Protein AF-A0A379GID0-F1 (afdb_monomer_lite)

Foldseek 3Di:
DCVCCCVVPVDHVALVVVCVPVVDHSVVVVVVLCCPLVDPQAADEDDCQCLPALQSVLVQLVSLVSCVVSVNALDPPYYSGDDDFFPPADDQDADCPDDDPDFWDADPLCLLVLLVPQQPGAVVRPTTDDGTDPHRAQEEEAEQDQCLAQVHPDNPSSVVQLVPCVRHVAYEYEHCDCHPNVVSHPHYAHADDLLQAWDKDDDPRHFRKIFTRDNNDHDPDRHDHPLVVVLVVCVVVVNNCVSQVPDDRLRSVQVSLVVVCVVVVVPPVRDHPVVCVVVRMDGDPDDGDRHCNCCVVPLPVQFDPAPVSHPQQFAPVQVVVVDPSRHRHSDDDAGDVHCPHPCCVVVVDDDDDDDDPLADRCHNVPPVVSCVVPPDDDPPDDD

Organism: Proteus mirabilis (NCBI:txid584)

InterPro domains:
  IPR006655 Molybdopterin oxidoreductase, prokaryotic, conserved site [PS00490] (179-196)
  IPR006656 Molybdopterin oxidoreductase [PF00384] (34-236)
  IPR009010 Aspartate decarboxylase-like domain superfamily [SSF50692] (339-378)
  IPR050612 Prokaryotic Molybdopterin Oxidoreductases [PTHR43742] (4-378)

Secondary structure (DSSP, 8-state):
-TTTBTTTTS-B--HHHHHHHH---HHHHHHHHHHHHHSSS------SGGGSSTTHHHHHHHHHHHHHHTT-TT-TT---SSS---TT------------S---B--GGGHHHHHH-GGG--GGGT-BSSSS-SS---EEEEES--TTTTTSS-HHHHHHHHH-TTT-SEEEEEESS--TTGGG-SEEEEBPPTTSS-EEEEPSSS-SEEEEE---SPPPTT-B-HHHHHHHHHHHTT-HHHHHTT--HHHHHHHHHHHHHHHTTT-TTPPPHHHHHHH-EEE--PPPP-TTHHHHH-TTTS--SSTTSS--SS-HHHHHTT-SSS-SS----PPTTSTTSGGGGT-------PPPTT-BTTBTTT-HHHHHHS----TTS--

Radius of gyration: 25.5 Å; chains: 1; bounding box: 60×55×68 Å

pLDDT: mean 92.16, std 7.62, range [36.22, 98.69]

Sequence (383 aa):
MAYLLGKKDGIAKTPEWATKITRVPANTIRQLAREYAMTKPAALIQGWGPQRHICGERTARGSTLLAAITGNVGKKGAWAAGYGGIGNRQSIRGPNIGKNPVTAQISIMNWMQAVEDASKVTPEDGLIGVDKLDSNIKMIFSLAGNYLVNQNPDVNAAAKLLEDESKVEFIVVSDLYMSPSAKYADLVLPETSFLERWNIGNTWGTGNYFLLSEKVVEPAFERRSDYEWISDVAEKMGVKEAFTEGRTEKEWIAYLVNTNKERFKDRPDFPTFDELLKTRRYLFKDAPFVAFEENIRDPENHPFPTPSGKIEIFSKRLYDMNNVDIPALSHYVPAIEGPEDKLTEKYPLQMLTWKGKNRANSTQYANPWLQEVQRQRNVDKPY

Structure (mmCIF, N/CA/C/O backbone):
data_AF-A0A379GID0-F1
#
_entry.id   AF-A0A379GID0-F1
#
loop_
_atom_site.group_PDB
_atom_site.id
_atom_site.type_symbol
_atom_site.label_atom_id
_atom_site.label_alt_id
_atom_site.label_comp_id
_atom_site.label_asym_id
_atom_site.label_entity_id
_atom_site.label_seq_id
_atom_site.pdbx_PDB_ins_code
_atom_site.Cartn_x
_atom_site.Cartn_y
_atom_site.Cartn_z
_atom_site.occupancy
_atom_site.B_iso_or_equiv
_atom_site.auth_seq_id
_atom_site.auth_comp_id
_atom_site.auth_asym_id
_atom_site.auth_atom_id
_atom_site.pdbx_PDB_model_num
ATOM 1 N N . MET A 1 1 ? 18.116 -12.761 -24.852 1.00 71.12 1 MET A N 1
ATOM 2 C CA . MET A 1 1 ? 18.880 -12.242 -26.014 1.00 71.12 1 MET A CA 1
ATOM 3 C C . MET A 1 1 ? 18.114 -12.293 -27.336 1.00 71.12 1 MET A C 1
ATOM 5 O O . MET A 1 1 ? 18.105 -11.279 -28.017 1.00 71.12 1 MET A O 1
ATOM 9 N N . ALA A 1 2 ? 17.444 -13.395 -27.708 1.00 85.31 2 ALA A N 1
ATOM 10 C CA . ALA A 1 2 ? 16.756 -13.512 -29.009 1.00 85.31 2 ALA A CA 1
ATOM 11 C C . ALA A 1 2 ? 15.763 -12.369 -29.325 1.00 85.31 2 ALA A C 1
ATOM 13 O O . ALA A 1 2 ? 15.811 -11.821 -30.419 1.00 85.31 2 ALA A O 1
ATOM 14 N N . TYR A 1 3 ? 14.929 -11.960 -28.361 1.00 85.62 3 TYR A N 1
ATOM 15 C CA . TYR A 1 3 ? 14.008 -10.822 -28.513 1.00 85.62 3 TYR A CA 1
ATOM 16 C C . TYR A 1 3 ? 14.729 -9.482 -28.756 1.00 85.62 3 TYR A C 1
ATOM 18 O O . TYR A 1 3 ? 14.369 -8.739 -29.664 1.00 85.62 3 TYR A O 1
ATOM 26 N N . LEU A 1 4 ? 15.784 -9.191 -27.983 1.00 87.25 4 LEU A N 1
ATOM 27 C CA . LEU A 1 4 ? 16.556 -7.946 -28.111 1.00 87.25 4 LEU A CA 1
ATOM 28 C C . LEU A 1 4 ? 17.250 -7.834 -29.474 1.00 87.25 4 LEU A C 1
ATOM 30 O O . LEU A 1 4 ? 17.310 -6.754 -30.050 1.00 87.25 4 LEU A O 1
ATOM 34 N N . LEU A 1 5 ? 17.742 -8.958 -29.997 1.00 92.31 5 LEU A N 1
ATOM 35 C CA . LEU A 1 5 ? 18.431 -9.029 -31.287 1.00 92.31 5 LEU A CA 1
ATOM 36 C C . LEU A 1 5 ? 17.474 -9.192 -32.481 1.00 92.31 5 LEU A C 1
ATOM 38 O O . LEU A 1 5 ? 17.942 -9.401 -33.593 1.00 92.31 5 LEU A O 1
ATOM 42 N N . GLY A 1 6 ? 16.154 -9.160 -32.265 1.00 91.19 6 GLY A N 1
ATOM 43 C CA . GLY A 1 6 ? 15.159 -9.331 -33.329 1.00 91.19 6 GLY A CA 1
ATOM 44 C C . GLY A 1 6 ? 15.043 -10.750 -33.886 1.00 91.19 6 GLY A C 1
ATOM 45 O O . GLY A 1 6 ? 14.327 -10.971 -34.852 1.00 91.19 6 GLY A O 1
ATOM 46 N N . LYS A 1 7 ? 15.685 -11.752 -33.275 1.00 92.75 7 LYS A N 1
ATOM 47 C CA . LYS A 1 7 ? 15.588 -13.153 -33.726 1.00 92.75 7 LYS A CA 1
ATOM 48 C C . LYS A 1 7 ? 14.203 -13.769 -33.497 1.00 92.75 7 LYS A C 1
ATOM 50 O O . LYS A 1 7 ? 13.918 -14.816 -34.061 1.00 92.75 7 LYS A O 1
ATOM 55 N N . LYS A 1 8 ? 13.377 -13.166 -32.632 1.00 86.38 8 LYS A N 1
ATOM 56 C CA . LYS A 1 8 ? 12.026 -13.655 -32.305 1.00 86.38 8 LYS A CA 1
ATOM 57 C C . LYS A 1 8 ? 10.933 -13.010 -33.164 1.00 86.38 8 LYS A C 1
ATOM 59 O O . LYS A 1 8 ? 9.967 -13.678 -33.495 1.00 86.38 8 LYS A O 1
ATOM 64 N N . ASP A 1 9 ? 11.073 -11.727 -33.480 1.00 89.06 9 ASP A N 1
ATOM 65 C CA . ASP A 1 9 ? 10.020 -10.907 -34.096 1.00 89.06 9 ASP A CA 1
ATOM 66 C C . ASP A 1 9 ? 10.506 -10.092 -35.306 1.00 89.06 9 ASP A C 1
ATOM 68 O O . ASP A 1 9 ? 9.790 -9.230 -35.804 1.00 89.06 9 ASP A O 1
ATOM 72 N N . GLY A 1 10 ? 11.734 -10.334 -35.772 1.00 94.06 10 GLY A N 1
ATOM 73 C CA . GLY A 1 10 ? 12.343 -9.636 -36.905 1.00 94.06 10 GLY A CA 1
ATOM 74 C C . GLY A 1 10 ? 12.839 -8.220 -36.599 1.00 94.06 10 GLY A C 1
ATOM 75 O O . GLY A 1 10 ? 13.385 -7.574 -37.490 1.00 94.06 10 GLY A O 1
ATOM 76 N N . ILE A 1 11 ? 12.686 -7.716 -35.366 1.00 93.88 11 ILE A N 1
ATOM 77 C CA . ILE A 1 11 ? 12.961 -6.310 -35.036 1.00 93.88 11 ILE A CA 1
ATOM 78 C C . ILE A 1 11 ? 14.010 -6.217 -33.927 1.00 93.88 11 ILE A C 1
ATOM 80 O O . ILE A 1 11 ? 13.752 -6.547 -32.771 1.00 93.88 11 ILE A O 1
ATOM 84 N N . ALA A 1 12 ? 15.200 -5.707 -34.238 1.00 95.69 12 ALA A N 1
ATOM 85 C CA . ALA A 1 12 ? 16.204 -5.430 -33.214 1.00 95.69 12 ALA A CA 1
ATOM 86 C C . ALA A 1 12 ? 15.760 -4.270 -32.301 1.00 95.69 12 ALA A C 1
ATOM 88 O O . ALA A 1 12 ? 15.318 -3.221 -32.770 1.00 95.69 12 ALA A O 1
ATOM 89 N N . LYS A 1 13 ? 15.910 -4.438 -30.984 1.00 94.88 13 LYS A N 1
ATOM 90 C CA . LYS A 1 13 ? 15.506 -3.462 -29.957 1.00 94.88 13 LYS A CA 1
ATOM 91 C C . LYS A 1 13 ? 16.596 -2.417 -29.726 1.00 94.88 13 LYS A C 1
ATOM 93 O O . LYS A 1 13 ? 17.157 -2.302 -28.638 1.00 94.88 13 LYS A O 1
ATOM 98 N N . THR A 1 14 ? 16.943 -1.701 -30.791 1.00 96.94 14 THR A N 1
ATOM 99 C CA . THR A 1 14 ? 17.975 -0.657 -30.785 1.00 96.94 14 THR A CA 1
ATOM 100 C C . THR A 1 14 ? 17.471 0.641 -30.137 1.00 96.94 14 THR A C 1
ATOM 102 O O . THR A 1 14 ? 16.260 0.837 -29.999 1.00 96.94 14 THR A O 1
ATOM 105 N N . PRO A 1 15 ? 18.370 1.574 -29.773 1.00 97.81 15 PRO A N 1
ATOM 106 C CA . PRO A 1 15 ? 17.975 2.927 -29.385 1.00 97.81 15 PRO A CA 1
ATOM 107 C C . PRO A 1 15 ? 17.090 3.630 -30.428 1.00 97.81 15 PRO A C 1
ATOM 109 O O . PRO A 1 15 ? 16.132 4.293 -30.054 1.00 97.81 15 PRO A O 1
ATOM 112 N N . GLU A 1 16 ? 17.342 3.433 -31.726 1.00 97.94 16 GLU A N 1
ATOM 113 C CA . GLU A 1 16 ? 16.517 3.981 -32.815 1.00 97.94 16 GLU A CA 1
ATOM 114 C C . GLU A 1 16 ? 15.097 3.407 -32.819 1.00 97.94 16 GLU A C 1
ATOM 116 O O . GLU A 1 16 ? 14.134 4.135 -33.062 1.00 97.94 16 GLU A O 1
ATOM 121 N N . TRP A 1 17 ? 14.956 2.106 -32.546 1.00 96.44 17 TRP A N 1
ATOM 122 C CA . TRP A 1 17 ? 13.648 1.484 -32.358 1.00 96.44 17 TRP A CA 1
ATOM 123 C C . TRP A 1 17 ? 12.925 2.110 -31.159 1.00 96.44 17 TRP A C 1
ATOM 125 O O . TRP A 1 17 ? 11.780 2.540 -31.290 1.00 96.44 17 TRP A O 1
ATOM 135 N N . ALA A 1 18 ? 13.613 2.243 -30.021 1.00 95.88 18 ALA A N 1
ATOM 136 C CA . ALA A 1 18 ? 13.034 2.800 -28.803 1.00 95.88 18 ALA A CA 1
ATOM 137 C C . ALA A 1 18 ? 12.600 4.267 -28.972 1.00 95.88 18 ALA A C 1
ATOM 139 O O . ALA A 1 18 ? 11.551 4.639 -28.455 1.00 95.88 18 ALA A O 1
ATOM 140 N N . THR A 1 19 ? 13.333 5.083 -29.740 1.00 97.12 19 THR A N 1
ATOM 141 C CA . THR A 1 19 ? 12.970 6.485 -30.024 1.00 97.12 19 THR A CA 1
ATOM 142 C C . THR A 1 19 ? 11.586 6.628 -30.653 1.00 97.12 19 THR A C 1
ATOM 144 O O . THR A 1 19 ? 10.875 7.584 -30.347 1.00 97.12 19 THR A O 1
ATOM 147 N N . LYS A 1 20 ? 11.166 5.683 -31.502 1.00 94.44 20 LYS A N 1
ATOM 148 C CA . LYS A 1 20 ? 9.836 5.729 -32.133 1.00 94.44 20 LYS A CA 1
ATOM 149 C C . LYS A 1 20 ? 8.703 5.600 -31.110 1.00 94.44 20 LYS A C 1
ATOM 151 O O . LYS A 1 20 ? 7.651 6.198 -31.309 1.00 94.44 20 LYS A O 1
ATOM 156 N N . ILE A 1 21 ? 8.953 4.869 -30.025 1.00 93.00 21 ILE A N 1
ATOM 157 C CA . ILE A 1 21 ? 7.988 4.565 -28.963 1.00 93.00 21 ILE A CA 1
ATOM 158 C C . ILE A 1 21 ? 8.061 5.625 -27.862 1.00 93.00 21 ILE A C 1
ATOM 160 O O . ILE A 1 21 ? 7.094 6.321 -27.577 1.00 93.00 21 ILE A O 1
ATOM 164 N N . THR A 1 22 ? 9.238 5.783 -27.254 1.00 93.69 22 THR A N 1
ATOM 165 C CA . THR A 1 22 ? 9.430 6.618 -26.058 1.00 93.69 22 THR A CA 1
ATOM 166 C C . THR A 1 22 ? 9.517 8.103 -26.375 1.00 93.69 22 THR A C 1
ATOM 168 O O . THR A 1 22 ? 9.433 8.925 -25.466 1.00 93.69 22 THR A O 1
ATOM 171 N N . ARG A 1 23 ? 9.754 8.447 -27.650 1.00 95.06 23 ARG A N 1
ATOM 172 C CA . ARG A 1 23 ? 10.081 9.801 -28.125 1.00 95.06 23 ARG A CA 1
ATOM 173 C C . ARG A 1 23 ? 11.365 10.382 -27.517 1.00 95.06 23 ARG A C 1
ATOM 175 O O . ARG A 1 23 ? 11.666 11.553 -27.724 1.00 95.06 23 ARG A O 1
ATOM 182 N N . VAL A 1 24 ? 12.166 9.562 -26.831 1.00 97.88 24 VAL A N 1
ATOM 183 C CA . VAL A 1 24 ? 13.484 9.947 -26.312 1.00 97.88 24 VAL A CA 1
ATOM 184 C C . VAL A 1 24 ? 14.535 9.772 -27.417 1.00 97.88 24 VAL A C 1
ATOM 186 O O . VAL A 1 24 ? 14.588 8.700 -28.032 1.00 97.88 24 VAL A O 1
ATOM 189 N N . PRO A 1 25 ? 15.403 10.768 -27.678 1.00 98.50 25 PRO A N 1
ATOM 190 C CA . PRO A 1 25 ? 16.449 10.649 -28.690 1.00 98.50 25 PRO A CA 1
ATOM 191 C C . PRO A 1 25 ? 17.377 9.451 -28.449 1.00 98.50 25 PRO A C 1
ATOM 193 O O . PRO A 1 25 ? 17.829 9.208 -27.329 1.00 98.50 25 PRO A O 1
ATOM 196 N N . ALA A 1 26 ? 17.729 8.731 -29.517 1.00 98.62 26 ALA A N 1
ATOM 197 C CA . ALA A 1 26 ? 18.548 7.518 -29.449 1.00 98.62 26 ALA A CA 1
ATOM 198 C C . ALA A 1 26 ? 19.902 7.745 -28.747 1.00 98.62 26 ALA A C 1
ATOM 200 O O . ALA A 1 26 ? 20.373 6.894 -27.990 1.00 98.62 26 ALA A O 1
ATOM 201 N N . ASN A 1 27 ? 20.515 8.916 -28.948 1.00 98.56 27 ASN A N 1
ATOM 202 C CA . ASN A 1 27 ? 21.766 9.282 -28.280 1.00 98.56 27 ASN A CA 1
ATOM 203 C C . ASN A 1 27 ? 21.592 9.473 -26.769 1.00 98.56 27 ASN A C 1
ATOM 205 O O . ASN A 1 27 ? 22.434 8.992 -26.014 1.00 98.56 27 ASN A O 1
ATOM 209 N N . THR A 1 28 ? 20.483 10.068 -26.322 1.00 98.69 28 THR A N 1
ATOM 210 C CA . THR A 1 28 ? 20.146 10.180 -24.895 1.00 98.69 28 THR A CA 1
ATOM 211 C C . THR A 1 28 ? 19.967 8.799 -24.267 1.00 98.69 28 THR A C 1
ATOM 213 O O . THR A 1 28 ? 20.519 8.537 -23.204 1.00 98.69 28 THR A O 1
ATOM 216 N N . ILE A 1 29 ? 19.282 7.874 -24.951 1.00 98.38 29 ILE A N 1
ATOM 217 C CA . ILE A 1 29 ? 19.122 6.486 -24.480 1.00 98.38 29 ILE A CA 1
ATOM 218 C C . ILE A 1 29 ? 20.491 5.813 -24.294 1.00 98.38 29 ILE A C 1
ATOM 220 O O . ILE A 1 29 ? 20.753 5.215 -23.251 1.00 98.38 29 ILE A O 1
ATOM 224 N N . ARG A 1 30 ? 21.391 5.932 -25.282 1.00 98.44 30 ARG A N 1
ATOM 225 C CA . ARG A 1 30 ? 22.757 5.384 -25.195 1.00 98.44 30 ARG A CA 1
ATOM 226 C C . ARG A 1 30 ? 23.552 5.991 -24.047 1.00 98.44 30 ARG A C 1
ATOM 228 O O . ARG A 1 30 ? 24.254 5.261 -23.352 1.00 98.44 30 ARG A O 1
ATOM 235 N N . GLN A 1 31 ? 23.482 7.311 -23.897 1.00 98.44 31 GLN A N 1
ATOM 236 C CA . GLN A 1 31 ? 24.194 8.042 -22.858 1.00 98.44 31 GLN A CA 1
ATOM 237 C C . GLN A 1 31 ? 23.742 7.577 -21.472 1.00 98.44 31 GLN A C 1
ATOM 239 O O . GLN A 1 31 ? 24.572 7.082 -20.716 1.00 98.44 31 GLN A O 1
ATOM 244 N N . LEU A 1 32 ? 22.436 7.611 -21.193 1.00 97.56 32 LEU A N 1
ATOM 245 C CA . LEU A 1 32 ? 21.873 7.183 -19.908 1.00 97.56 32 LEU A CA 1
ATOM 246 C C . LEU A 1 32 ? 22.204 5.720 -19.587 1.00 97.56 32 LEU A C 1
ATOM 248 O O . LEU A 1 32 ? 22.546 5.395 -18.451 1.00 97.56 32 LEU A O 1
ATOM 252 N N . ALA A 1 33 ? 22.147 4.832 -20.587 1.00 96.62 33 ALA A N 1
ATOM 253 C CA . ALA A 1 33 ? 22.509 3.429 -20.404 1.00 96.62 33 ALA A CA 1
ATOM 254 C C . ALA A 1 33 ? 23.983 3.259 -19.999 1.00 96.62 33 ALA A C 1
ATOM 256 O O . ALA A 1 33 ? 24.283 2.474 -19.100 1.00 96.62 33 ALA A O 1
ATOM 257 N N . ARG A 1 34 ? 24.902 4.000 -20.634 1.00 97.56 34 ARG A N 1
ATOM 258 C CA . ARG A 1 34 ? 26.335 3.971 -20.302 1.00 97.56 34 ARG A CA 1
ATOM 259 C C . ARG A 1 34 ? 26.614 4.602 -18.945 1.00 97.56 34 ARG A C 1
ATOM 261 O O . ARG A 1 34 ? 27.344 4.005 -18.166 1.00 97.56 34 ARG A O 1
ATOM 268 N N . GLU A 1 35 ? 26.019 5.753 -18.647 1.00 97.12 35 GLU A N 1
ATOM 269 C CA . GLU A 1 35 ? 26.152 6.419 -17.347 1.00 97.12 35 GLU A CA 1
ATOM 270 C C . GLU A 1 35 ? 25.706 5.486 -16.218 1.00 97.12 35 GLU A C 1
ATOM 272 O O . GLU A 1 35 ? 26.496 5.173 -15.334 1.00 97.12 35 GLU A O 1
ATOM 277 N N . TYR A 1 36 ? 24.499 4.919 -16.297 1.00 96.38 36 TYR A N 1
ATOM 278 C CA . TYR A 1 36 ? 24.010 3.995 -15.270 1.00 96.38 36 TYR A CA 1
ATOM 279 C C . TYR A 1 36 ? 24.856 2.712 -15.156 1.00 96.38 36 TYR A C 1
ATOM 281 O O . TYR A 1 36 ? 25.093 2.198 -14.057 1.00 96.38 36 TYR A O 1
ATOM 289 N N . ALA A 1 37 ? 25.333 2.177 -16.284 1.00 96.25 37 ALA A N 1
ATOM 290 C CA . ALA A 1 37 ? 26.170 0.983 -16.287 1.00 96.25 37 ALA A CA 1
ATOM 291 C C . ALA A 1 37 ? 27.573 1.234 -15.715 1.00 96.25 37 ALA A C 1
ATOM 293 O O . ALA A 1 37 ? 28.106 0.331 -15.074 1.00 96.25 37 ALA A O 1
ATOM 294 N N . MET A 1 38 ? 28.151 2.423 -15.912 1.00 96.19 38 MET A N 1
ATOM 295 C CA . MET A 1 38 ? 29.529 2.744 -15.521 1.00 96.19 38 MET A CA 1
ATOM 296 C C . MET A 1 38 ? 29.639 3.450 -14.165 1.00 96.19 38 MET A C 1
ATOM 298 O O . MET A 1 38 ? 30.660 3.312 -13.496 1.00 96.19 38 MET A O 1
ATOM 302 N N . THR A 1 39 ? 28.604 4.160 -13.713 1.00 95.56 39 THR A N 1
ATOM 303 C CA . THR A 1 39 ? 28.544 4.696 -12.350 1.00 95.56 39 THR A CA 1
ATOM 304 C C . THR A 1 39 ? 28.360 3.542 -11.362 1.00 95.56 39 THR A C 1
ATOM 306 O O . THR A 1 39 ? 27.407 2.763 -11.459 1.00 95.56 39 THR A O 1
ATOM 309 N N . LYS A 1 40 ? 29.297 3.395 -10.416 1.00 93.25 40 LYS A N 1
ATOM 310 C CA . LYS A 1 40 ? 29.285 2.324 -9.411 1.00 93.25 40 LYS A CA 1
ATOM 311 C C . LYS A 1 40 ? 29.602 2.870 -8.014 1.00 93.25 40 LYS A C 1
ATOM 313 O O . LYS A 1 40 ? 30.676 3.443 -7.843 1.00 93.25 40 LYS A O 1
ATOM 318 N N . PRO A 1 41 ? 28.726 2.648 -7.016 1.00 94.00 41 PRO A N 1
ATOM 319 C CA . PRO A 1 41 ? 27.365 2.108 -7.139 1.00 94.00 41 PRO A CA 1
ATOM 320 C C . PRO A 1 41 ? 26.409 3.092 -7.843 1.00 94.00 41 PRO A C 1
ATOM 322 O O . PRO A 1 41 ? 26.599 4.302 -7.757 1.00 94.00 41 PRO A O 1
ATOM 325 N N . ALA A 1 42 ? 25.365 2.586 -8.507 1.00 95.12 42 ALA A N 1
ATOM 326 C CA . ALA A 1 42 ? 24.273 3.407 -9.038 1.00 95.12 42 ALA A CA 1
ATOM 327 C C . ALA A 1 42 ? 22.914 2.964 -8.479 1.00 95.12 42 ALA A C 1
ATOM 329 O O . ALA A 1 42 ? 22.605 1.772 -8.395 1.00 95.12 42 ALA A O 1
ATOM 330 N N . ALA A 1 43 ? 22.077 3.939 -8.125 1.00 92.62 43 ALA A N 1
ATOM 331 C CA . ALA A 1 43 ? 20.749 3.713 -7.567 1.00 92.62 43 ALA A CA 1
ATOM 332 C C . ALA A 1 43 ? 19.655 4.085 -8.582 1.00 92.62 43 ALA A C 1
ATOM 334 O O . ALA A 1 43 ? 19.549 5.235 -8.997 1.00 92.62 43 ALA A O 1
ATOM 335 N N . LEU A 1 44 ? 18.824 3.109 -8.962 1.00 90.69 44 LEU A N 1
ATOM 336 C CA . LEU A 1 44 ? 17.637 3.308 -9.802 1.00 90.69 44 LEU A CA 1
ATOM 337 C C . LEU A 1 44 ? 16.368 3.211 -8.947 1.00 90.69 44 LEU A C 1
ATOM 339 O O . LEU A 1 44 ? 15.762 2.147 -8.844 1.00 90.69 44 LEU A O 1
ATOM 343 N N . ILE A 1 45 ? 15.975 4.312 -8.310 1.00 88.94 45 ILE A N 1
ATOM 344 C CA . ILE A 1 45 ? 14.865 4.326 -7.347 1.00 88.94 45 ILE A CA 1
ATOM 345 C C . ILE A 1 45 ? 13.548 4.607 -8.080 1.00 88.94 45 ILE A C 1
ATOM 347 O O . ILE A 1 45 ? 13.228 5.750 -8.406 1.00 88.94 45 ILE A O 1
ATOM 351 N N . GLN A 1 46 ? 12.777 3.557 -8.357 1.00 85.56 46 GLN A N 1
ATOM 352 C CA . GLN A 1 46 ? 11.484 3.675 -9.030 1.00 85.56 46 GLN A CA 1
ATOM 353 C C . GLN A 1 46 ? 10.380 4.072 -8.036 1.00 85.56 46 GLN A C 1
ATOM 355 O O . GLN A 1 46 ? 10.217 3.450 -6.989 1.00 85.56 46 GLN A O 1
ATOM 360 N N . GLY A 1 47 ? 9.569 5.075 -8.384 1.00 85.56 47 GLY A N 1
ATOM 361 C CA . GLY A 1 47 ? 8.313 5.349 -7.678 1.00 85.56 47 GLY A CA 1
ATOM 362 C C . GLY A 1 47 ? 7.202 4.346 -8.031 1.00 85.56 47 GLY A C 1
ATOM 363 O O . GLY A 1 47 ? 7.373 3.450 -8.853 1.00 85.56 47 GLY A O 1
ATOM 364 N N . TRP A 1 48 ? 6.006 4.524 -7.469 1.00 86.88 48 TRP A N 1
ATOM 365 C CA . TRP A 1 48 ? 4.869 3.645 -7.786 1.00 86.88 48 TRP A CA 1
ATOM 366 C C . TRP A 1 48 ? 4.083 4.041 -9.033 1.00 86.88 48 TRP A C 1
ATOM 368 O O . TRP A 1 48 ? 3.324 3.226 -9.545 1.00 86.88 48 TRP A O 1
ATOM 378 N N . GLY A 1 49 ? 4.242 5.267 -9.535 1.00 88.19 49 GLY A N 1
ATOM 379 C CA . GLY A 1 49 ? 3.529 5.738 -10.730 1.00 88.19 49 GLY A CA 1
ATOM 380 C C . GLY A 1 49 ? 3.686 4.805 -11.938 1.00 88.19 49 GLY A C 1
ATOM 381 O O . GLY A 1 49 ? 2.673 4.343 -12.453 1.00 88.19 49 GLY A O 1
ATOM 382 N N . PRO A 1 50 ? 4.920 4.423 -12.326 1.00 87.38 50 PRO A N 1
ATOM 383 C CA . PRO A 1 50 ? 5.145 3.589 -13.506 1.00 87.38 50 PRO A CA 1
ATOM 384 C C . PRO A 1 50 ? 4.610 2.154 -13.418 1.00 87.38 50 PRO A C 1
ATOM 386 O O . PRO A 1 50 ? 4.732 1.425 -14.392 1.00 87.38 50 PRO A O 1
ATOM 389 N N . GLN A 1 51 ? 4.068 1.730 -12.268 1.00 88.75 51 GLN A N 1
ATOM 390 C CA . GLN A 1 51 ? 3.380 0.442 -12.136 1.00 88.75 51 GLN A CA 1
ATOM 391 C C . GLN A 1 51 ? 1.856 0.565 -11.958 1.00 88.75 51 GLN A C 1
ATOM 393 O O . GLN A 1 51 ? 1.183 -0.441 -11.795 1.00 88.75 51 GLN A O 1
ATOM 398 N N . ARG A 1 52 ? 1.291 1.782 -11.996 1.00 89.75 52 ARG A N 1
ATOM 399 C CA . ARG A 1 52 ? -0.166 2.022 -11.920 1.00 89.75 52 ARG A CA 1
ATOM 400 C C . ARG A 1 52 ? -0.781 2.179 -13.309 1.00 89.75 52 ARG A C 1
ATOM 402 O O . ARG A 1 52 ? -1.342 3.221 -13.624 1.00 89.75 52 ARG A O 1
ATOM 409 N N . HIS A 1 53 ? -0.620 1.160 -14.140 1.00 87.31 53 HIS A N 1
ATOM 410 C CA . HIS A 1 53 ? -1.291 1.026 -15.431 1.00 87.31 53 HIS A CA 1
ATOM 411 C C . HIS A 1 53 ? -1.308 -0.457 -15.826 1.00 87.31 53 HIS A C 1
ATOM 413 O O . HIS A 1 53 ? -0.642 -1.269 -15.184 1.00 87.31 53 HIS A O 1
ATOM 419 N N . ILE A 1 54 ? -2.019 -0.798 -16.900 1.00 85.44 54 ILE A N 1
ATOM 420 C CA . ILE A 1 54 ? -2.297 -2.183 -17.324 1.00 85.44 54 ILE A CA 1
ATOM 421 C C . ILE A 1 54 ? -1.060 -3.070 -17.584 1.00 85.44 54 ILE A C 1
ATOM 423 O O . ILE A 1 54 ? -1.163 -4.285 -17.531 1.00 85.44 54 ILE A O 1
ATOM 427 N N . CYS A 1 55 ? 0.116 -2.476 -17.814 1.00 85.12 55 CYS A N 1
ATOM 428 C CA . CYS A 1 55 ? 1.386 -3.186 -18.050 1.00 85.12 55 CYS A CA 1
ATOM 429 C C . CYS A 1 55 ? 2.441 -2.856 -16.972 1.00 85.12 55 CYS A C 1
ATOM 431 O O . CYS A 1 55 ? 3.651 -2.878 -17.232 1.00 85.12 55 CYS A O 1
ATOM 433 N N . GLY A 1 56 ? 1.996 -2.424 -15.791 1.00 88.38 56 GLY A N 1
ATOM 434 C CA . GLY A 1 56 ? 2.838 -1.809 -14.769 1.00 88.38 56 GLY A CA 1
ATOM 435 C C . GLY A 1 56 ? 3.914 -2.724 -14.175 1.00 88.38 56 GLY A C 1
ATOM 436 O O . GLY A 1 56 ? 5.014 -2.274 -13.831 1.00 88.38 56 GLY A O 1
ATOM 437 N N . GLU A 1 57 ? 3.644 -4.026 -14.111 1.00 88.44 57 GLU A N 1
ATOM 438 C CA . GLU A 1 57 ? 4.573 -5.058 -13.655 1.00 88.44 57 GLU A CA 1
ATOM 439 C C . GLU A 1 57 ? 5.839 -5.115 -14.517 1.00 88.44 57 GLU A C 1
ATOM 441 O O . GLU A 1 57 ? 6.919 -5.468 -14.041 1.00 88.44 57 GLU A O 1
ATOM 446 N N . ARG A 1 58 ? 5.746 -4.713 -15.786 1.00 87.50 58 ARG A N 1
ATOM 447 C CA . ARG A 1 58 ? 6.862 -4.772 -16.739 1.00 87.50 58 ARG A CA 1
ATOM 448 C C . ARG A 1 58 ? 7.873 -3.684 -16.481 1.00 87.50 58 ARG A C 1
ATOM 450 O O . ARG A 1 58 ? 9.072 -3.958 -16.537 1.00 87.50 58 ARG A O 1
ATOM 457 N N . THR A 1 59 ? 7.404 -2.489 -16.132 1.00 87.12 59 THR A N 1
ATOM 458 C CA . THR A 1 59 ? 8.278 -1.394 -15.717 1.00 87.12 59 THR A CA 1
ATOM 459 C C . THR A 1 59 ? 9.023 -1.764 -14.438 1.00 87.12 59 THR A C 1
ATOM 461 O O . THR A 1 59 ? 10.242 -1.608 -14.375 1.00 87.12 59 THR A O 1
ATOM 464 N N . ALA A 1 60 ? 8.316 -2.344 -13.459 1.00 88.88 60 ALA A N 1
ATOM 465 C CA . ALA A 1 60 ? 8.921 -2.835 -12.220 1.00 88.88 60 ALA A CA 1
ATOM 466 C C . ALA A 1 60 ? 9.966 -3.937 -12.477 1.00 88.88 60 ALA A C 1
ATOM 468 O O . ALA A 1 60 ? 11.094 -3.855 -12.001 1.00 88.88 60 ALA A O 1
ATOM 469 N N . ARG A 1 61 ? 9.643 -4.940 -13.301 1.00 89.75 61 ARG A N 1
ATOM 470 C CA . ARG A 1 61 ? 10.599 -5.998 -13.671 1.00 89.75 61 ARG A CA 1
ATOM 471 C C . ARG A 1 61 ? 11.773 -5.467 -14.492 1.00 89.75 61 ARG A C 1
ATOM 473 O O . ARG A 1 61 ? 12.891 -5.952 -14.341 1.00 89.75 61 ARG A O 1
ATOM 480 N N . GLY A 1 62 ? 11.531 -4.493 -15.367 1.00 89.94 62 GLY A N 1
ATOM 481 C CA . GLY A 1 62 ? 12.546 -3.877 -16.219 1.00 89.94 62 GLY A CA 1
ATOM 482 C C . GLY A 1 62 ? 13.592 -3.107 -15.415 1.00 89.94 62 GLY A C 1
ATOM 483 O O . GLY A 1 62 ? 14.784 -3.237 -15.690 1.00 89.94 62 GLY A O 1
ATOM 484 N N . SER A 1 63 ? 13.171 -2.369 -14.384 1.00 90.44 63 SER A N 1
ATOM 485 C CA . SER A 1 63 ? 14.096 -1.661 -13.494 1.00 90.44 63 SER A CA 1
ATOM 486 C C . SER A 1 63 ? 14.943 -2.633 -12.663 1.00 90.44 63 SER A C 1
ATOM 488 O O . SER A 1 63 ? 16.163 -2.469 -12.603 1.00 90.44 63 SER A O 1
ATOM 490 N N . THR A 1 64 ? 14.346 -3.700 -12.112 1.00 91.12 64 THR A N 1
ATOM 491 C CA . THR A 1 64 ? 15.086 -4.762 -11.396 1.00 91.12 64 THR A CA 1
ATOM 492 C C . THR A 1 64 ? 16.071 -5.480 -12.308 1.00 91.12 64 THR A C 1
ATOM 494 O O . THR A 1 64 ? 17.218 -5.705 -11.923 1.00 91.12 64 THR A O 1
ATOM 497 N N . LEU A 1 65 ? 15.666 -5.787 -13.543 1.00 92.06 65 LEU A N 1
ATOM 498 C CA . LEU A 1 65 ? 16.550 -6.385 -14.537 1.00 92.06 65 LEU A CA 1
ATOM 499 C C . LEU A 1 65 ? 17.754 -5.485 -14.824 1.00 92.06 65 LEU A C 1
ATOM 501 O O . LEU A 1 65 ? 18.885 -5.968 -14.841 1.00 92.06 65 LEU A O 1
ATOM 505 N N . LEU A 1 66 ? 17.524 -4.185 -15.020 1.00 92.44 66 LEU A N 1
ATOM 506 C CA . LEU A 1 66 ? 18.589 -3.229 -15.304 1.00 92.44 66 LEU A CA 1
ATOM 507 C C . LEU A 1 66 ? 19.579 -3.125 -14.132 1.00 92.44 66 LEU A C 1
ATOM 509 O O . LEU A 1 66 ? 20.789 -3.132 -14.360 1.00 92.44 66 LEU A O 1
ATOM 513 N N . ALA A 1 67 ? 19.095 -3.107 -12.887 1.00 94.06 67 ALA A N 1
ATOM 514 C CA . ALA A 1 67 ? 19.944 -3.138 -11.694 1.00 94.06 67 ALA A CA 1
ATOM 515 C C . ALA A 1 67 ? 20.761 -4.441 -11.583 1.00 94.06 67 ALA A C 1
ATOM 517 O O . ALA A 1 67 ? 21.945 -4.402 -11.240 1.00 94.06 67 ALA A O 1
ATOM 518 N N . ALA A 1 68 ? 20.156 -5.587 -11.913 1.00 93.88 68 ALA A N 1
ATOM 519 C CA . ALA A 1 68 ? 20.812 -6.892 -11.865 1.00 93.88 68 ALA A CA 1
ATOM 520 C C . ALA A 1 68 ? 21.944 -7.014 -12.898 1.00 93.88 68 ALA A C 1
ATOM 522 O O . ALA A 1 68 ? 23.077 -7.318 -12.531 1.00 93.88 68 ALA A O 1
ATOM 523 N N . ILE A 1 69 ? 21.679 -6.716 -14.177 1.00 93.38 69 ILE A N 1
ATOM 524 C CA . ILE A 1 69 ? 22.684 -6.872 -15.249 1.00 93.38 69 ILE A CA 1
ATOM 525 C C . ILE A 1 69 ? 23.832 -5.863 -15.151 1.00 93.38 69 ILE A C 1
ATOM 527 O O . ILE A 1 69 ? 24.887 -6.072 -15.740 1.00 93.38 69 ILE A O 1
ATOM 531 N N . THR A 1 70 ? 23.634 -4.767 -14.416 1.00 95.31 70 THR A N 1
ATOM 532 C CA . THR A 1 70 ? 24.667 -3.755 -14.163 1.00 95.31 70 THR A CA 1
ATOM 533 C C . THR A 1 70 ? 25.394 -3.964 -12.831 1.00 95.31 70 THR A C 1
ATOM 535 O O . THR A 1 70 ? 26.221 -3.133 -12.465 1.00 95.31 70 THR A O 1
ATOM 538 N N . GLY A 1 71 ? 25.121 -5.051 -12.098 1.00 94.62 71 GLY A N 1
ATOM 539 C CA . GLY A 1 71 ? 25.847 -5.404 -10.872 1.00 94.62 71 GLY A CA 1
ATOM 540 C C . GLY A 1 71 ? 25.575 -4.485 -9.676 1.00 94.62 71 GLY A C 1
ATOM 541 O O . GLY A 1 71 ? 26.435 -4.343 -8.809 1.00 94.62 71 GLY A O 1
ATOM 542 N N . ASN A 1 72 ? 24.406 -3.839 -9.634 1.00 95.50 72 ASN A N 1
ATOM 543 C CA . ASN A 1 72 ? 24.019 -2.928 -8.551 1.00 95.50 72 ASN A CA 1
ATOM 544 C C . ASN A 1 72 ? 23.293 -3.639 -7.387 1.00 95.50 72 ASN A C 1
ATOM 546 O O . ASN A 1 72 ? 23.197 -3.088 -6.294 1.00 95.50 72 ASN A O 1
ATOM 550 N N . VAL A 1 73 ? 22.793 -4.862 -7.581 1.00 94.94 73 VAL A N 1
ATOM 551 C CA . VAL A 1 73 ? 22.142 -5.648 -6.514 1.00 94.94 73 VAL A CA 1
ATOM 552 C C . VAL A 1 73 ? 23.166 -6.043 -5.440 1.00 94.94 73 VAL A C 1
ATOM 554 O O . VAL A 1 73 ? 24.295 -6.407 -5.768 1.00 94.94 73 VAL A O 1
ATOM 557 N N . GLY A 1 74 ? 22.787 -5.964 -4.159 1.00 93.94 74 GLY A N 1
ATOM 558 C CA . GLY A 1 74 ? 23.651 -6.360 -3.039 1.00 93.94 74 GLY A CA 1
ATOM 559 C C . GLY A 1 74 ? 24.822 -5.415 -2.753 1.00 93.94 74 GLY A C 1
ATOM 560 O O . GLY A 1 74 ? 25.762 -5.809 -2.070 1.00 93.94 74 GLY A O 1
ATOM 561 N N . LYS A 1 75 ? 24.817 -4.183 -3.286 1.00 94.69 75 LYS A N 1
ATOM 562 C CA . LYS A 1 75 ? 25.894 -3.199 -3.080 1.00 94.69 75 LYS A CA 1
ATOM 563 C C . LYS A 1 75 ? 25.427 -2.017 -2.232 1.00 94.69 75 LYS A C 1
ATOM 565 O O . LYS A 1 75 ? 24.402 -1.396 -2.512 1.00 94.69 75 LYS A O 1
ATOM 570 N N . LYS A 1 76 ? 26.213 -1.655 -1.213 1.00 93.31 76 LYS A N 1
ATOM 571 C CA . LYS A 1 76 ? 25.965 -0.470 -0.377 1.00 93.31 76 LYS A CA 1
ATOM 572 C C . LYS A 1 76 ? 25.970 0.804 -1.232 1.00 93.31 76 LYS A C 1
ATOM 574 O O . LYS A 1 76 ? 26.905 1.030 -1.992 1.00 93.31 76 LYS A O 1
ATOM 579 N N . GLY A 1 77 ? 24.932 1.631 -1.098 1.00 91.19 77 GLY A N 1
ATOM 580 C CA . GLY A 1 77 ? 24.753 2.856 -1.894 1.00 91.19 77 GLY A CA 1
ATOM 581 C C . GLY A 1 77 ? 24.168 2.632 -3.295 1.00 91.19 77 GLY A C 1
ATOM 582 O O . GLY A 1 77 ? 23.904 3.603 -3.998 1.00 91.19 77 GLY A O 1
ATOM 583 N N . ALA A 1 78 ? 23.943 1.378 -3.697 1.00 93.06 78 ALA A N 1
ATOM 584 C CA . ALA A 1 78 ? 23.209 1.034 -4.908 1.00 93.06 78 ALA A CA 1
ATOM 585 C C . ALA A 1 78 ? 21.723 0.785 -4.598 1.00 93.06 78 ALA A C 1
ATOM 587 O O . ALA A 1 78 ? 21.230 1.085 -3.508 1.00 93.06 78 ALA A O 1
ATOM 588 N N . TRP A 1 79 ? 20.997 0.232 -5.569 1.00 89.31 79 TRP A N 1
ATOM 589 C CA . TR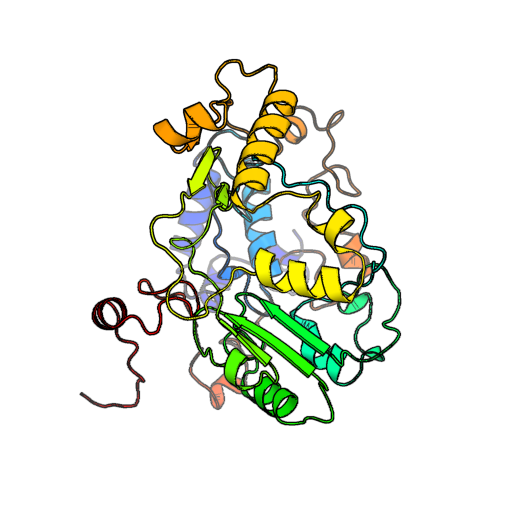P A 1 79 ? 19.588 -0.105 -5.419 1.00 89.31 79 TRP A CA 1
ATOM 590 C C . TRP A 1 79 ? 19.220 -1.328 -6.264 1.00 89.31 79 TRP A C 1
ATOM 592 O O . TRP A 1 79 ? 19.568 -1.382 -7.442 1.00 89.31 79 TRP A O 1
ATOM 602 N N . ALA A 1 80 ? 18.472 -2.279 -5.696 1.00 87.62 80 ALA A N 1
ATOM 603 C CA . ALA A 1 80 ? 18.004 -3.484 -6.399 1.00 87.62 80 ALA A CA 1
ATOM 604 C C . ALA A 1 80 ? 16.733 -3.254 -7.258 1.00 87.62 80 ALA A C 1
ATOM 606 O O . ALA A 1 80 ? 16.130 -4.207 -7.752 1.00 87.62 80 ALA A O 1
ATOM 607 N N . ALA A 1 81 ? 16.352 -1.987 -7.454 1.00 81.62 81 ALA A N 1
ATOM 608 C CA . ALA A 1 81 ? 15.075 -1.529 -8.019 1.00 81.62 81 ALA A CA 1
ATOM 609 C C . ALA A 1 81 ? 13.844 -1.881 -7.165 1.00 81.62 81 ALA A C 1
ATOM 611 O O . ALA A 1 81 ? 13.961 -2.446 -6.082 1.00 81.62 81 ALA A O 1
ATOM 612 N N . GLY A 1 82 ? 12.659 -1.462 -7.619 1.00 78.69 82 GLY A N 1
ATOM 613 C CA . GLY A 1 82 ? 11.392 -1.697 -6.919 1.00 78.69 82 GLY A CA 1
ATOM 614 C C . GLY A 1 82 ? 11.094 -0.733 -5.762 1.00 78.69 82 GLY A C 1
ATOM 615 O O . GLY A 1 82 ? 11.617 0.383 -5.712 1.00 78.69 82 GLY A O 1
ATOM 616 N N . TYR A 1 83 ? 10.194 -1.166 -4.866 1.00 73.12 83 TYR A N 1
ATOM 617 C CA . TYR A 1 83 ? 9.729 -0.392 -3.709 1.00 73.12 83 TYR A CA 1
ATOM 618 C C . TYR A 1 83 ? 10.864 -0.091 -2.732 1.00 73.12 83 TYR A C 1
ATOM 620 O O . TYR A 1 83 ? 11.633 -0.975 -2.362 1.00 73.12 83 TYR A O 1
ATOM 628 N N . GLY A 1 84 ? 10.924 1.164 -2.283 1.00 74.00 84 GLY A N 1
ATOM 629 C CA . GLY A 1 84 ? 11.889 1.594 -1.290 1.00 74.00 84 GLY A CA 1
ATOM 630 C C . GLY A 1 84 ? 11.394 1.500 0.138 1.00 74.00 84 GLY A C 1
ATOM 631 O O . GLY A 1 84 ? 10.427 2.155 0.517 1.00 74.00 84 GLY A O 1
ATOM 632 N N . GLY A 1 85 ? 12.128 0.735 0.937 1.00 78.81 85 GLY A N 1
ATOM 633 C CA . GLY A 1 85 ? 11.957 0.629 2.376 1.00 78.81 85 GLY A CA 1
ATOM 634 C C . GLY A 1 85 ? 13.234 0.122 3.037 1.00 78.81 85 GLY A C 1
ATOM 635 O O . GLY A 1 85 ? 14.200 -0.246 2.368 1.00 78.81 85 GLY A O 1
ATOM 636 N N . ILE A 1 86 ? 13.242 0.114 4.364 1.00 80.38 86 ILE A N 1
ATOM 637 C CA . ILE A 1 86 ? 14.349 -0.425 5.155 1.00 80.38 86 ILE A CA 1
ATOM 638 C C . ILE A 1 86 ? 14.006 -1.884 5.499 1.00 80.38 86 ILE A C 1
ATOM 640 O O . ILE A 1 86 ? 13.067 -2.138 6.247 1.00 80.38 86 ILE A O 1
ATOM 644 N N . GLY A 1 87 ? 14.734 -2.853 4.935 1.00 81.38 87 GLY A N 1
ATOM 645 C CA . GLY A 1 87 ? 14.407 -4.281 5.091 1.00 81.38 87 GLY A CA 1
ATOM 646 C C . GLY A 1 87 ? 14.545 -4.813 6.524 1.00 81.38 87 GLY A C 1
ATOM 647 O O . GLY A 1 87 ? 13.740 -5.631 6.951 1.00 81.38 87 GLY A O 1
ATOM 648 N N . ASN A 1 88 ? 15.509 -4.303 7.295 1.00 85.19 88 ASN A N 1
ATOM 649 C CA . ASN A 1 88 ? 15.720 -4.646 8.709 1.00 85.19 88 ASN A CA 1
ATOM 650 C C . ASN A 1 88 ? 15.055 -3.655 9.678 1.00 85.19 88 ASN A C 1
ATOM 652 O O . ASN A 1 88 ? 15.477 -3.524 10.830 1.00 85.19 88 ASN A O 1
ATOM 656 N N . ARG A 1 89 ? 14.069 -2.898 9.195 1.00 86.75 89 ARG A N 1
ATOM 657 C CA . ARG A 1 89 ? 13.406 -1.863 9.974 1.00 86.75 89 ARG A CA 1
ATOM 658 C C . ARG A 1 89 ? 12.846 -2.439 11.271 1.00 86.75 89 ARG A C 1
ATOM 660 O O . ARG A 1 89 ? 12.085 -3.403 11.263 1.00 86.75 89 ARG A O 1
ATOM 667 N N . GLN A 1 90 ? 13.141 -1.755 12.364 1.00 88.88 90 GLN A N 1
ATOM 668 C CA . GLN A 1 90 ? 12.529 -2.003 13.654 1.00 88.88 90 GLN A CA 1
ATOM 669 C C . GLN A 1 90 ? 11.303 -1.107 13.850 1.00 88.88 90 GLN A C 1
ATOM 671 O O . GLN A 1 90 ? 11.213 0.023 13.361 1.00 88.88 90 GLN A O 1
ATOM 676 N N . SER A 1 91 ? 10.313 -1.641 14.551 1.00 88.38 91 SER A N 1
ATOM 677 C CA . SER A 1 91 ? 9.046 -0.968 14.810 1.00 88.38 91 SER A CA 1
ATOM 678 C C . SER A 1 91 ? 8.423 -1.486 16.096 1.00 88.38 91 SER A C 1
ATOM 680 O O . SER A 1 91 ? 8.649 -2.640 16.482 1.00 88.38 91 SER A O 1
ATOM 682 N N . ILE A 1 92 ? 7.581 -0.654 16.712 1.00 91.31 92 ILE A N 1
ATOM 683 C CA . ILE A 1 92 ? 6.657 -1.111 17.754 1.00 91.31 92 ILE A CA 1
ATOM 684 C C . ILE A 1 92 ? 5.746 -2.173 17.136 1.00 91.31 92 ILE A C 1
ATOM 686 O O . ILE A 1 92 ? 5.132 -1.932 16.092 1.00 91.31 92 ILE A O 1
ATOM 690 N N . ARG A 1 93 ? 5.697 -3.355 17.752 1.00 90.19 93 ARG A N 1
ATOM 691 C CA . ARG A 1 93 ? 4.723 -4.402 17.437 1.00 90.19 93 ARG A CA 1
ATOM 692 C C . ARG A 1 93 ? 3.424 -4.089 18.175 1.00 90.19 93 ARG A C 1
ATOM 694 O O . ARG A 1 93 ? 3.479 -3.753 19.356 1.00 90.19 93 ARG A O 1
ATOM 701 N N . GLY A 1 94 ? 2.300 -4.195 17.469 1.00 91.19 94 GLY A N 1
ATOM 702 C CA . GLY A 1 94 ? 0.964 -4.077 18.055 1.00 91.19 94 GLY A CA 1
ATOM 703 C C . GLY A 1 94 ? 0.625 -5.236 19.003 1.00 91.19 94 GLY A C 1
ATOM 704 O O . GLY A 1 94 ? 1.447 -6.143 19.181 1.00 91.19 94 GLY A O 1
ATOM 705 N N . PRO A 1 95 ? -0.576 -5.215 19.602 1.00 89.50 95 PRO A N 1
ATOM 706 C CA . PRO A 1 95 ? -1.010 -6.263 20.516 1.00 89.50 95 PRO A CA 1
ATOM 707 C C . PRO A 1 95 ? -1.181 -7.595 19.775 1.00 89.50 95 PRO A C 1
ATOM 709 O O . PRO A 1 95 ? -1.227 -7.650 18.541 1.00 89.50 95 PRO A O 1
ATOM 712 N N . ASN A 1 96 ? -1.259 -8.692 20.526 1.00 87.50 96 ASN A N 1
ATOM 713 C CA . ASN A 1 96 ? -1.599 -9.984 19.946 1.00 87.50 96 ASN A CA 1
ATOM 714 C C . ASN A 1 96 ? -3.100 -10.022 19.632 1.00 87.50 96 ASN A C 1
ATOM 716 O O . ASN A 1 96 ? -3.911 -10.187 20.530 1.00 87.50 96 ASN A O 1
ATOM 720 N N . ILE A 1 97 ? -3.457 -9.899 18.356 1.00 87.25 97 ILE A N 1
ATOM 721 C CA . ILE A 1 97 ? -4.855 -9.915 17.892 1.00 87.25 97 ILE A CA 1
ATOM 722 C C . ILE A 1 97 ? -5.398 -1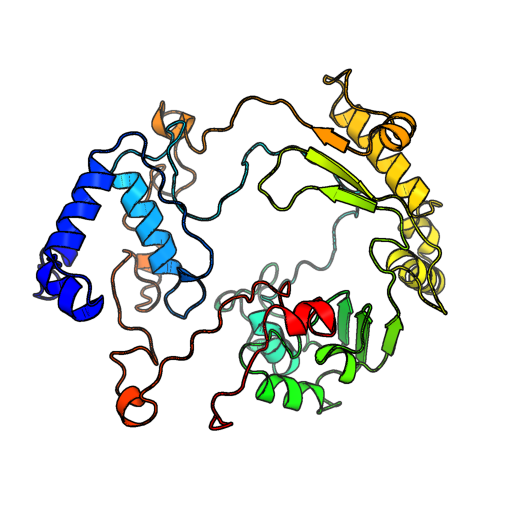1.332 17.623 1.00 87.25 97 ILE A C 1
ATOM 724 O O . ILE A 1 97 ? -6.463 -11.491 17.032 1.00 87.25 97 ILE A O 1
ATOM 728 N N . GLY A 1 98 ? -4.656 -12.375 18.013 1.00 87.56 98 GLY A N 1
ATOM 729 C CA . GLY A 1 98 ? -5.020 -13.764 17.744 1.00 87.56 98 GLY A CA 1
ATOM 730 C C . GLY A 1 98 ? -4.928 -14.142 16.260 1.00 87.56 98 GLY A C 1
ATOM 731 O O . GLY A 1 98 ? -4.257 -13.486 15.460 1.00 87.56 98 GLY A O 1
ATOM 732 N N . LYS A 1 99 ? -5.580 -15.250 15.892 1.00 90.75 99 LYS A N 1
ATOM 733 C CA . LYS A 1 99 ? -5.696 -15.718 14.505 1.00 90.75 99 LYS A CA 1
ATOM 734 C C . LYS A 1 99 ? -7.115 -15.445 14.017 1.00 90.75 99 LYS A C 1
ATOM 736 O O . LYS A 1 99 ? -8.058 -15.969 14.599 1.00 90.75 99 LYS A O 1
ATOM 741 N N . ASN A 1 100 ? -7.256 -14.675 12.938 1.00 91.44 100 ASN A N 1
ATOM 742 C CA . ASN A 1 100 ? -8.550 -14.505 12.281 1.00 91.44 100 ASN A CA 1
ATOM 743 C C . ASN A 1 100 ? -9.002 -15.863 11.701 1.00 91.44 100 ASN A C 1
ATOM 745 O O . ASN A 1 100 ? -8.262 -16.431 10.889 1.00 91.44 100 ASN A O 1
ATOM 749 N N . PRO A 1 101 ? -10.159 -16.413 12.116 1.00 92.25 101 PRO A N 1
ATOM 750 C CA . PRO A 1 101 ? -10.667 -17.665 11.561 1.00 92.25 101 PRO A CA 1
ATOM 751 C C . PRO A 1 101 ? -11.105 -17.523 10.097 1.00 92.25 101 PRO A C 1
ATOM 753 O O . PRO A 1 101 ? -11.105 -18.514 9.373 1.00 92.25 101 PRO A O 1
ATOM 756 N N . VAL A 1 102 ? -11.433 -16.308 9.642 1.00 93.19 102 VAL A N 1
ATOM 757 C CA . VAL A 1 102 ? -11.745 -16.024 8.239 1.00 93.19 102 VAL A CA 1
ATOM 758 C C . VAL A 1 102 ? -10.439 -15.877 7.464 1.00 93.19 102 VAL A C 1
ATOM 760 O O . VAL A 1 102 ? -9.708 -14.896 7.615 1.00 93.19 102 VAL A O 1
ATOM 763 N N . THR A 1 103 ? -10.135 -16.877 6.639 1.00 95.25 103 THR A N 1
ATOM 764 C CA . THR A 1 103 ? -8.923 -16.910 5.807 1.00 95.25 103 THR A CA 1
ATOM 765 C C . THR A 1 103 ? -9.144 -16.370 4.401 1.00 95.25 103 THR A C 1
ATOM 767 O O . THR A 1 103 ? -8.163 -16.033 3.742 1.00 95.25 103 THR A O 1
ATOM 770 N N . ALA A 1 104 ? -10.401 -16.282 3.955 1.00 96.19 104 ALA A N 1
ATOM 771 C CA . ALA A 1 104 ? -10.763 -15.746 2.652 1.00 96.19 104 ALA A CA 1
ATOM 772 C C . ALA A 1 104 ? -10.366 -14.267 2.544 1.00 96.19 104 ALA A C 1
ATOM 774 O O . ALA A 1 104 ? -10.738 -13.445 3.383 1.00 96.19 104 ALA A O 1
ATOM 775 N N . GLN A 1 105 ? -9.608 -13.930 1.504 1.00 96.19 105 GLN A N 1
ATOM 776 C CA . GLN A 1 105 ? -9.174 -12.568 1.211 1.00 96.19 105 GLN A CA 1
ATOM 777 C C . GLN A 1 105 ? -9.349 -12.285 -0.273 1.00 96.19 105 GLN A C 1
ATOM 779 O O . GLN A 1 105 ? -8.916 -13.074 -1.108 1.00 96.19 105 GLN A O 1
ATOM 784 N N . ILE A 1 106 ? -9.940 -11.138 -0.592 1.00 96.31 106 ILE A N 1
ATOM 785 C CA . ILE A 1 106 ? -10.064 -10.656 -1.967 1.00 96.31 106 ILE A CA 1
ATOM 786 C C . ILE A 1 106 ? -9.124 -9.477 -2.200 1.00 96.31 106 ILE A C 1
ATOM 788 O O . ILE A 1 106 ? -8.852 -8.687 -1.291 1.00 96.31 106 ILE A O 1
ATOM 792 N N . SER A 1 107 ? -8.675 -9.307 -3.442 1.00 94.00 107 SER A N 1
ATOM 793 C CA . SER A 1 107 ? -8.137 -8.022 -3.881 1.00 94.00 107 SER A CA 1
ATOM 794 C C . SER A 1 107 ? -9.200 -6.940 -3.702 1.00 94.00 107 SER A C 1
ATOM 796 O O . SER A 1 107 ? -10.356 -7.136 -4.079 1.00 94.00 107 SER A O 1
ATOM 798 N N . ILE A 1 108 ? -8.806 -5.765 -3.201 1.00 92.62 108 ILE A N 1
ATOM 799 C CA . ILE A 1 108 ? -9.713 -4.613 -3.120 1.00 92.62 108 ILE A CA 1
ATOM 800 C C . ILE A 1 108 ? -10.296 -4.259 -4.493 1.00 92.62 108 ILE A C 1
ATOM 802 O O . ILE A 1 108 ? -11.403 -3.757 -4.557 1.00 92.62 108 ILE A O 1
ATOM 806 N N . MET A 1 109 ? -9.608 -4.579 -5.592 1.00 92.25 109 MET A N 1
ATOM 807 C CA . MET A 1 109 ? -10.103 -4.351 -6.955 1.00 92.25 109 MET A CA 1
ATOM 808 C C . MET A 1 109 ? -11.323 -5.217 -7.310 1.00 92.25 109 MET A C 1
ATOM 810 O O . MET A 1 109 ? -12.067 -4.864 -8.217 1.00 92.25 109 MET A O 1
ATOM 814 N N . ASN A 1 110 ? -11.555 -6.312 -6.581 1.00 95.44 110 ASN A N 1
ATOM 815 C CA . ASN A 1 110 ? -12.635 -7.262 -6.845 1.00 95.44 110 ASN A CA 1
ATOM 816 C C . ASN A 1 110 ? -13.869 -7.006 -5.973 1.00 95.44 110 ASN A C 1
ATOM 818 O O . ASN A 1 110 ? -14.807 -7.794 -6.025 1.00 95.44 110 ASN A O 1
ATOM 822 N N . TRP A 1 111 ? -13.893 -5.948 -5.152 1.00 96.00 111 TRP A N 1
ATOM 823 C CA . TRP A 1 111 ? -14.980 -5.738 -4.189 1.00 96.00 111 TRP A CA 1
ATOM 824 C C . TRP A 1 111 ? -16.354 -5.635 -4.866 1.00 96.00 111 TRP A C 1
ATOM 826 O O . TRP A 1 111 ? -17.299 -6.267 -4.409 1.00 96.00 111 TRP A O 1
ATOM 836 N N . MET A 1 112 ? -16.451 -4.917 -5.993 1.00 97.06 112 MET A N 1
ATOM 837 C CA . MET A 1 112 ? -17.694 -4.810 -6.767 1.00 97.06 112 MET A CA 1
ATOM 838 C C . MET A 1 112 ? -18.113 -6.168 -7.327 1.00 97.06 112 MET A C 1
ATOM 840 O O . MET A 1 112 ? -19.263 -6.571 -7.180 1.00 97.06 112 MET A O 1
ATOM 844 N N . GLN A 1 113 ? -17.157 -6.913 -7.890 1.00 96.62 113 GLN A N 1
ATOM 845 C CA . GLN A 1 113 ? -17.407 -8.251 -8.417 1.00 96.62 113 GLN A CA 1
ATOM 846 C C . GLN A 1 113 ? -17.882 -9.202 -7.312 1.00 96.62 113 GLN A C 1
ATOM 848 O O . GLN A 1 113 ? -18.818 -9.958 -7.533 1.00 96.62 113 GLN A O 1
ATOM 853 N N . ALA A 1 114 ? -17.296 -9.118 -6.115 1.00 97.44 114 ALA A N 1
ATOM 854 C CA . ALA A 1 114 ? -17.689 -9.901 -4.947 1.00 97.44 114 ALA A CA 1
ATOM 855 C C . ALA A 1 114 ? -19.080 -9.526 -4.403 1.00 97.44 114 ALA A C 1
ATOM 857 O O . ALA A 1 114 ? -19.739 -10.360 -3.787 1.00 97.44 114 ALA A O 1
ATOM 858 N N . VAL A 1 115 ? -19.539 -8.289 -4.610 1.00 97.94 115 VAL A N 1
ATOM 859 C CA . VAL A 1 115 ? -20.911 -7.863 -4.282 1.00 97.94 115 VAL A CA 1
ATOM 860 C C . VAL A 1 115 ? -21.911 -8.390 -5.317 1.00 97.94 115 VAL A C 1
ATOM 862 O O . VAL A 1 115 ? -22.987 -8.873 -4.958 1.00 97.94 115 VAL A O 1
ATOM 865 N N . GLU A 1 116 ? -21.580 -8.304 -6.606 1.00 97.00 116 GLU A N 1
ATOM 866 C CA . GLU A 1 116 ? -22.491 -8.686 -7.690 1.00 97.00 116 GLU A CA 1
ATOM 867 C C . GLU A 1 116 ? -22.588 -10.200 -7.885 1.00 97.00 116 GLU A C 1
ATOM 869 O O . GLU A 1 116 ? -23.689 -10.741 -7.987 1.00 97.00 116 GLU A O 1
ATOM 874 N N . ASP A 1 117 ? -21.442 -10.873 -7.947 1.00 96.69 117 ASP A N 1
ATOM 875 C CA . ASP A 1 117 ? -21.312 -12.305 -8.197 1.00 96.69 117 ASP A CA 1
ATOM 876 C C . ASP A 1 117 ? -19.969 -12.816 -7.660 1.00 96.69 117 ASP A C 1
ATOM 878 O O . ASP A 1 117 ? -18.936 -12.799 -8.339 1.00 96.69 117 ASP A O 1
ATOM 882 N N . ALA A 1 118 ? -20.004 -13.294 -6.421 1.00 96.81 118 ALA A N 1
ATOM 883 C CA . ALA A 1 118 ? -18.854 -13.836 -5.719 1.00 96.81 118 ALA A CA 1
ATOM 884 C C . ALA A 1 118 ? -18.230 -15.066 -6.398 1.00 96.81 118 ALA A C 1
ATOM 886 O O . ALA A 1 118 ? -17.053 -15.343 -6.170 1.00 96.81 118 ALA A O 1
ATOM 887 N N . SER A 1 119 ? -18.966 -15.774 -7.267 1.00 96.31 119 SER A N 1
ATOM 888 C CA . SER A 1 119 ? -18.429 -16.928 -8.000 1.00 96.31 119 SER A CA 1
ATOM 889 C C . SER A 1 119 ? -17.384 -16.540 -9.051 1.00 96.31 119 SER A C 1
ATOM 891 O O . SER A 1 119 ? -16.577 -17.378 -9.447 1.00 96.31 119 SER A O 1
ATOM 893 N N . LYS A 1 120 ? -17.359 -15.265 -9.464 1.00 96.25 120 LYS A N 1
ATOM 894 C CA . LYS A 1 120 ? -16.359 -14.713 -10.390 1.00 96.25 120 LYS A CA 1
ATOM 895 C C . LYS A 1 120 ? -15.095 -14.210 -9.702 1.00 96.25 120 LYS A C 1
ATOM 897 O O . LYS A 1 120 ? -14.219 -13.688 -10.376 1.00 96.25 120 LYS A O 1
ATOM 902 N N . VAL A 1 121 ? -15.007 -14.299 -8.377 1.00 96.94 121 VAL A N 1
ATOM 903 C CA . VAL A 1 121 ? -13.782 -13.965 -7.649 1.00 96.94 121 VAL A CA 1
ATOM 904 C C . VAL A 1 121 ? -13.063 -15.270 -7.353 1.00 96.94 121 VAL A C 1
ATOM 906 O O . VAL A 1 121 ? -13.364 -15.936 -6.368 1.00 96.94 121 VAL A O 1
ATOM 909 N N . THR A 1 122 ? -12.150 -15.652 -8.240 1.00 96.06 122 THR A N 1
ATOM 910 C CA . THR A 1 122 ? -11.434 -16.936 -8.189 1.00 96.06 122 THR A CA 1
ATOM 911 C C . THR A 1 122 ? -9.985 -16.761 -7.712 1.00 96.06 122 THR A C 1
ATOM 913 O O . THR A 1 122 ? -9.505 -15.623 -7.606 1.00 96.06 122 THR A O 1
ATOM 916 N N . PRO A 1 123 ? -9.247 -17.847 -7.403 1.00 95.12 123 PRO A N 1
ATOM 917 C CA . PRO A 1 123 ? -7.813 -17.764 -7.125 1.00 95.12 123 PRO A CA 1
ATOM 918 C C . PRO A 1 123 ? -7.016 -17.096 -8.252 1.00 95.12 123 PRO A C 1
ATOM 920 O O . PRO A 1 123 ? -6.080 -16.341 -7.980 1.00 95.12 123 PRO A O 1
ATOM 923 N N . GLU A 1 124 ? -7.419 -17.299 -9.508 1.00 89.81 124 GLU A N 1
ATOM 924 C CA . GLU A 1 124 ? -6.847 -16.632 -10.679 1.00 89.81 124 GLU A CA 1
ATOM 925 C C . GLU A 1 124 ? -7.058 -15.107 -10.650 1.00 89.81 124 GLU A C 1
ATOM 927 O O . GLU A 1 124 ? -6.184 -14.361 -11.096 1.00 89.81 124 GLU A O 1
ATOM 932 N N . ASP A 1 125 ? -8.157 -14.639 -10.052 1.00 88.62 125 ASP A N 1
ATOM 933 C CA . ASP A 1 125 ? -8.484 -13.216 -9.879 1.00 88.62 125 ASP A CA 1
ATOM 934 C C . ASP A 1 125 ? -7.903 -12.614 -8.586 1.00 88.62 125 ASP A C 1
ATOM 936 O O . ASP A 1 125 ? -8.105 -11.433 -8.288 1.00 88.62 125 ASP A O 1
ATOM 940 N N . GLY A 1 126 ? -7.165 -13.398 -7.795 1.00 91.44 126 GLY A N 1
ATOM 941 C CA . GLY A 1 126 ? -6.538 -12.949 -6.551 1.00 91.44 126 GLY A CA 1
ATOM 942 C C . GLY A 1 126 ? -7.342 -13.235 -5.282 1.00 91.44 126 GLY A C 1
ATOM 943 O O . GLY A 1 126 ? -7.123 -12.560 -4.273 1.00 91.44 126 GLY A O 1
ATOM 944 N N . LEU A 1 127 ? -8.254 -14.213 -5.309 1.00 96.75 127 LEU A N 1
ATOM 945 C CA . LEU A 1 127 ? -8.793 -14.825 -4.092 1.00 96.75 127 LEU A CA 1
ATOM 946 C C . LEU A 1 127 ? -7.694 -15.632 -3.387 1.00 96.75 127 LEU A C 1
ATOM 948 O O . LEU A 1 127 ? -7.002 -16.444 -3.997 1.00 96.75 127 LEU A O 1
ATOM 952 N N . ILE A 1 128 ? -7.525 -15.410 -2.087 1.00 96.88 128 ILE A N 1
ATOM 953 C CA . ILE A 1 128 ? -6.524 -16.098 -1.267 1.00 96.88 128 ILE A CA 1
ATOM 954 C C . ILE A 1 128 ? -7.217 -16.779 -0.088 1.00 96.88 128 ILE A C 1
ATOM 956 O O . ILE A 1 128 ? -8.155 -16.241 0.497 1.00 96.88 128 ILE A O 1
ATOM 960 N N . GLY A 1 129 ? -6.719 -17.961 0.282 1.00 96.25 129 GLY A N 1
ATOM 961 C CA . GLY A 1 129 ? -7.105 -18.679 1.499 1.00 96.25 129 GLY A CA 1
ATOM 962 C C . GLY A 1 129 ? -8.298 -19.625 1.355 1.00 96.25 129 GLY A C 1
ATOM 963 O O . GLY A 1 129 ? -8.513 -20.415 2.273 1.00 96.25 129 GLY A O 1
ATOM 964 N N . VAL A 1 130 ? -9.025 -19.566 0.235 1.00 96.44 130 VAL A N 1
ATOM 965 C CA . VAL A 1 130 ? -10.137 -20.453 -0.158 1.00 96.44 130 VAL A CA 1
ATOM 966 C C . VAL A 1 130 ? -10.229 -20.526 -1.693 1.00 96.44 130 VAL A C 1
ATOM 968 O O . VAL A 1 130 ? -9.713 -19.640 -2.371 1.00 96.44 130 VAL A O 1
ATOM 971 N N . ASP A 1 131 ? -10.904 -21.545 -2.236 1.00 96.19 131 ASP A N 1
ATOM 972 C CA . ASP A 1 131 ? -11.074 -21.723 -3.694 1.00 96.19 131 ASP A CA 1
ATOM 973 C C . ASP A 1 131 ? -12.271 -20.949 -4.271 1.00 96.19 131 ASP A C 1
ATOM 975 O O . ASP A 1 131 ? -12.344 -20.698 -5.471 1.00 96.19 131 ASP A O 1
ATOM 979 N N . LYS A 1 132 ? -13.231 -20.585 -3.418 1.00 96.81 132 LYS A N 1
ATOM 980 C CA . LYS A 1 132 ? -14.405 -19.782 -3.766 1.00 96.81 132 LYS A CA 1
ATOM 981 C C . LYS A 1 132 ? -14.909 -19.029 -2.542 1.00 96.81 132 LYS A C 1
ATOM 983 O O . LYS A 1 132 ? -14.646 -19.429 -1.408 1.00 96.81 132 LYS A O 1
ATOM 988 N N . LEU A 1 133 ? -15.668 -17.971 -2.781 1.00 96.62 133 LEU A N 1
ATOM 989 C CA . LEU A 1 133 ? -16.466 -17.312 -1.755 1.00 96.62 133 LEU A CA 1
ATOM 990 C C . LEU A 1 133 ? -17.814 -18.029 -1.600 1.00 96.62 133 LEU A C 1
ATOM 992 O O . LEU A 1 133 ? -18.418 -18.449 -2.588 1.00 96.62 133 LEU A O 1
ATOM 996 N N . ASP A 1 134 ? -18.295 -18.149 -0.364 1.00 94.81 134 ASP A N 1
ATOM 997 C CA . ASP A 1 134 ? -19.562 -18.835 -0.070 1.00 94.81 134 ASP A CA 1
ATOM 998 C C . ASP A 1 134 ? -20.796 -17.949 -0.292 1.00 94.81 134 ASP A C 1
ATOM 1000 O O . ASP A 1 134 ? -21.910 -18.453 -0.440 1.00 94.81 134 ASP A O 1
ATOM 1004 N N . SER A 1 135 ? -20.612 -16.629 -0.331 1.00 95.75 135 SER A N 1
ATOM 1005 C CA . SER A 1 135 ? -21.683 -15.663 -0.555 1.00 95.75 135 SER A CA 1
ATOM 1006 C C . SER A 1 135 ? -21.161 -14.373 -1.176 1.00 95.75 135 SER A C 1
ATOM 1008 O O . SER A 1 135 ? -19.986 -14.024 -1.034 1.00 95.75 135 SER A O 1
ATOM 1010 N N . ASN A 1 136 ? -22.070 -13.621 -1.796 1.00 97.44 136 ASN A N 1
ATOM 1011 C CA . ASN A 1 136 ? -21.815 -12.228 -2.145 1.00 97.44 136 ASN A CA 1
ATOM 1012 C C . ASN A 1 136 ? -21.544 -11.389 -0.888 1.00 97.44 136 ASN A C 1
ATOM 1014 O O . ASN A 1 136 ? -22.041 -11.695 0.200 1.00 97.44 136 ASN A O 1
ATOM 1018 N N . ILE A 1 137 ? -20.781 -10.308 -1.046 1.00 96.56 137 ILE A N 1
ATOM 1019 C CA . ILE A 1 137 ? -20.605 -9.308 0.011 1.00 96.56 137 ILE A CA 1
ATOM 1020 C C . ILE A 1 137 ? -21.911 -8.533 0.172 1.00 96.56 137 ILE A C 1
ATOM 1022 O O . ILE A 1 137 ? -22.370 -7.886 -0.766 1.00 96.56 137 ILE A O 1
ATOM 1026 N N . LYS A 1 138 ? -22.478 -8.587 1.380 1.00 97.12 138 LYS A N 1
ATOM 1027 C CA . LYS A 1 138 ? -23.716 -7.885 1.753 1.00 97.12 138 LYS A CA 1
ATOM 1028 C C . LYS A 1 138 ? -23.526 -6.781 2.782 1.00 97.12 138 LYS A C 1
ATOM 1030 O O . LYS A 1 138 ? -24.398 -5.937 2.919 1.00 97.12 138 LYS A O 1
ATOM 1035 N N . MET A 1 139 ? -22.384 -6.744 3.461 1.00 97.19 139 MET A N 1
ATOM 1036 C CA . MET A 1 139 ? -22.083 -5.727 4.463 1.00 97.19 139 MET A CA 1
ATOM 1037 C C . MET A 1 139 ? -20.665 -5.203 4.272 1.00 97.19 139 MET A C 1
ATOM 1039 O O . MET A 1 139 ? -19.742 -5.984 4.029 1.00 97.19 139 MET A O 1
ATOM 1043 N N . ILE A 1 140 ? -20.487 -3.888 4.390 1.00 97.25 140 ILE A N 1
ATOM 1044 C CA . ILE A 1 140 ? -19.189 -3.230 4.227 1.00 97.25 140 ILE A CA 1
ATOM 1045 C C . ILE A 1 140 ? -18.888 -2.364 5.449 1.00 97.25 140 ILE A C 1
ATOM 1047 O O . ILE A 1 140 ? -19.680 -1.511 5.834 1.00 97.25 140 ILE A O 1
ATOM 1051 N N . PHE A 1 141 ? -17.691 -2.540 6.010 1.00 96.88 141 PHE A N 1
ATOM 1052 C CA . PHE A 1 141 ? -17.096 -1.609 6.966 1.00 96.88 141 PHE A CA 1
ATOM 1053 C C . PHE A 1 141 ? -15.986 -0.820 6.269 1.00 96.88 141 PHE A C 1
ATOM 1055 O O . PHE A 1 141 ? -14.984 -1.394 5.842 1.00 96.88 141 PHE A O 1
ATOM 1062 N N . SER A 1 142 ? -16.146 0.498 6.160 1.00 96.38 142 SER A N 1
ATOM 1063 C CA . SER A 1 142 ? -15.153 1.403 5.578 1.00 96.38 142 SER A CA 1
ATOM 1064 C C . SER A 1 142 ? -14.682 2.408 6.627 1.00 96.38 142 SER A C 1
ATOM 1066 O O . SER A 1 142 ? -15.304 3.446 6.847 1.00 96.38 142 SER A O 1
ATOM 1068 N N . LEU A 1 143 ? -13.560 2.094 7.275 1.00 96.31 143 LEU A N 1
ATOM 1069 C CA . LEU A 1 143 ? -12.957 2.915 8.329 1.00 96.31 143 LEU A CA 1
ATOM 1070 C C . LEU A 1 143 ? -11.807 3.752 7.754 1.00 96.31 143 LEU A C 1
ATOM 1072 O O . LEU A 1 143 ? -10.899 3.206 7.122 1.00 96.31 143 LEU A O 1
ATOM 1076 N N . ALA A 1 144 ? -11.855 5.074 7.940 1.00 93.69 144 ALA A N 1
ATOM 1077 C CA . ALA A 1 144 ? -10.911 6.051 7.382 1.00 93.69 144 ALA A CA 1
ATOM 1078 C C . ALA A 1 144 ? -10.668 5.878 5.863 1.00 93.69 144 ALA A C 1
ATOM 1080 O O . ALA A 1 144 ? -9.565 6.102 5.348 1.00 93.69 144 ALA A O 1
ATOM 1081 N N . GLY A 1 145 ? -11.706 5.443 5.143 1.00 92.38 145 GLY A N 1
ATOM 1082 C CA . GLY A 1 145 ? -11.635 4.986 3.762 1.00 92.38 145 GLY A CA 1
ATOM 1083 C C . GLY A 1 145 ? -12.534 5.792 2.832 1.00 92.38 145 GLY A C 1
ATOM 1084 O O . GLY A 1 145 ? -13.712 5.994 3.094 1.00 92.38 145 GLY A O 1
ATOM 1085 N N . ASN A 1 146 ? -11.983 6.195 1.687 1.00 95.12 146 ASN A N 1
ATOM 1086 C CA . ASN A 1 146 ? -12.744 6.815 0.599 1.00 95.12 146 ASN A CA 1
ATOM 1087 C C . ASN A 1 146 ? -12.567 6.034 -0.715 1.00 95.12 146 ASN A C 1
ATOM 1089 O O . ASN A 1 146 ? -12.532 6.617 -1.801 1.00 95.12 146 ASN A O 1
ATOM 1093 N N . TYR A 1 147 ? -12.339 4.721 -0.601 1.00 95.12 147 TYR A N 1
ATOM 1094 C CA . TYR A 1 147 ? -12.052 3.867 -1.749 1.00 95.12 147 TYR A CA 1
ATOM 1095 C C . TYR A 1 147 ? -13.304 3.516 -2.543 1.00 95.12 147 TYR A C 1
ATOM 1097 O O . TYR A 1 147 ? -13.232 3.562 -3.765 1.00 95.12 147 TYR A O 1
ATOM 1105 N N . LEU A 1 148 ? -14.427 3.236 -1.864 1.00 95.75 148 LEU A N 1
ATOM 1106 C CA . LEU A 1 148 ? -15.668 2.771 -2.495 1.00 95.75 148 LEU A CA 1
ATOM 1107 C C . LEU A 1 148 ? -16.053 3.633 -3.699 1.00 95.75 148 LEU A C 1
ATOM 1109 O O . LEU A 1 148 ? -16.387 3.091 -4.746 1.00 95.75 148 LEU A O 1
ATOM 1113 N N . VAL A 1 149 ? -15.897 4.956 -3.576 1.00 95.31 149 VAL A N 1
ATOM 1114 C CA . VAL A 1 149 ? -16.198 5.904 -4.654 1.00 95.31 149 VAL A CA 1
ATOM 1115 C C . VAL A 1 149 ? -14.946 6.623 -5.156 1.00 95.31 149 VAL A C 1
ATOM 1117 O O . VAL A 1 149 ? -14.548 6.443 -6.296 1.00 95.31 149 VAL A O 1
ATOM 1120 N N . ASN A 1 150 ? -14.291 7.460 -4.343 1.00 93.00 150 ASN A N 1
ATOM 1121 C CA . ASN A 1 150 ? -13.311 8.427 -4.864 1.00 93.00 150 ASN A CA 1
ATOM 1122 C C . ASN A 1 150 ? -12.023 7.805 -5.427 1.00 93.00 150 ASN A C 1
ATOM 1124 O O . ASN A 1 150 ? -11.386 8.414 -6.285 1.00 93.00 150 ASN A O 1
ATOM 1128 N N . GLN A 1 151 ? -11.604 6.651 -4.905 1.00 92.56 151 GLN A N 1
ATOM 1129 C CA . GLN A 1 151 ? -10.375 5.971 -5.337 1.00 92.56 151 GLN A CA 1
ATOM 1130 C C . GLN A 1 151 ? -10.663 4.720 -6.177 1.00 92.56 151 GLN A C 1
ATOM 1132 O O . GLN A 1 151 ? -9.720 4.019 -6.548 1.00 92.56 151 GLN A O 1
ATOM 1137 N N . ASN A 1 152 ? -11.937 4.462 -6.484 1.00 94.56 152 ASN A N 1
ATOM 1138 C CA . ASN A 1 152 ? -12.352 3.390 -7.370 1.00 94.56 152 ASN A CA 1
ATOM 1139 C C . ASN A 1 152 ? -11.993 3.752 -8.826 1.00 94.56 152 ASN A C 1
ATOM 1141 O O . ASN A 1 152 ? -12.223 4.897 -9.227 1.00 94.56 152 ASN A O 1
ATOM 1145 N N . PRO A 1 153 ? -11.421 2.828 -9.621 1.00 91.69 153 PRO A N 1
ATOM 1146 C CA . PRO A 1 153 ? -11.139 3.077 -11.035 1.00 91.69 153 PRO A CA 1
ATOM 1147 C C . PRO A 1 153 ? -12.366 3.498 -11.853 1.00 91.69 153 PRO A C 1
ATOM 1149 O O . PRO A 1 153 ? -12.247 4.402 -12.677 1.00 91.69 153 PRO A O 1
ATOM 1152 N N . ASP A 1 154 ? -13.529 2.885 -11.604 1.00 94.50 154 ASP A N 1
ATOM 1153 C CA . ASP A 1 154 ? -14.795 3.257 -12.240 1.00 94.50 154 ASP A CA 1
ATOM 1154 C C . ASP A 1 154 ? -15.773 3.792 -11.191 1.00 94.50 154 ASP A C 1
ATOM 1156 O O . ASP A 1 154 ? -16.596 3.080 -10.611 1.00 94.50 154 ASP A O 1
ATOM 1160 N N . VAL A 1 155 ? -15.669 5.098 -10.951 1.00 95.44 155 VAL A N 1
ATOM 1161 C CA . VAL A 1 155 ? -16.483 5.803 -9.955 1.00 95.44 155 VAL A CA 1
ATOM 1162 C C . VAL A 1 155 ? -17.980 5.766 -10.274 1.00 95.44 155 VAL A C 1
ATOM 1164 O O . VAL A 1 155 ? -18.791 5.810 -9.353 1.00 95.44 155 VAL A O 1
ATOM 1167 N N . ASN A 1 156 ? -18.358 5.681 -11.555 1.00 96.38 156 ASN A N 1
ATOM 1168 C CA . ASN A 1 156 ? -19.760 5.684 -11.969 1.00 96.38 156 ASN A CA 1
ATOM 1169 C C . ASN A 1 156 ? -20.385 4.303 -11.777 1.00 96.38 156 ASN A C 1
ATOM 1171 O O . ASN A 1 156 ? -21.521 4.209 -11.318 1.00 96.38 156 ASN A O 1
ATOM 1175 N N . ALA A 1 157 ? -19.660 3.238 -12.124 1.00 96.88 157 ALA A N 1
ATOM 1176 C CA . ALA A 1 157 ? -20.111 1.877 -11.865 1.00 96.88 157 ALA A CA 1
ATOM 1177 C C . ALA A 1 157 ? -20.199 1.606 -10.356 1.00 96.88 157 ALA A C 1
ATOM 1179 O O . ALA A 1 157 ? -21.189 1.047 -9.890 1.00 96.88 157 ALA A O 1
ATOM 1180 N N . ALA A 1 158 ? -19.217 2.080 -9.586 1.00 97.31 158 ALA A N 1
ATOM 1181 C CA . ALA A 1 158 ? -19.237 1.979 -8.133 1.00 97.31 158 ALA A CA 1
ATOM 1182 C C . ALA A 1 158 ? -20.427 2.717 -7.505 1.00 97.31 158 ALA A C 1
ATOM 1184 O O . ALA A 1 158 ? -21.117 2.143 -6.671 1.00 97.31 158 ALA A O 1
ATOM 1185 N N . ALA A 1 159 ? -20.694 3.959 -7.928 1.00 96.94 159 ALA A N 1
ATOM 1186 C CA . ALA A 1 159 ? -21.851 4.722 -7.461 1.00 96.94 159 ALA A CA 1
ATOM 1187 C C . ALA A 1 159 ? -23.163 3.975 -7.740 1.00 96.94 159 ALA A C 1
ATOM 1189 O O . ALA A 1 159 ? -23.920 3.730 -6.812 1.00 96.94 159 ALA A O 1
ATOM 1190 N N . LYS A 1 160 ? -23.381 3.514 -8.979 1.00 97.06 160 LYS A N 1
ATOM 1191 C CA . LYS A 1 160 ? -24.588 2.752 -9.349 1.00 97.06 160 LYS A CA 1
ATOM 1192 C C . LYS A 1 160 ? -24.779 1.486 -8.516 1.00 97.06 160 LYS A C 1
ATOM 1194 O O . LYS A 1 160 ? -25.903 1.160 -8.163 1.00 97.06 160 LYS A O 1
ATOM 1199 N N . LEU A 1 161 ? -23.694 0.766 -8.230 1.00 97.75 161 LEU A N 1
ATOM 1200 C CA . LEU A 1 161 ? -23.744 -0.438 -7.402 1.00 97.75 161 LEU A CA 1
ATOM 1201 C C . LEU A 1 161 ? -24.122 -0.110 -5.953 1.00 97.75 161 LEU A C 1
ATOM 1203 O O . LEU A 1 161 ? -24.873 -0.865 -5.349 1.00 97.75 161 LEU A O 1
ATOM 1207 N N . LEU A 1 162 ? -23.609 0.996 -5.409 1.00 97.19 162 LEU A N 1
ATOM 1208 C CA . LEU A 1 162 ? -23.902 1.442 -4.044 1.00 97.19 162 LEU A CA 1
ATOM 1209 C C . LEU A 1 162 ? -25.297 2.074 -3.902 1.00 97.19 162 LEU A C 1
ATOM 1211 O O . LEU A 1 162 ? -25.836 2.071 -2.805 1.00 97.19 162 LEU A O 1
ATOM 1215 N N . GLU A 1 163 ? -25.878 2.615 -4.979 1.00 95.81 163 GLU A N 1
ATOM 1216 C CA . GLU A 1 163 ? -27.268 3.110 -5.008 1.00 95.81 163 GLU A CA 1
ATOM 1217 C C . GLU A 1 163 ? -28.305 1.974 -5.038 1.00 95.81 163 GLU A C 1
ATOM 1219 O O . GLU A 1 163 ? -29.470 2.192 -4.710 1.00 95.81 163 GLU A O 1
ATOM 1224 N N . ASP A 1 164 ? -27.907 0.767 -5.446 1.00 96.25 164 ASP A N 1
ATOM 1225 C CA . ASP A 1 164 ? -28.773 -0.410 -5.461 1.00 96.25 164 ASP A CA 1
ATOM 1226 C C . ASP A 1 164 ? -28.723 -1.125 -4.100 1.00 96.25 164 ASP A C 1
ATOM 1228 O O . ASP A 1 164 ? -27.893 -2.005 -3.864 1.00 96.25 164 ASP A O 1
ATOM 1232 N N . GLU A 1 165 ? -29.655 -0.773 -3.210 1.00 92.31 165 GLU A N 1
ATOM 1233 C CA . GLU A 1 165 ? -29.793 -1.348 -1.858 1.00 92.31 165 GLU A CA 1
ATOM 1234 C C . GLU A 1 165 ? -29.996 -2.881 -1.854 1.00 92.31 165 GLU A C 1
ATOM 1236 O O . GLU A 1 165 ? -29.803 -3.537 -0.832 1.00 92.31 165 GLU A O 1
ATOM 1241 N N . SER A 1 166 ? -30.336 -3.505 -2.994 1.00 94.69 166 SER A N 1
ATOM 1242 C CA . SER A 1 166 ? -30.397 -4.973 -3.094 1.00 94.69 166 SER A CA 1
ATOM 1243 C C . SER A 1 166 ? -29.010 -5.636 -3.172 1.00 94.69 166 SER A C 1
ATOM 1245 O O . SER A 1 166 ? -28.867 -6.854 -2.982 1.00 94.69 166 SER A O 1
ATOM 1247 N N . LYS A 1 167 ? -27.966 -4.852 -3.470 1.00 96.50 167 LYS A N 1
ATOM 1248 C CA . LYS A 1 167 ? -26.588 -5.324 -3.648 1.00 96.50 167 LYS A CA 1
ATOM 1249 C C . LYS A 1 167 ? -25.861 -5.413 -2.321 1.00 96.50 167 LYS A C 1
ATOM 1251 O O . LYS A 1 167 ? -25.491 -6.526 -1.937 1.00 96.50 167 LYS A O 1
ATOM 1256 N N . VAL A 1 168 ? -25.691 -4.279 -1.645 1.00 97.12 168 VAL A N 1
ATOM 1257 C CA . VAL A 1 168 ? -25.080 -4.170 -0.317 1.00 97.12 168 VAL A CA 1
ATOM 1258 C C . VAL A 1 168 ? -26.169 -3.746 0.658 1.00 97.12 168 VAL A C 1
ATOM 1260 O O . VAL A 1 168 ? -26.740 -2.677 0.513 1.00 97.12 168 VAL A O 1
ATOM 1263 N N . GLU A 1 169 ? -26.455 -4.602 1.630 1.00 96.94 169 GLU A N 1
ATOM 1264 C CA . GLU A 1 169 ? -27.576 -4.451 2.561 1.00 96.94 169 GLU A CA 1
ATOM 1265 C C . GLU A 1 169 ? -27.251 -3.517 3.730 1.00 96.94 169 GLU A C 1
ATOM 1267 O O . GLU A 1 169 ? -28.166 -3.001 4.368 1.00 96.94 169 GLU A O 1
ATOM 1272 N N . PHE A 1 170 ? -25.964 -3.344 4.062 1.00 98.12 170 PHE A N 1
ATOM 1273 C CA . PHE A 1 170 ? -25.564 -2.428 5.127 1.00 98.12 170 PHE A CA 1
ATOM 1274 C C . PHE A 1 170 ? -24.117 -1.935 5.010 1.00 98.12 170 PHE A C 1
ATOM 1276 O O . PHE A 1 170 ? -23.166 -2.719 4.908 1.00 98.12 170 PHE A O 1
ATOM 1283 N N . ILE A 1 171 ? -23.927 -0.623 5.093 1.00 98.19 171 ILE A N 1
ATOM 1284 C CA . ILE A 1 171 ? -22.639 0.052 4.971 1.00 98.19 171 ILE A CA 1
ATOM 1285 C C . ILE A 1 171 ? -22.386 0.903 6.217 1.00 98.19 171 ILE A C 1
ATOM 1287 O O . ILE A 1 171 ? -23.092 1.870 6.503 1.00 98.19 171 ILE A O 1
ATOM 1291 N N . VAL A 1 172 ? -21.307 0.574 6.929 1.00 98.12 172 VAL A N 1
ATOM 1292 C CA . VAL A 1 172 ? -20.793 1.355 8.059 1.00 98.12 172 VAL A CA 1
ATOM 1293 C C . VAL A 1 172 ? -19.572 2.140 7.608 1.00 98.12 172 VAL A C 1
ATOM 1295 O O . VAL A 1 172 ? -18.588 1.560 7.140 1.00 98.12 172 VAL A O 1
ATOM 1298 N N . VAL A 1 173 ? -19.601 3.457 7.795 1.00 98.25 173 VAL A N 1
ATOM 1299 C CA . VAL A 1 173 ? -18.457 4.336 7.543 1.00 98.25 173 VAL A CA 1
ATOM 1300 C C . VAL A 1 173 ? -18.046 5.047 8.824 1.00 98.25 173 VAL A C 1
ATOM 1302 O O . VAL A 1 173 ? -18.848 5.758 9.417 1.00 98.25 173 VAL A O 1
ATOM 1305 N N . SER A 1 174 ? -16.779 4.893 9.212 1.00 97.69 174 SER A N 1
ATOM 1306 C CA . SER A 1 174 ? -16.136 5.697 10.262 1.00 97.69 174 SER A CA 1
ATOM 1307 C C . SER A 1 174 ? -15.156 6.659 9.596 1.00 97.69 174 SER A C 1
ATOM 1309 O O . SER A 1 174 ? -14.195 6.221 8.956 1.00 97.69 174 SER A O 1
ATOM 1311 N N . ASP A 1 175 ? -15.424 7.964 9.645 1.00 95.69 175 ASP A N 1
ATOM 1312 C CA . ASP A 1 175 ? -14.626 8.978 8.941 1.00 95.69 175 ASP A CA 1
ATOM 1313 C C . ASP A 1 175 ? -14.700 10.334 9.667 1.00 95.69 175 ASP A C 1
ATOM 1315 O O . ASP A 1 175 ? -15.634 10.620 10.418 1.00 95.69 175 ASP A O 1
ATOM 1319 N N . LEU A 1 176 ? -13.711 11.198 9.430 1.00 93.62 176 LEU A N 1
ATOM 1320 C CA . LEU A 1 176 ? -13.689 12.568 9.959 1.00 93.62 176 LEU A CA 1
ATOM 1321 C C . LEU A 1 176 ? -14.633 13.496 9.182 1.00 93.62 176 LEU A C 1
ATOM 1323 O O . LEU A 1 176 ? -15.001 14.569 9.664 1.00 93.62 176 LEU A O 1
ATOM 1327 N N . TYR A 1 177 ? -14.957 13.128 7.941 1.00 91.69 177 TYR A N 1
ATOM 1328 C CA . TYR A 1 177 ? -15.707 13.958 7.009 1.00 91.69 177 TYR A CA 1
ATOM 1329 C C . TYR A 1 177 ? -16.770 13.136 6.286 1.00 91.69 177 TYR A C 1
ATOM 1331 O O . TYR A 1 177 ? -16.586 11.950 6.031 1.00 91.69 177 TYR A O 1
ATOM 1339 N N . MET A 1 178 ? -17.833 13.809 5.838 1.00 94.38 178 MET A N 1
ATOM 1340 C CA . MET A 1 178 ? -18.791 13.252 4.880 1.00 94.38 178 MET A CA 1
ATOM 1341 C C . MET A 1 178 ? -18.138 13.120 3.490 1.00 94.38 178 MET A C 1
ATOM 1343 O O . MET A 1 178 ? -18.348 13.937 2.587 1.00 94.38 178 MET A O 1
ATOM 1347 N N . SER A 1 179 ? -17.260 12.129 3.344 1.00 94.94 179 SER A N 1
ATOM 1348 C CA . SER A 1 179 ? -16.552 11.822 2.105 1.00 94.94 179 SER A CA 1
ATOM 1349 C C . SER A 1 179 ? -17.518 11.310 1.022 1.00 94.94 179 SER A C 1
ATOM 1351 O O . SER A 1 179 ? -18.631 10.890 1.334 1.00 94.94 179 SER A O 1
ATOM 1353 N N . PRO A 1 180 ? -17.140 11.323 -0.273 1.00 95.62 180 PRO A N 1
ATOM 1354 C CA . PRO A 1 180 ? -17.950 10.712 -1.327 1.00 95.62 180 PRO A CA 1
ATOM 1355 C C . PRO A 1 180 ? -18.383 9.273 -1.030 1.00 95.62 180 PRO A C 1
ATOM 1357 O O . PRO A 1 180 ? -19.496 8.917 -1.384 1.00 95.62 180 PRO A O 1
ATOM 1360 N N . SER A 1 181 ? -17.539 8.477 -0.365 1.00 96.25 181 SER A N 1
ATOM 1361 C CA . SER A 1 181 ? -17.906 7.118 0.057 1.00 96.25 181 SER A CA 1
ATOM 1362 C C . SER A 1 181 ? -18.887 7.128 1.238 1.00 96.25 181 SER A C 1
ATOM 1364 O O . SER A 1 181 ? -19.841 6.361 1.228 1.00 96.25 181 SER A O 1
ATOM 1366 N N . ALA A 1 182 ? -18.717 8.038 2.206 1.00 96.81 182 ALA A N 1
ATOM 1367 C CA . ALA A 1 182 ? -19.615 8.176 3.360 1.00 96.81 182 ALA A CA 1
ATOM 1368 C C . ALA A 1 182 ? -21.065 8.528 2.984 1.00 96.81 182 ALA A C 1
ATOM 1370 O O . ALA A 1 182 ? -21.981 8.210 3.730 1.00 96.81 182 ALA A O 1
ATOM 1371 N N . LYS A 1 183 ? -21.287 9.154 1.821 1.00 96.19 183 LYS A N 1
ATOM 1372 C CA . LYS A 1 183 ? -22.635 9.506 1.338 1.00 96.19 183 LYS A CA 1
ATOM 1373 C C . LYS A 1 183 ? -23.526 8.303 1.020 1.00 96.19 183 LYS A C 1
ATOM 1375 O O . LYS A 1 183 ? -24.730 8.493 0.916 1.00 96.19 183 LYS A O 1
ATOM 1380 N N . TYR A 1 184 ? -22.937 7.122 0.846 1.00 97.00 184 TYR A N 1
ATOM 1381 C CA . TYR A 1 184 ? -23.650 5.869 0.591 1.00 97.00 184 TYR A CA 1
ATOM 1382 C C . TYR A 1 184 ? -23.768 5.000 1.849 1.00 97.00 184 TYR A C 1
ATOM 1384 O O . TYR A 1 184 ? -24.166 3.849 1.755 1.00 97.00 184 TYR A O 1
ATOM 1392 N N . ALA A 1 185 ? -23.347 5.498 3.014 1.00 97.69 185 ALA A N 1
ATOM 1393 C CA . ALA A 1 185 ? -23.398 4.724 4.245 1.00 97.69 185 ALA A CA 1
ATOM 1394 C C . ALA A 1 185 ? -24.794 4.760 4.874 1.00 97.69 185 ALA A C 1
ATOM 1396 O O . ALA A 1 185 ? -25.388 5.831 4.992 1.00 97.69 185 ALA A O 1
ATOM 1397 N N . ASP A 1 186 ? -25.245 3.617 5.382 1.00 98.06 186 ASP A N 1
ATOM 1398 C CA . ASP A 1 186 ? -26.427 3.520 6.245 1.00 98.06 186 ASP A CA 1
ATOM 1399 C C . ASP A 1 186 ? -26.131 4.041 7.654 1.00 98.06 186 ASP A C 1
ATOM 1401 O O . ASP A 1 186 ? -26.991 4.607 8.330 1.00 98.06 186 ASP A O 1
ATOM 1405 N N . LEU A 1 187 ? -24.882 3.868 8.101 1.00 97.88 187 LEU A N 1
ATOM 1406 C CA . LEU A 1 187 ? -24.393 4.352 9.384 1.00 97.88 187 LEU A CA 1
ATOM 1407 C C . LEU A 1 187 ? -23.078 5.110 9.208 1.00 97.88 187 LEU A C 1
ATOM 1409 O O . LEU A 1 187 ? -22.053 4.532 8.842 1.00 97.88 187 LEU A O 1
ATOM 1413 N N . VAL A 1 188 ? -23.100 6.401 9.541 1.00 97.81 188 VAL A N 1
ATOM 1414 C CA . VAL A 1 188 ? -21.904 7.248 9.608 1.00 97.81 188 VAL A CA 1
ATOM 1415 C C . VAL A 1 188 ? -21.521 7.468 11.067 1.00 97.81 188 VAL A C 1
ATOM 1417 O O . VAL A 1 188 ? -22.293 8.032 11.840 1.00 97.81 188 VAL A O 1
ATOM 1420 N N . LEU A 1 189 ? -20.315 7.040 11.430 1.00 97.75 189 LEU A N 1
ATOM 1421 C CA . LEU A 1 189 ? -19.726 7.211 12.752 1.00 97.75 189 LEU A CA 1
ATOM 1422 C C . LEU A 1 189 ? -18.662 8.324 12.696 1.00 97.75 189 LEU A C 1
ATOM 1424 O O . LEU A 1 189 ? -17.714 8.222 11.912 1.00 97.75 189 LEU A O 1
ATOM 1428 N N . PRO A 1 190 ? -18.813 9.412 13.475 1.00 96.69 190 PRO A N 1
ATOM 1429 C CA . PRO A 1 190 ? -17.856 10.511 13.473 1.00 96.69 190 PRO A CA 1
ATOM 1430 C C . PRO A 1 190 ? -16.573 10.113 14.216 1.00 96.69 190 PRO A C 1
ATOM 1432 O O . PRO A 1 190 ? -16.544 10.047 15.445 1.00 96.69 190 PRO A O 1
ATOM 1435 N N . GLU A 1 191 ? -15.503 9.889 13.456 1.00 96.50 191 GLU A N 1
ATOM 1436 C CA . GLU A 1 191 ? -14.206 9.453 13.981 1.00 96.50 191 GLU A CA 1
ATOM 1437 C C . GLU A 1 191 ? -13.389 10.617 14.569 1.00 96.50 191 GLU A C 1
ATOM 1439 O O . GLU A 1 191 ? -13.540 11.789 14.199 1.00 96.50 191 GLU A O 1
ATOM 1444 N N . THR A 1 192 ? -12.459 10.285 15.463 1.00 96.31 192 THR A N 1
ATOM 1445 C CA . THR A 1 192 ? -11.455 11.212 15.993 1.00 96.31 192 THR A CA 1
ATOM 1446 C C . THR A 1 192 ? -10.304 11.469 15.016 1.00 96.31 192 THR A C 1
ATOM 1448 O O . THR A 1 192 ? -9.783 10.585 14.333 1.00 96.31 192 THR A O 1
ATOM 1451 N N . SER A 1 193 ? -9.820 12.707 14.978 1.00 94.44 193 SER A N 1
ATOM 1452 C CA . SER A 1 193 ? -8.544 13.033 14.349 1.00 94.44 193 SER A CA 1
ATOM 1453 C C . SER A 1 193 ? -7.363 12.517 15.172 1.00 94.44 193 SER A C 1
ATOM 1455 O O . SER A 1 193 ? -7.458 12.266 16.371 1.00 94.44 193 SER A O 1
ATOM 1457 N N . PHE A 1 194 ? -6.186 12.427 14.548 1.00 92.56 194 PHE A N 1
ATOM 1458 C CA . PHE A 1 194 ? -4.967 11.994 15.241 1.00 92.56 194 PHE A CA 1
ATOM 1459 C C . PHE A 1 194 ? -4.530 12.926 16.392 1.00 92.56 194 PHE A C 1
ATOM 1461 O O . PHE A 1 194 ? -3.659 12.540 17.165 1.00 92.56 194 PHE A O 1
ATOM 1468 N N . LEU A 1 195 ? -5.105 14.132 16.499 1.00 95.25 195 LEU A N 1
ATOM 1469 C CA . LEU A 1 195 ? -4.873 15.078 17.598 1.00 95.25 195 LEU A CA 1
ATOM 1470 C C . LEU A 1 195 ? -5.808 14.843 18.795 1.00 95.25 195 LEU A C 1
ATOM 1472 O O . LEU A 1 195 ? -5.534 15.342 19.883 1.00 95.25 195 LEU A O 1
ATOM 1476 N N . GLU A 1 196 ? -6.900 14.105 18.595 1.00 96.88 196 GLU A N 1
ATOM 1477 C CA . GLU A 1 196 ? -7.960 13.867 19.584 1.00 96.88 196 GLU A CA 1
ATOM 1478 C C . GLU A 1 196 ? -7.798 12.519 20.317 1.00 96.88 196 GLU A C 1
ATOM 1480 O O . GLU A 1 196 ? -8.563 12.225 21.234 1.00 96.88 196 GLU A O 1
ATOM 1485 N N . ARG A 1 197 ? -6.782 11.713 19.966 1.00 95.56 197 ARG A N 1
ATOM 1486 C CA . ARG A 1 197 ? -6.553 10.368 20.527 1.00 95.56 197 ARG A CA 1
ATOM 1487 C C . ARG A 1 197 ? -5.085 10.058 20.817 1.00 95.56 197 ARG A C 1
ATOM 1489 O O . ARG A 1 197 ? -4.179 10.699 20.288 1.00 95.56 197 ARG A O 1
ATOM 1496 N N . TRP A 1 198 ? -4.860 9.034 21.639 1.00 96.06 198 TRP A N 1
ATOM 1497 C CA . TRP A 1 198 ? -3.530 8.483 21.909 1.00 96.06 198 TRP A CA 1
ATOM 1498 C C . TRP A 1 198 ? -3.124 7.502 20.813 1.00 96.06 198 TRP A C 1
ATOM 1500 O O . TRP A 1 198 ? -3.900 6.631 20.438 1.00 96.06 198 TRP A O 1
ATOM 1510 N N . ASN A 1 199 ? -1.896 7.604 20.307 1.00 94.88 199 ASN A N 1
ATOM 1511 C CA . ASN A 1 199 ? -1.377 6.636 19.344 1.00 94.88 199 ASN A CA 1
ATOM 1512 C C . ASN A 1 199 ? 0.150 6.509 19.436 1.00 94.88 199 ASN A C 1
ATOM 1514 O O . ASN A 1 199 ? 0.837 7.406 19.920 1.00 94.88 199 ASN A O 1
ATOM 1518 N N . ILE A 1 200 ? 0.703 5.415 18.920 1.00 94.69 200 ILE A N 1
ATOM 1519 C CA . ILE A 1 200 ? 2.141 5.248 18.711 1.00 94.69 200 ILE A CA 1
ATOM 1520 C C . ILE A 1 200 ? 2.399 4.842 17.262 1.00 94.69 200 ILE A C 1
ATOM 1522 O O . ILE A 1 200 ? 2.013 3.775 16.789 1.00 94.69 200 ILE A O 1
ATOM 1526 N N . GLY A 1 201 ? 3.022 5.756 16.525 1.00 90.56 201 GLY A N 1
ATOM 1527 C CA . GLY A 1 201 ? 3.164 5.681 15.081 1.00 90.56 201 GLY A CA 1
ATOM 1528 C C . GLY A 1 201 ? 4.553 5.235 14.655 1.00 90.56 201 GLY A C 1
ATOM 1529 O O . GLY A 1 201 ? 5.571 5.766 15.092 1.00 90.56 201 GLY A O 1
ATOM 1530 N N . ASN A 1 202 ? 4.591 4.298 13.719 1.00 89.56 202 ASN A N 1
ATOM 1531 C CA . ASN A 1 202 ? 5.782 3.930 12.969 1.00 89.56 202 ASN A CA 1
ATOM 1532 C C . ASN A 1 202 ? 5.839 4.766 11.671 1.00 89.56 202 ASN A C 1
ATOM 1534 O O . ASN A 1 202 ? 4.805 5.098 11.100 1.00 89.56 202 ASN A O 1
ATOM 1538 N N . THR A 1 203 ? 7.028 5.087 11.149 1.00 86.25 203 THR A N 1
ATOM 1539 C CA . THR A 1 203 ? 7.144 5.697 9.800 1.00 86.25 203 THR A CA 1
ATOM 1540 C C . THR A 1 203 ? 6.609 4.790 8.678 1.00 86.25 203 THR A C 1
ATOM 1542 O O . THR A 1 203 ? 6.515 3.577 8.849 1.00 86.25 203 THR A O 1
ATOM 1545 N N . TRP A 1 204 ? 6.344 5.334 7.491 1.00 79.50 204 TRP A N 1
ATOM 1546 C CA . TRP A 1 204 ? 5.826 4.572 6.347 1.00 79.50 204 TRP A CA 1
ATOM 1547 C C . TRP A 1 204 ? 6.945 3.918 5.508 1.00 79.50 204 TRP A C 1
ATOM 1549 O O . TRP A 1 204 ? 7.237 4.316 4.385 1.00 79.50 204 TRP A O 1
ATOM 1559 N N . GLY A 1 205 ? 7.640 2.943 6.096 1.00 77.50 205 GLY A N 1
ATOM 1560 C CA . GLY A 1 205 ? 8.674 2.127 5.434 1.00 77.50 205 GLY A CA 1
ATOM 1561 C C . GLY A 1 205 ? 10.085 2.734 5.344 1.00 77.50 205 GLY A C 1
ATOM 1562 O O . GLY A 1 205 ? 11.052 1.982 5.257 1.00 77.50 205 GLY A O 1
ATOM 1563 N N . THR A 1 206 ? 10.233 4.058 5.439 1.00 79.31 206 THR A N 1
ATOM 1564 C CA . THR A 1 206 ? 11.483 4.774 5.094 1.00 79.31 206 THR A CA 1
ATOM 1565 C C . THR A 1 206 ? 12.285 5.331 6.272 1.00 79.31 206 THR A C 1
ATOM 1567 O O . THR A 1 206 ? 13.320 5.959 6.067 1.00 79.31 206 THR A O 1
ATOM 1570 N N . GLY A 1 207 ? 11.846 5.104 7.509 1.00 84.62 207 GLY A N 1
ATOM 1571 C CA . GLY A 1 207 ? 12.563 5.538 8.707 1.00 84.62 207 GLY A CA 1
ATOM 1572 C C . GLY A 1 207 ? 12.600 4.457 9.777 1.00 84.62 207 GLY A C 1
ATOM 1573 O O . GLY A 1 207 ? 11.622 3.737 9.982 1.00 84.62 207 GLY A O 1
ATOM 1574 N N . ASN A 1 208 ? 13.722 4.370 10.482 1.00 88.56 208 ASN A N 1
ATOM 1575 C CA . ASN A 1 208 ? 13.931 3.413 11.563 1.00 88.56 208 ASN A CA 1
ATOM 1576 C C . ASN A 1 208 ? 13.654 4.078 12.923 1.00 88.56 208 ASN A C 1
ATOM 1578 O O . ASN A 1 208 ? 14.541 4.214 13.756 1.00 88.56 208 ASN A O 1
ATOM 1582 N N . TYR A 1 209 ? 12.438 4.591 13.118 1.00 91.88 209 TYR A N 1
ATOM 1583 C CA . TYR A 1 209 ? 12.005 5.229 14.365 1.00 91.88 209 TYR A CA 1
ATOM 1584 C C . TYR A 1 209 ? 10.491 5.114 14.553 1.00 91.88 209 TYR A C 1
ATOM 1586 O O . TYR A 1 209 ? 9.748 4.866 13.594 1.00 91.88 209 TYR A O 1
ATOM 1594 N N . PHE A 1 210 ? 10.041 5.340 15.784 1.00 94.75 210 PHE A N 1
ATOM 1595 C CA . PHE A 1 210 ? 8.630 5.524 16.112 1.00 94.75 210 PHE A CA 1
ATOM 1596 C C . PHE A 1 210 ? 8.409 6.837 16.872 1.00 94.75 210 PHE A C 1
ATOM 1598 O O . PHE A 1 210 ? 9.346 7.418 17.428 1.00 94.75 210 PHE A O 1
ATOM 1605 N N . LEU A 1 211 ? 7.164 7.308 16.857 1.00 95.12 211 LEU A N 1
ATOM 1606 C CA . LEU A 1 211 ? 6.702 8.549 17.470 1.00 95.12 211 LEU A CA 1
ATOM 1607 C C . LEU A 1 211 ? 5.531 8.253 18.409 1.00 95.12 211 LEU A C 1
ATOM 1609 O O . LEU A 1 211 ? 4.617 7.521 18.032 1.00 95.12 211 LEU A O 1
ATOM 1613 N N . LEU A 1 212 ? 5.532 8.857 19.593 1.00 96.19 212 LEU A N 1
ATOM 1614 C CA . LEU A 1 212 ? 4.344 8.944 20.435 1.00 96.19 212 LEU A CA 1
ATOM 1615 C C . LEU A 1 212 ? 3.479 10.107 19.931 1.00 96.19 212 LEU A C 1
ATOM 1617 O O . LEU A 1 212 ? 3.948 11.241 19.853 1.00 96.19 212 LEU A O 1
ATOM 1621 N N . SER A 1 213 ? 2.228 9.815 19.585 1.00 95.19 213 SER A N 1
ATOM 1622 C CA . SER A 1 213 ? 1.199 10.806 19.274 1.00 95.19 213 SER A CA 1
ATOM 1623 C C . SER A 1 213 ? 0.335 10.981 20.516 1.00 95.19 213 SER A C 1
ATOM 1625 O O . SER A 1 213 ? -0.512 10.140 20.821 1.00 95.19 213 SER A O 1
ATOM 1627 N N . GLU A 1 214 ? 0.608 12.039 21.270 1.00 95.25 214 GLU A N 1
ATOM 1628 C CA . GLU A 1 214 ? -0.172 12.388 22.455 1.00 95.25 214 GLU A CA 1
ATOM 1629 C C . GLU A 1 214 ? -1.526 12.977 22.040 1.00 95.25 214 GLU A C 1
ATOM 1631 O O . GLU A 1 214 ? -1.633 13.646 21.009 1.00 95.25 214 GLU A O 1
ATOM 1636 N N . LYS A 1 215 ? -2.549 12.762 22.871 1.00 95.69 215 LYS A N 1
ATOM 1637 C CA . LYS A 1 215 ? -3.822 13.470 22.743 1.00 95.69 215 LYS A CA 1
ATOM 1638 C C . LYS A 1 215 ? -3.589 14.949 23.058 1.00 95.69 215 LYS A C 1
ATOM 1640 O O . LYS A 1 215 ? -3.186 15.283 24.170 1.00 95.69 215 LYS A O 1
ATOM 1645 N N . VAL A 1 216 ? -3.813 15.817 22.077 1.00 96.25 216 VAL A N 1
ATOM 1646 C CA . VAL A 1 216 ? -3.544 17.263 22.171 1.00 96.25 216 VAL A CA 1
ATOM 1647 C C . VAL A 1 216 ? -4.803 18.039 22.542 1.00 96.25 216 VAL A C 1
ATOM 1649 O O . VAL A 1 216 ? -4.725 19.038 23.253 1.00 96.25 216 VAL A O 1
ATOM 1652 N N . VAL A 1 217 ? -5.959 17.587 22.060 1.00 97.12 217 VAL A N 1
ATOM 1653 C CA . VAL A 1 217 ? -7.262 18.203 22.318 1.00 97.12 217 VAL A CA 1
ATOM 1654 C C . VAL A 1 217 ? -8.297 17.132 22.649 1.00 97.12 217 VAL A C 1
ATOM 1656 O O . VAL A 1 217 ? -8.134 15.963 22.300 1.00 97.12 217 VAL A O 1
ATOM 1659 N N . GLU A 1 218 ? -9.361 17.523 23.342 1.00 96.38 218 GLU A N 1
ATOM 1660 C CA . GLU A 1 218 ? -10.519 16.653 23.546 1.00 96.38 218 GLU A CA 1
ATOM 1661 C C . GLU A 1 218 ? -11.302 16.478 22.231 1.00 96.38 218 GLU A C 1
ATOM 1663 O O . GLU A 1 218 ? -11.368 17.438 21.454 1.00 96.38 218 GLU A O 1
ATOM 1668 N N . PRO A 1 219 ? -11.887 15.290 21.963 1.00 96.31 219 PRO A N 1
ATOM 1669 C CA . PRO A 1 219 ? -12.766 15.089 20.819 1.00 96.31 219 PRO A CA 1
ATOM 1670 C C . PRO A 1 219 ? -13.877 16.136 20.794 1.00 96.31 219 PRO A C 1
ATOM 1672 O O . PRO A 1 219 ? -14.581 16.341 21.783 1.00 96.31 219 PRO A O 1
ATOM 1675 N N . ALA A 1 220 ? -14.028 16.822 19.665 1.00 93.12 220 ALA A N 1
ATOM 1676 C CA . ALA A 1 220 ? -15.129 17.761 19.497 1.00 93.12 220 ALA A CA 1
ATOM 1677 C C . ALA A 1 220 ? -16.454 17.023 19.233 1.00 93.12 220 ALA A C 1
ATOM 1679 O O . ALA A 1 220 ? -16.473 15.989 18.565 1.00 93.12 220 ALA A O 1
ATOM 1680 N N . PHE A 1 221 ? -17.574 17.623 19.646 1.00 95.06 221 PHE A N 1
ATOM 1681 C CA . PHE A 1 221 ? -18.927 17.089 19.423 1.00 95.06 221 PHE A CA 1
ATOM 1682 C C . PHE A 1 221 ? -19.097 15.675 20.012 1.00 95.06 221 PHE A C 1
ATOM 1684 O O . PHE A 1 221 ? -18.645 15.415 21.120 1.00 95.06 221 PHE A O 1
ATOM 1691 N N . GLU A 1 222 ? -19.757 14.774 19.283 1.00 95.62 222 GLU A N 1
ATOM 1692 C CA . GLU A 1 222 ? -19.973 13.370 19.659 1.00 95.62 222 GLU A CA 1
ATOM 1693 C C . GLU A 1 222 ? -18.943 12.431 19.006 1.00 95.62 222 GLU A C 1
ATOM 1695 O O . GLU A 1 222 ? -19.220 11.253 18.783 1.00 95.62 222 GLU A O 1
ATOM 1700 N N . ARG A 1 223 ? -17.762 12.953 18.640 1.00 96.25 223 ARG A N 1
ATOM 1701 C CA . ARG A 1 223 ? -16.701 12.139 18.034 1.00 96.25 223 ARG A CA 1
ATOM 1702 C C . ARG A 1 223 ? -16.208 11.090 19.013 1.00 96.25 223 ARG A C 1
ATOM 1704 O O . ARG A 1 223 ? -15.939 11.396 20.173 1.00 96.25 223 ARG A O 1
ATOM 1711 N N . ARG A 1 224 ? -16.028 9.879 18.502 1.00 95.44 224 ARG A N 1
ATOM 1712 C CA . ARG A 1 224 ? -15.497 8.739 19.249 1.00 95.44 224 ARG A CA 1
ATOM 1713 C C . ARG A 1 224 ? -14.460 8.029 18.407 1.00 95.44 224 ARG A C 1
ATOM 1715 O O . ARG A 1 224 ? -14.566 8.037 17.183 1.00 95.44 224 ARG A O 1
ATOM 1722 N N . SER A 1 225 ? -13.443 7.469 19.048 1.00 96.12 225 SER A N 1
ATOM 1723 C CA . SER A 1 225 ? -12.428 6.717 18.323 1.00 96.12 225 SER A CA 1
ATOM 1724 C C . SER A 1 225 ? -12.955 5.355 17.879 1.00 96.12 225 SER A C 1
ATOM 1726 O O . SER A 1 225 ? -13.867 4.795 18.498 1.00 96.12 225 SER A O 1
ATOM 1728 N N . ASP A 1 226 ? -12.339 4.788 16.840 1.00 96.06 226 ASP A N 1
ATOM 1729 C CA . ASP A 1 226 ? -12.673 3.443 16.369 1.00 96.06 226 ASP A CA 1
ATOM 1730 C C . ASP A 1 226 ? -12.610 2.417 17.507 1.00 96.06 226 ASP A C 1
ATOM 1732 O O . ASP A 1 226 ? -13.462 1.539 17.619 1.00 96.06 226 ASP A O 1
ATOM 1736 N N . TYR A 1 227 ? -11.645 2.571 18.416 1.00 95.94 227 TYR A N 1
ATOM 1737 C CA . TYR A 1 227 ? -11.527 1.724 19.596 1.00 95.94 227 TYR A CA 1
ATOM 1738 C C . TYR A 1 227 ? -12.751 1.815 20.519 1.00 95.94 227 TYR A C 1
ATOM 1740 O O . TYR A 1 227 ? -13.227 0.791 21.013 1.00 95.94 227 TYR A O 1
ATOM 1748 N N . GLU A 1 228 ? -13.273 3.017 20.758 1.00 96.19 228 GLU A N 1
ATOM 1749 C CA . GLU A 1 228 ? -14.387 3.241 21.680 1.00 96.19 228 GLU A CA 1
ATOM 1750 C C . GLU A 1 228 ? -15.690 2.629 21.169 1.00 96.19 228 GLU A C 1
ATOM 1752 O O . GLU A 1 228 ? -16.338 1.879 21.899 1.00 96.19 228 GLU A O 1
ATOM 1757 N N . TRP A 1 229 ? -16.087 2.910 19.925 1.00 96.31 229 TRP A N 1
ATOM 1758 C CA . TRP A 1 229 ? -17.354 2.376 19.421 1.00 96.31 229 TRP A CA 1
ATOM 1759 C C . TRP A 1 229 ? -17.263 0.870 19.137 1.00 96.31 229 TRP A C 1
ATOM 1761 O O . TRP A 1 229 ? -18.238 0.155 19.374 1.00 96.31 229 TRP A O 1
ATOM 1771 N N . ILE A 1 230 ? -16.098 0.349 18.722 1.00 97.00 230 ILE A N 1
ATOM 1772 C CA . ILE A 1 230 ? -15.899 -1.104 18.594 1.00 97.00 230 ILE A CA 1
ATOM 1773 C C . ILE A 1 230 ? -15.956 -1.776 19.974 1.00 97.00 230 ILE A C 1
ATOM 1775 O O . ILE A 1 230 ? -16.497 -2.875 20.082 1.00 97.00 230 ILE A O 1
ATOM 1779 N N . SER A 1 231 ? -15.493 -1.117 21.043 1.00 97.62 231 SER A N 1
ATOM 1780 C CA . SER A 1 231 ? -15.639 -1.631 22.416 1.00 97.62 231 SER A CA 1
ATOM 1781 C C . SER A 1 231 ? -17.107 -1.763 22.840 1.00 97.62 231 SER A C 1
ATOM 1783 O O . SER A 1 231 ? -17.465 -2.747 23.489 1.00 97.62 231 SER A O 1
ATOM 1785 N N . ASP A 1 232 ? -17.972 -0.825 22.447 1.00 97.19 232 ASP A N 1
ATOM 1786 C CA . ASP A 1 232 ? -19.417 -0.910 22.710 1.00 97.19 232 ASP A CA 1
ATOM 1787 C C . ASP A 1 232 ? -20.083 -2.026 21.894 1.00 97.19 232 ASP A C 1
ATOM 1789 O O . ASP A 1 232 ? -20.981 -2.719 22.377 1.00 97.19 232 ASP A O 1
ATOM 1793 N N . VAL A 1 233 ? -19.648 -2.229 20.647 1.00 97.44 233 VAL A N 1
ATOM 1794 C CA . VAL A 1 233 ? -20.111 -3.363 19.835 1.00 97.44 233 VAL A CA 1
ATOM 1795 C C . VAL A 1 233 ? -19.668 -4.679 20.475 1.00 97.44 233 VAL A C 1
ATOM 1797 O O . VAL A 1 233 ? -20.485 -5.583 20.643 1.00 97.44 233 VAL A O 1
ATOM 1800 N N . ALA A 1 234 ? -18.411 -4.770 20.915 1.00 97.94 234 ALA A N 1
ATOM 1801 C CA . ALA A 1 234 ? -17.882 -5.925 21.628 1.00 97.94 234 ALA A CA 1
ATOM 1802 C C . ALA A 1 234 ? -18.661 -6.209 22.924 1.00 97.94 234 ALA A C 1
ATOM 1804 O O . ALA A 1 234 ? -18.879 -7.370 23.262 1.00 97.94 234 ALA A O 1
ATOM 1805 N N . GLU A 1 235 ? -19.134 -5.178 23.627 1.00 98.31 235 GLU A N 1
ATOM 1806 C CA . GLU A 1 235 ? -20.025 -5.319 24.786 1.00 98.31 235 GLU A CA 1
ATOM 1807 C C . GLU A 1 235 ? -21.356 -5.960 24.420 1.00 98.31 235 GLU A C 1
ATOM 1809 O O . GLU A 1 235 ? -21.746 -6.952 25.034 1.00 98.31 235 GLU A O 1
ATOM 1814 N N . LYS A 1 236 ? -22.015 -5.459 23.371 1.00 98.25 236 LYS A N 1
ATOM 1815 C CA . LYS A 1 236 ? -23.274 -6.032 22.871 1.00 98.25 236 LYS A CA 1
ATOM 1816 C C . LYS A 1 236 ? -23.109 -7.471 22.379 1.00 98.25 236 LYS A C 1
ATOM 1818 O O . LYS A 1 236 ? -24.059 -8.244 22.432 1.00 98.25 236 LYS A O 1
ATOM 1823 N N . MET A 1 237 ? -21.911 -7.830 21.925 1.00 98.06 237 MET A N 1
ATOM 1824 C CA . MET A 1 237 ? -21.550 -9.187 21.511 1.00 98.06 237 MET A CA 1
ATOM 1825 C C . MET A 1 237 ? -21.055 -10.077 22.665 1.00 98.06 237 MET A C 1
ATOM 1827 O O . MET A 1 237 ? -20.776 -11.251 22.437 1.00 98.06 237 MET A O 1
ATOM 1831 N N . GLY A 1 238 ? -20.922 -9.553 23.890 1.00 98.12 238 GLY A N 1
ATOM 1832 C CA . GLY A 1 238 ? -20.443 -10.310 25.052 1.00 98.12 238 GLY A CA 1
ATOM 1833 C C . GLY A 1 238 ? -18.937 -10.613 25.054 1.00 98.12 238 GLY A C 1
ATOM 1834 O O . GLY A 1 238 ? -18.500 -11.510 25.767 1.00 98.12 238 GLY A O 1
ATOM 1835 N N . VAL A 1 239 ? -18.133 -9.883 24.272 1.00 97.00 239 VAL A N 1
ATOM 1836 C CA . VAL A 1 239 ? -16.678 -10.096 24.106 1.00 97.00 239 VAL A CA 1
ATOM 1837 C C . VAL A 1 239 ? -15.821 -8.881 24.497 1.00 97.00 239 VAL A C 1
ATOM 1839 O O . VAL A 1 239 ? -14.625 -8.855 24.214 1.00 97.00 239 VAL A O 1
ATOM 1842 N N . LYS A 1 240 ? -16.395 -7.872 25.173 1.00 97.44 240 LYS A N 1
ATOM 1843 C CA . LYS A 1 240 ? -15.694 -6.634 25.588 1.00 97.44 240 LYS A CA 1
ATOM 1844 C C . LYS A 1 240 ? -14.433 -6.892 26.405 1.00 97.44 240 LYS A C 1
ATOM 1846 O O . LYS A 1 240 ? -13.416 -6.250 26.163 1.00 97.44 240 LYS A O 1
ATOM 1851 N N . GLU A 1 241 ? -14.486 -7.808 27.368 1.00 96.50 241 GLU A N 1
ATOM 1852 C CA . GLU A 1 241 ? -13.331 -8.116 28.218 1.00 96.50 241 GLU A CA 1
ATOM 1853 C C . GLU A 1 241 ? -12.165 -8.663 27.386 1.00 96.50 241 GLU A C 1
ATOM 1855 O O . GLU A 1 241 ? -11.045 -8.180 27.511 1.00 96.50 241 GLU A O 1
ATOM 1860 N N . ALA A 1 242 ? -12.444 -9.584 26.459 1.00 94.25 242 ALA A N 1
ATOM 1861 C CA . ALA A 1 242 ? -11.436 -10.127 25.551 1.00 94.25 242 ALA A CA 1
ATOM 1862 C C . ALA A 1 242 ? -10.924 -9.088 24.539 1.00 94.25 242 ALA A C 1
ATOM 1864 O O . ALA A 1 242 ? -9.748 -9.106 24.193 1.00 94.25 242 ALA A O 1
ATOM 1865 N N . PHE A 1 243 ? -11.788 -8.186 24.062 1.00 95.12 243 PHE A N 1
ATOM 1866 C CA . PHE A 1 243 ? -11.409 -7.135 23.113 1.00 95.12 243 PHE A CA 1
ATOM 1867 C C . PHE A 1 243 ? -10.550 -6.036 23.755 1.00 95.12 243 PHE A C 1
ATOM 1869 O O . PHE A 1 243 ? -9.531 -5.631 23.200 1.00 95.12 243 PHE A O 1
ATOM 1876 N N . THR A 1 244 ? -10.971 -5.537 24.918 1.00 96.25 244 THR A N 1
ATOM 1877 C CA . THR A 1 244 ? -10.330 -4.393 25.580 1.00 96.25 244 THR A CA 1
ATOM 1878 C C . THR A 1 244 ? -9.182 -4.807 26.489 1.00 96.25 244 THR A C 1
ATOM 1880 O O . THR A 1 244 ? -8.319 -3.984 26.791 1.00 96.25 244 THR A O 1
ATOM 1883 N N . GLU A 1 245 ? -9.198 -6.050 26.984 1.00 96.50 245 GLU A N 1
ATOM 1884 C CA . GLU A 1 245 ? -8.361 -6.525 28.091 1.00 96.50 245 GLU A CA 1
ATOM 1885 C C . GLU A 1 245 ? -8.369 -5.560 29.296 1.00 96.50 245 GLU A C 1
ATOM 1887 O O . GLU A 1 245 ? -7.373 -5.409 30.006 1.00 96.50 245 GLU A O 1
ATOM 1892 N N . GLY A 1 246 ? -9.487 -4.850 29.492 1.00 96.44 246 GLY A N 1
ATOM 1893 C CA . GLY A 1 246 ? -9.644 -3.845 30.540 1.00 96.44 246 GLY A CA 1
ATOM 1894 C C . GLY A 1 246 ? -8.808 -2.573 30.352 1.00 96.44 246 GLY A C 1
ATOM 1895 O O . GLY A 1 246 ? -8.655 -1.824 31.311 1.00 96.44 246 GLY A O 1
ATOM 1896 N N . ARG A 1 247 ? -8.253 -2.317 29.157 1.00 97.31 247 ARG A N 1
ATOM 1897 C CA . ARG A 1 247 ? -7.404 -1.147 28.878 1.00 97.31 247 ARG A CA 1
ATOM 1898 C C . ARG A 1 247 ? -8.154 -0.050 28.131 1.00 97.31 247 ARG A C 1
ATOM 1900 O O . ARG A 1 247 ? -8.953 -0.298 27.234 1.00 97.31 247 ARG A O 1
ATOM 1907 N N . THR A 1 248 ? -7.836 1.193 28.448 1.00 96.06 248 THR A N 1
ATOM 1908 C CA . THR A 1 248 ? -8.125 2.373 27.622 1.00 96.06 248 THR A CA 1
ATOM 1909 C C . THR A 1 248 ? -7.115 2.498 26.474 1.00 96.06 248 THR A C 1
ATOM 1911 O O . THR A 1 248 ? -6.065 1.853 26.489 1.00 96.06 248 THR A O 1
ATOM 1914 N N . GLU A 1 249 ? -7.362 3.372 25.488 1.00 94.69 249 GLU A N 1
ATOM 1915 C CA . GLU A 1 249 ? -6.396 3.624 24.400 1.00 94.69 249 GLU A CA 1
ATOM 1916 C C . GLU A 1 249 ? -5.010 4.024 24.930 1.00 94.69 249 GLU A C 1
ATOM 1918 O O . GLU A 1 249 ? -3.990 3.510 24.474 1.00 94.69 249 GLU A O 1
ATOM 1923 N N . LYS A 1 250 ? -4.947 4.901 25.941 1.00 96.25 250 LYS A N 1
ATOM 1924 C CA . LYS A 1 250 ? -3.674 5.324 26.545 1.00 96.25 250 LYS A CA 1
ATOM 1925 C C . LYS A 1 250 ? -2.950 4.159 27.221 1.00 96.25 250 LYS A C 1
ATOM 1927 O O . LYS A 1 250 ? -1.734 4.028 27.085 1.00 96.25 250 LYS A O 1
ATOM 1932 N N . GLU A 1 251 ? -3.686 3.317 27.941 1.00 97.31 251 GLU A N 1
ATOM 1933 C CA . GLU A 1 251 ? -3.127 2.136 28.604 1.00 97.31 251 GLU A CA 1
ATOM 1934 C C . GLU A 1 251 ? -2.658 1.092 27.594 1.00 97.31 251 GLU A C 1
ATOM 1936 O O . GLU A 1 251 ? -1.624 0.466 27.820 1.00 97.31 251 GLU A O 1
ATOM 1941 N N . TRP A 1 252 ? -3.334 0.961 26.448 1.00 96.88 252 TRP A N 1
ATOM 1942 C CA . TRP A 1 252 ? -2.823 0.183 25.324 1.00 96.88 252 TRP A CA 1
ATOM 1943 C C . TRP A 1 252 ? -1.479 0.719 24.840 1.00 96.88 252 TRP A C 1
ATOM 1945 O O . TRP A 1 252 ? -0.538 -0.060 24.706 1.00 96.88 252 TRP A O 1
ATOM 1955 N N . ILE A 1 253 ? -1.326 2.032 24.643 1.00 96.75 253 ILE A N 1
ATOM 1956 C CA . ILE A 1 253 ? -0.032 2.596 24.228 1.00 96.75 253 ILE A CA 1
ATOM 1957 C C . ILE A 1 253 ? 1.064 2.316 25.265 1.00 96.75 253 ILE A C 1
ATOM 1959 O O . ILE A 1 253 ? 2.152 1.868 24.894 1.00 96.75 253 ILE A O 1
ATOM 1963 N N . ALA A 1 254 ? 0.784 2.514 26.555 1.00 97.12 254 ALA A N 1
ATOM 1964 C CA . ALA A 1 254 ? 1.738 2.220 27.624 1.00 97.12 254 ALA A CA 1
ATOM 1965 C C . ALA A 1 254 ? 2.119 0.728 27.665 1.00 97.12 254 ALA A C 1
ATOM 1967 O O . ALA A 1 254 ? 3.302 0.384 27.740 1.00 97.12 254 ALA A O 1
ATOM 1968 N N . TYR A 1 255 ? 1.130 -0.161 27.546 1.00 96.44 255 TYR A N 1
ATOM 1969 C CA . TYR A 1 255 ? 1.330 -1.605 27.467 1.00 96.44 255 TYR A CA 1
ATOM 1970 C C . TYR A 1 255 ? 2.225 -1.988 26.282 1.00 96.44 255 TYR A C 1
ATOM 1972 O O . TYR A 1 255 ? 3.207 -2.711 26.461 1.00 96.44 255 TYR A O 1
ATOM 1980 N N . LEU A 1 256 ? 1.951 -1.450 25.089 1.00 96.25 256 LEU A N 1
ATOM 1981 C CA . LEU A 1 256 ? 2.735 -1.732 23.885 1.00 96.25 256 LEU A CA 1
ATOM 1982 C C . LEU A 1 256 ? 4.184 -1.265 24.015 1.00 96.25 256 LEU A C 1
ATOM 1984 O O . LEU A 1 256 ? 5.087 -1.985 23.585 1.00 96.25 256 LEU A O 1
ATOM 1988 N N . VAL A 1 257 ? 4.430 -0.103 24.624 1.00 96.56 257 VAL A N 1
ATOM 1989 C CA . VAL A 1 257 ? 5.797 0.361 24.903 1.00 96.56 257 VAL A CA 1
ATOM 1990 C C . VAL A 1 257 ? 6.516 -0.621 25.826 1.00 96.56 257 VAL A C 1
ATOM 1992 O O . VAL A 1 257 ? 7.621 -1.051 25.501 1.00 96.56 257 VAL A O 1
ATOM 1995 N N . ASN A 1 258 ? 5.876 -1.049 26.915 1.00 94.94 258 ASN A N 1
ATOM 1996 C CA . ASN A 1 258 ? 6.474 -1.980 27.874 1.00 94.94 258 ASN A CA 1
ATOM 1997 C C . ASN A 1 258 ? 6.745 -3.361 27.257 1.00 94.94 258 ASN A C 1
ATOM 1999 O O . ASN A 1 258 ? 7.852 -3.880 27.370 1.00 94.94 258 ASN A O 1
ATOM 2003 N N . THR A 1 259 ? 5.789 -3.939 26.525 1.00 94.62 259 THR A N 1
ATOM 2004 C CA . THR A 1 259 ? 5.997 -5.230 25.842 1.00 94.62 259 THR A CA 1
ATOM 2005 C C . THR A 1 259 ? 7.103 -5.147 24.787 1.00 94.62 259 THR A C 1
ATOM 2007 O O . THR A 1 259 ? 7.887 -6.082 24.620 1.00 94.62 259 THR A O 1
ATOM 2010 N N . ASN A 1 260 ? 7.213 -4.023 24.070 1.00 95.38 260 ASN A N 1
ATOM 2011 C CA . ASN A 1 260 ? 8.303 -3.843 23.115 1.00 95.38 260 ASN A CA 1
ATOM 2012 C C . ASN A 1 260 ? 9.649 -3.570 23.804 1.00 95.38 260 ASN A C 1
ATOM 2014 O O . ASN A 1 260 ? 10.669 -3.967 23.248 1.00 95.38 260 ASN A O 1
ATOM 2018 N N . LYS A 1 261 ? 9.678 -2.989 25.009 1.00 94.56 261 LYS A N 1
ATOM 2019 C CA . LYS A 1 261 ? 10.908 -2.874 25.807 1.00 94.56 261 LYS A CA 1
ATOM 2020 C C . LYS A 1 261 ? 11.487 -4.248 26.140 1.00 94.56 261 LYS A C 1
ATOM 2022 O O . LYS A 1 261 ? 12.672 -4.464 25.917 1.00 94.56 261 LYS A O 1
ATOM 2027 N N . GLU A 1 262 ? 10.646 -5.204 26.530 1.00 93.50 262 GLU A N 1
ATOM 2028 C CA . GLU A 1 262 ? 11.072 -6.596 26.747 1.00 93.50 262 GLU A CA 1
ATOM 2029 C C . GLU A 1 262 ? 11.583 -7.258 25.459 1.00 93.50 262 GLU A C 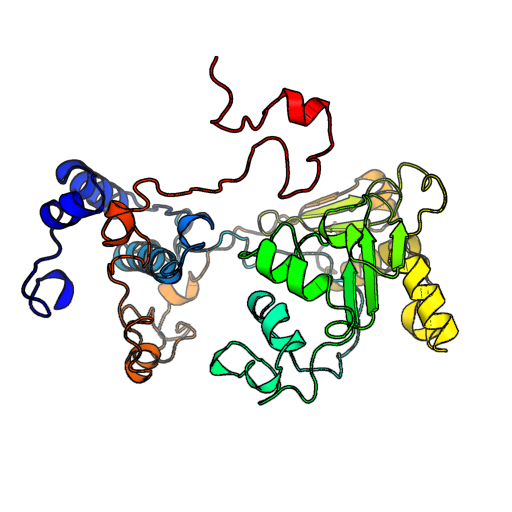1
ATOM 2031 O O . GLU A 1 262 ? 12.605 -7.948 25.451 1.00 93.50 262 GLU A O 1
ATOM 2036 N N . ARG A 1 263 ? 10.918 -7.000 24.325 1.00 94.00 263 ARG A N 1
ATOM 2037 C CA . ARG A 1 263 ? 11.376 -7.462 23.003 1.00 94.00 263 ARG A CA 1
ATOM 2038 C C . ARG A 1 263 ? 12.746 -6.885 22.627 1.00 94.00 263 ARG A C 1
ATOM 2040 O O . ARG A 1 263 ? 13.521 -7.560 21.955 1.00 94.00 263 ARG A O 1
ATOM 2047 N N . PHE A 1 264 ? 13.030 -5.652 23.031 1.00 94.62 264 PHE A N 1
ATOM 2048 C CA . PHE A 1 264 ? 14.280 -4.946 22.765 1.00 94.62 264 PHE A CA 1
ATOM 2049 C C . PHE A 1 264 ? 15.173 -4.855 24.013 1.00 94.62 264 PHE A C 1
ATOM 2051 O O . PHE A 1 264 ? 15.883 -3.869 24.178 1.00 94.62 264 PHE A O 1
ATOM 2058 N N . LYS A 1 265 ? 15.186 -5.887 24.870 1.00 93.94 265 LYS A N 1
ATOM 2059 C CA . LYS A 1 265 ? 15.964 -5.916 26.126 1.00 93.94 265 LYS A CA 1
ATOM 2060 C C . LYS A 1 265 ? 17.466 -5.640 25.970 1.00 93.94 265 LYS A C 1
ATOM 2062 O O . LYS A 1 265 ? 18.085 -5.103 26.881 1.00 93.94 265 LYS A O 1
ATOM 2067 N N . ASP A 1 266 ? 18.039 -5.954 24.807 1.00 94.25 266 ASP A N 1
ATOM 2068 C CA . ASP A 1 266 ? 19.454 -5.698 24.495 1.00 94.25 266 ASP A CA 1
ATOM 2069 C C . ASP A 1 266 ? 19.725 -4.220 24.134 1.00 94.25 266 ASP A C 1
ATOM 2071 O O . ASP A 1 266 ? 20.858 -3.834 23.847 1.00 94.25 266 ASP A O 1
ATOM 2075 N N . ARG A 1 267 ? 18.684 -3.377 24.140 1.00 94.25 267 ARG A N 1
ATOM 2076 C CA . ARG A 1 267 ? 18.744 -1.928 23.935 1.00 94.25 267 ARG A CA 1
ATOM 2077 C C . ARG A 1 267 ? 18.416 -1.222 25.254 1.00 94.25 267 ARG A C 1
ATOM 2079 O O . ARG A 1 267 ? 17.255 -0.888 25.495 1.00 94.25 267 ARG A O 1
ATOM 2086 N N . PRO A 1 268 ? 19.411 -0.969 26.123 1.00 92.19 268 PRO A N 1
ATOM 2087 C CA . PRO A 1 268 ? 19.170 -0.317 27.412 1.00 92.19 268 PRO A CA 1
ATOM 2088 C C . PRO A 1 268 ? 18.637 1.117 27.267 1.00 92.19 268 PRO A C 1
ATOM 2090 O O . PRO A 1 268 ? 18.052 1.650 28.204 1.00 92.19 268 PRO A O 1
ATOM 2093 N N . ASP A 1 269 ? 18.816 1.735 26.095 1.00 94.31 269 ASP A N 1
ATOM 2094 C CA . ASP A 1 269 ? 18.281 3.049 25.744 1.00 94.31 269 ASP A CA 1
ATOM 2095 C C . ASP A 1 269 ? 16.820 3.014 25.260 1.00 94.31 269 ASP A C 1
ATOM 2097 O O . ASP A 1 269 ? 16.257 4.071 24.965 1.00 94.31 269 ASP A O 1
ATOM 2101 N N . PHE A 1 270 ? 16.194 1.833 25.154 1.00 96.69 270 PHE A N 1
ATOM 2102 C CA . PHE A 1 270 ? 14.789 1.729 24.773 1.00 96.69 270 PHE A CA 1
ATOM 2103 C C . PHE A 1 270 ? 13.894 2.341 25.867 1.00 96.69 270 PHE A C 1
ATOM 2105 O O . PHE A 1 270 ? 13.945 1.916 27.032 1.00 96.69 270 PHE A O 1
ATOM 2112 N N . PRO A 1 271 ? 13.055 3.330 25.519 1.00 96.56 271 PRO A N 1
ATOM 2113 C CA . PRO A 1 271 ? 12.389 4.143 26.517 1.00 96.56 271 PRO A CA 1
ATOM 2114 C C . PRO A 1 271 ? 11.203 3.406 27.142 1.00 96.56 271 PRO A C 1
ATOM 2116 O O . PRO A 1 271 ? 10.512 2.609 26.510 1.00 96.56 271 PRO A O 1
ATOM 2119 N N . THR A 1 272 ? 10.944 3.719 28.402 1.00 96.50 272 THR A N 1
ATOM 2120 C CA . THR A 1 272 ? 9.654 3.501 29.063 1.00 96.50 272 THR A CA 1
ATOM 2121 C C . THR A 1 272 ? 8.595 4.461 28.509 1.00 96.50 272 THR A C 1
ATOM 2123 O O . THR A 1 272 ? 8.910 5.444 27.828 1.00 96.50 272 THR A O 1
ATOM 2126 N N . PHE A 1 273 ? 7.321 4.217 28.827 1.00 96.81 273 PHE A N 1
ATOM 2127 C CA . PHE A 1 273 ? 6.247 5.134 28.437 1.00 96.81 273 PHE A CA 1
ATOM 2128 C C . PHE A 1 273 ? 6.439 6.543 29.032 1.00 96.81 273 PHE A C 1
ATOM 2130 O O . PHE A 1 273 ? 6.296 7.532 28.314 1.00 96.81 273 PHE A O 1
ATOM 2137 N N . ASP A 1 274 ? 6.880 6.647 30.288 1.00 96.81 274 ASP A N 1
ATOM 2138 C CA . ASP A 1 274 ? 7.135 7.932 30.958 1.00 96.81 274 ASP A CA 1
ATOM 2139 C C . ASP A 1 274 ? 8.295 8.719 30.334 1.00 96.81 274 ASP A C 1
ATOM 2141 O O . ASP A 1 274 ? 8.276 9.952 30.267 1.00 96.81 274 ASP A O 1
ATOM 2145 N N . GLU A 1 275 ? 9.314 8.020 29.836 1.00 97.12 275 GLU A N 1
ATOM 2146 C CA . GLU A 1 275 ? 10.405 8.641 29.083 1.00 97.12 275 GLU A CA 1
ATOM 2147 C C . GLU A 1 275 ? 9.930 9.114 27.702 1.00 97.12 275 GLU A C 1
ATOM 2149 O O . GLU A 1 275 ? 10.339 10.185 27.236 1.00 97.12 275 GLU A O 1
ATOM 2154 N N . LEU A 1 276 ? 9.024 8.372 27.056 1.00 96.81 276 LEU A N 1
ATOM 2155 C CA . LEU A 1 276 ? 8.408 8.782 25.791 1.00 96.81 276 LEU A CA 1
ATOM 2156 C C . LEU A 1 276 ? 7.496 10.000 25.932 1.00 96.81 276 LEU A C 1
ATOM 2158 O O . LEU A 1 276 ? 7.501 10.829 25.028 1.00 96.81 276 LEU A O 1
ATOM 2162 N N . LEU A 1 277 ? 6.802 10.187 27.057 1.00 96.38 277 LEU A N 1
ATOM 2163 C CA . LEU A 1 277 ? 6.038 11.420 27.319 1.00 96.38 277 LEU A CA 1
ATOM 2164 C C . LEU A 1 277 ? 6.929 12.680 27.308 1.00 96.38 277 LEU A C 1
ATOM 2166 O O . LEU A 1 277 ? 6.469 13.785 27.030 1.00 96.38 277 LEU A O 1
ATOM 2170 N N . LYS A 1 278 ? 8.236 12.531 27.564 1.00 96.44 278 LYS A N 1
ATOM 2171 C CA . LYS A 1 278 ? 9.215 13.632 27.509 1.00 96.44 278 LYS A CA 1
ATOM 2172 C C . LYS A 1 278 ? 9.888 13.738 26.141 1.00 96.44 278 LYS A C 1
ATOM 2174 O O . LYS A 1 278 ? 10.100 14.838 25.632 1.00 96.44 278 LYS A O 1
ATOM 2179 N N . THR A 1 279 ? 10.237 12.608 25.535 1.00 96.06 279 THR A N 1
ATOM 2180 C CA . THR A 1 279 ? 11.069 12.558 24.318 1.00 96.06 279 THR A CA 1
ATOM 2181 C C . THR A 1 279 ? 10.270 12.493 23.015 1.00 96.06 279 THR A C 1
ATOM 2183 O O . THR A 1 279 ? 10.784 12.889 21.970 1.00 96.06 279 THR A O 1
ATOM 2186 N N . ARG A 1 280 ? 9.021 12.013 23.064 1.00 95.62 280 ARG A N 1
ATOM 2187 C CA . ARG A 1 280 ? 8.065 11.779 21.962 1.00 95.62 280 ARG A CA 1
ATOM 2188 C C . ARG A 1 280 ? 8.531 10.858 20.835 1.00 95.62 280 ARG A C 1
ATOM 2190 O O . ARG A 1 280 ? 7.763 10.592 19.913 1.00 95.62 280 ARG A O 1
ATOM 2197 N N . ARG A 1 281 ? 9.765 10.359 20.859 1.00 95.31 281 ARG A N 1
ATOM 2198 C CA . ARG A 1 281 ? 10.314 9.527 19.786 1.00 95.31 281 ARG A CA 1
ATOM 2199 C C . ARG A 1 281 ? 11.451 8.647 20.261 1.00 95.31 281 ARG A C 1
ATOM 2201 O O . ARG A 1 281 ? 12.196 9.023 21.161 1.00 95.31 281 ARG A O 1
ATOM 2208 N N . TYR A 1 282 ? 11.663 7.558 19.538 1.00 95.44 282 TYR A N 1
ATOM 2209 C CA . TYR A 1 282 ? 12.853 6.727 19.663 1.00 95.44 282 TYR A CA 1
ATOM 2210 C C . TYR A 1 282 ? 13.395 6.367 18.282 1.00 95.44 282 TYR A C 1
ATOM 2212 O O . TYR A 1 282 ? 12.645 5.909 17.419 1.00 95.44 282 TYR A O 1
ATOM 2220 N N . LEU A 1 283 ? 14.694 6.593 18.078 1.00 93.44 283 LEU A N 1
ATOM 2221 C CA . LEU A 1 283 ? 15.410 6.303 16.837 1.00 93.44 283 LEU A CA 1
ATOM 2222 C C . LEU A 1 283 ? 16.260 5.048 17.017 1.00 93.44 283 LEU A C 1
ATOM 2224 O O . LEU A 1 283 ? 17.180 5.038 17.832 1.00 93.44 283 LEU A O 1
ATOM 2228 N N . PHE A 1 284 ? 16.014 4.036 16.193 1.00 92.06 284 PHE A N 1
ATOM 2229 C CA . PHE A 1 284 ? 16.859 2.855 16.115 1.00 92.06 284 PHE A CA 1
ATOM 2230 C C . PHE A 1 284 ? 18.137 3.185 15.328 1.00 92.06 284 PHE A C 1
ATOM 2232 O O . PHE A 1 284 ? 18.083 3.583 14.162 1.00 92.06 284 PHE A O 1
ATOM 2239 N N . LYS A 1 285 ? 19.298 3.017 15.968 1.00 88.81 285 LYS A N 1
ATOM 2240 C CA . LYS A 1 285 ? 20.625 3.386 15.431 1.00 88.81 285 LYS A CA 1
ATOM 2241 C C . LYS A 1 285 ? 21.383 2.206 14.808 1.00 88.81 285 LYS A C 1
ATOM 2243 O O . LYS A 1 285 ? 22.606 2.139 14.886 1.00 88.81 285 LYS A O 1
ATOM 2248 N N . ASP A 1 286 ? 20.655 1.257 14.232 1.00 86.75 286 ASP A N 1
ATOM 2249 C CA . ASP A 1 286 ? 21.246 0.062 13.625 1.00 86.75 286 ASP A CA 1
ATOM 2250 C C . ASP A 1 286 ? 22.072 0.390 12.376 1.00 86.75 286 ASP A C 1
ATOM 2252 O O . ASP A 1 286 ? 21.858 1.409 11.711 1.00 86.75 286 ASP A O 1
ATOM 2256 N N . ALA A 1 287 ? 23.004 -0.502 12.035 1.00 86.50 287 ALA A N 1
ATOM 2257 C CA . ALA A 1 287 ? 23.767 -0.389 10.801 1.00 86.50 287 ALA A CA 1
ATOM 2258 C C . ALA A 1 287 ? 22.835 -0.401 9.567 1.00 86.50 287 ALA A C 1
ATOM 2260 O O . ALA A 1 287 ? 21.796 -1.075 9.579 1.00 86.50 287 ALA A O 1
ATOM 2261 N N . PRO A 1 288 ? 23.200 0.311 8.481 1.00 84.88 288 PRO A N 1
ATOM 2262 C CA . PRO A 1 288 ? 22.444 0.267 7.236 1.00 84.88 288 PRO A CA 1
ATOM 2263 C C . PRO A 1 288 ? 22.315 -1.162 6.711 1.00 84.88 288 PRO A C 1
ATOM 2265 O O . PRO A 1 288 ? 23.297 -1.899 6.659 1.00 84.88 288 PRO A O 1
ATOM 2268 N N . PHE A 1 289 ? 21.117 -1.523 6.267 1.00 87.94 289 PHE A N 1
ATOM 2269 C CA . PHE A 1 289 ? 20.853 -2.813 5.643 1.00 87.94 289 PHE A CA 1
ATOM 2270 C C . PHE A 1 289 ? 21.074 -2.761 4.136 1.00 87.94 289 PHE A C 1
ATOM 2272 O O . PHE A 1 289 ? 20.527 -1.892 3.453 1.00 87.94 289 PHE A O 1
ATOM 2279 N N . VAL A 1 290 ? 21.846 -3.715 3.617 1.00 91.31 290 VAL A N 1
ATOM 2280 C CA . VAL A 1 290 ? 22.073 -3.892 2.181 1.00 91.31 290 VAL A CA 1
ATOM 2281 C C . VAL A 1 290 ? 21.294 -5.120 1.718 1.00 91.31 290 VAL A C 1
ATOM 2283 O O . VAL A 1 290 ? 21.668 -6.260 1.981 1.00 91.31 290 VAL A O 1
ATOM 2286 N N . ALA A 1 291 ? 20.179 -4.886 1.026 1.00 89.94 291 ALA A N 1
ATOM 2287 C CA . ALA A 1 291 ? 19.341 -5.968 0.521 1.00 89.94 291 ALA A CA 1
ATOM 2288 C C . ALA A 1 291 ? 20.124 -6.877 -0.441 1.00 89.94 291 ALA A C 1
ATOM 2290 O O . ALA A 1 291 ? 20.775 -6.388 -1.369 1.00 89.94 291 ALA A O 1
ATOM 2291 N N . PHE A 1 292 ? 19.998 -8.191 -0.239 1.00 93.00 292 PHE A N 1
ATOM 2292 C CA . PHE A 1 292 ? 20.623 -9.245 -1.046 1.00 93.00 292 PHE A CA 1
ATOM 2293 C C . PHE A 1 292 ? 22.162 -9.256 -1.043 1.00 93.00 292 PHE A C 1
ATOM 2295 O O . PHE A 1 292 ? 22.769 -9.840 -1.938 1.00 93.00 292 PHE A O 1
ATOM 2302 N N . GLU A 1 293 ? 22.813 -8.616 -0.065 1.00 94.94 293 GLU A N 1
ATOM 2303 C CA . GLU A 1 293 ? 24.281 -8.614 0.038 1.00 94.94 293 GLU A CA 1
ATOM 2304 C C . GLU A 1 293 ? 24.847 -10.034 0.154 1.00 94.94 293 GLU A C 1
ATOM 2306 O O . GLU A 1 293 ? 25.748 -10.400 -0.600 1.00 94.94 293 GLU A O 1
ATOM 2311 N N . GLU A 1 294 ? 24.273 -10.863 1.028 1.00 95.31 294 GLU A N 1
ATOM 2312 C CA . GLU A 1 294 ? 24.695 -12.256 1.207 1.00 95.31 294 GLU A CA 1
ATOM 2313 C C . GLU A 1 294 ? 24.436 -13.099 -0.041 1.00 95.31 294 GLU A C 1
ATOM 2315 O O . GLU A 1 294 ? 25.332 -13.821 -0.469 1.00 95.31 294 GLU A O 1
ATOM 2320 N N . ASN A 1 295 ? 23.279 -12.925 -0.694 1.00 96.25 295 ASN A N 1
ATOM 2321 C CA . ASN A 1 295 ? 22.954 -13.644 -1.929 1.00 96.25 295 ASN A CA 1
ATOM 2322 C C . ASN A 1 295 ? 23.945 -13.361 -3.064 1.00 96.25 295 ASN A C 1
ATOM 2324 O O . ASN A 1 295 ? 24.152 -14.198 -3.939 1.00 96.25 295 ASN A O 1
ATOM 2328 N N . ILE A 1 296 ? 24.531 -12.163 -3.082 1.00 96.19 296 ILE A N 1
ATOM 2329 C CA . ILE A 1 296 ? 25.536 -11.774 -4.074 1.00 96.19 296 ILE A CA 1
ATOM 2330 C C . ILE A 1 296 ? 26.942 -12.199 -3.642 1.00 96.19 296 ILE A C 1
ATOM 2332 O O . ILE A 1 296 ? 27.751 -12.557 -4.496 1.00 96.19 296 ILE A O 1
ATOM 2336 N N . ARG A 1 297 ? 27.253 -12.141 -2.343 1.00 96.69 297 ARG A N 1
ATOM 2337 C CA . ARG A 1 297 ? 28.576 -12.485 -1.805 1.00 96.69 297 ARG A CA 1
ATOM 2338 C C . ARG A 1 297 ? 28.831 -13.992 -1.797 1.00 96.69 297 ARG A C 1
ATOM 2340 O O . ARG A 1 297 ? 29.961 -14.397 -2.045 1.00 96.69 297 ARG A O 1
ATOM 2347 N N . ASP A 1 298 ? 27.810 -14.787 -1.500 1.00 96.88 298 ASP A N 1
ATOM 2348 C CA . ASP A 1 298 ? 27.899 -16.238 -1.341 1.00 96.88 298 ASP A CA 1
ATOM 2349 C C . ASP A 1 298 ? 26.616 -16.929 -1.853 1.00 96.88 298 ASP A C 1
ATOM 2351 O O . ASP A 1 298 ? 25.794 -17.402 -1.065 1.00 96.88 298 ASP A O 1
ATOM 2355 N N . PRO A 1 299 ? 26.401 -16.958 -3.183 1.00 95.56 299 PRO A N 1
ATOM 2356 C CA . PRO A 1 299 ? 25.177 -17.492 -3.782 1.00 95.56 299 PRO A CA 1
ATOM 2357 C C . PRO A 1 299 ? 24.998 -19.005 -3.602 1.00 95.56 299 PRO A C 1
ATOM 2359 O O . PRO A 1 299 ? 23.885 -19.495 -3.778 1.00 95.56 299 PRO A O 1
ATOM 2362 N N . GLU A 1 300 ? 26.064 -19.751 -3.296 1.00 95.88 300 GLU A N 1
ATOM 2363 C CA . GLU A 1 300 ? 25.994 -21.205 -3.107 1.00 95.88 300 GLU A CA 1
ATOM 2364 C C . GLU A 1 300 ? 25.343 -21.556 -1.768 1.00 95.88 300 GLU A C 1
ATOM 2366 O O . GLU A 1 300 ? 24.469 -22.420 -1.726 1.00 95.88 300 GLU A O 1
ATOM 2371 N N . ASN A 1 301 ? 25.702 -20.840 -0.697 1.00 97.69 301 ASN A N 1
ATOM 2372 C CA . ASN A 1 301 ? 25.103 -21.051 0.624 1.00 97.69 301 ASN A CA 1
ATOM 2373 C C . ASN A 1 301 ? 23.893 -20.141 0.889 1.00 97.69 301 ASN A C 1
ATOM 2375 O O . ASN A 1 301 ? 23.073 -20.447 1.752 1.00 97.69 301 ASN A O 1
ATOM 2379 N N . HIS A 1 302 ? 23.753 -19.044 0.137 1.00 97.31 302 HIS A N 1
ATOM 2380 C CA . HIS A 1 302 ? 22.661 -18.075 0.274 1.00 97.31 302 HIS A CA 1
ATOM 2381 C C . HIS A 1 302 ? 21.936 -17.864 -1.068 1.00 97.31 302 HIS A C 1
ATOM 2383 O O . HIS A 1 302 ? 21.909 -16.746 -1.599 1.00 97.31 302 HIS A O 1
ATOM 2389 N N . PRO A 1 303 ? 21.329 -18.910 -1.659 1.00 97.19 303 PRO A N 1
ATOM 2390 C CA . PRO A 1 303 ? 20.620 -18.771 -2.924 1.00 97.19 303 PRO A CA 1
ATOM 2391 C C . PRO A 1 303 ? 19.458 -17.775 -2.802 1.00 97.19 303 PRO A C 1
ATOM 2393 O O . PRO A 1 303 ? 18.872 -17.585 -1.734 1.00 97.19 303 PRO A O 1
ATOM 2396 N N . PHE A 1 304 ? 19.102 -17.125 -3.910 1.00 95.25 304 PHE A N 1
ATOM 2397 C CA . PHE A 1 304 ? 17.888 -16.307 -3.954 1.00 95.25 304 PHE A CA 1
ATOM 2398 C C . PHE A 1 304 ? 16.650 -17.189 -3.714 1.00 95.25 304 PHE A C 1
ATOM 2400 O O . PHE A 1 304 ? 16.647 -18.344 -4.140 1.00 95.25 304 PHE A O 1
ATOM 2407 N N . PRO A 1 305 ? 15.568 -16.659 -3.110 1.00 92.62 305 PRO A N 1
ATOM 2408 C CA . PRO A 1 305 ? 14.324 -17.399 -2.881 1.00 92.62 305 PRO A CA 1
ATOM 2409 C C . PRO A 1 305 ? 13.500 -17.520 -4.177 1.00 92.62 305 PRO A C 1
ATOM 2411 O O . PRO A 1 305 ? 12.349 -17.096 -4.263 1.00 92.62 305 PRO A O 1
ATOM 2414 N N . THR A 1 306 ? 14.119 -18.055 -5.222 1.00 94.56 306 THR A N 1
ATOM 2415 C CA . THR A 1 306 ? 13.534 -18.323 -6.535 1.00 94.56 306 THR A CA 1
ATOM 2416 C C . THR A 1 306 ? 13.703 -19.806 -6.860 1.00 94.56 306 THR A C 1
ATOM 2418 O O . THR A 1 306 ? 14.620 -20.438 -6.329 1.00 94.56 306 THR A O 1
ATOM 2421 N N . PRO A 1 307 ? 12.873 -20.380 -7.750 1.00 94.00 307 PRO A N 1
ATOM 2422 C CA . PRO A 1 307 ? 13.025 -21.771 -8.176 1.00 94.00 307 PRO A CA 1
ATOM 2423 C C . PRO A 1 307 ? 14.445 -22.135 -8.628 1.00 94.00 307 PRO A C 1
ATOM 2425 O O . PRO A 1 307 ? 14.897 -23.250 -8.385 1.00 94.00 307 PRO A O 1
ATOM 2428 N N . SER A 1 308 ? 15.169 -21.205 -9.262 1.00 94.44 308 SER A N 1
ATOM 2429 C CA . SER A 1 308 ? 16.543 -21.447 -9.714 1.00 94.44 308 SER A CA 1
ATOM 2430 C C . SER A 1 308 ? 17.639 -21.124 -8.686 1.00 94.44 308 SER A C 1
ATOM 2432 O O . SER A 1 308 ? 18.817 -21.242 -9.027 1.00 94.44 308 SER A O 1
ATOM 2434 N N . GLY A 1 309 ? 17.306 -20.583 -7.511 1.00 95.38 309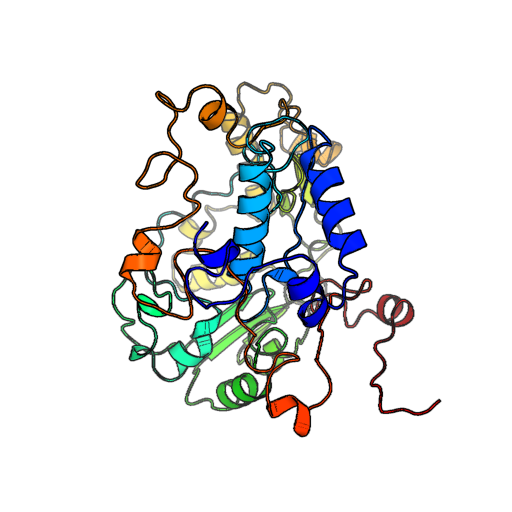 GLY A N 1
ATOM 2435 C CA . GLY A 1 309 ? 18.285 -20.047 -6.555 1.00 95.38 309 GLY A CA 1
ATOM 2436 C C . GLY A 1 309 ? 19.018 -18.776 -7.021 1.00 95.38 309 GLY A C 1
ATOM 2437 O O . GLY A 1 309 ? 19.995 -18.356 -6.403 1.00 95.38 309 GLY A O 1
ATOM 2438 N N . LYS A 1 310 ? 18.586 -18.154 -8.129 1.00 94.62 310 LYS A N 1
ATOM 2439 C CA . LYS A 1 310 ? 19.245 -17.004 -8.789 1.00 94.62 310 LYS A CA 1
ATOM 2440 C 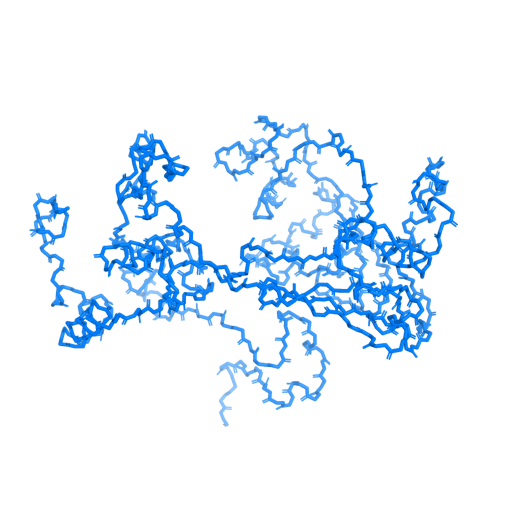C . LYS A 1 310 ? 18.237 -15.903 -9.129 1.00 94.62 310 LYS A C 1
ATOM 2442 O O . LYS A 1 310 ? 17.029 -16.117 -9.095 1.00 94.62 310 LYS A O 1
ATOM 2447 N N . ILE A 1 311 ? 18.720 -14.729 -9.530 1.00 94.12 311 ILE A N 1
ATOM 2448 C CA . ILE A 1 311 ? 17.855 -13.699 -10.124 1.00 94.12 311 ILE A CA 1
ATOM 2449 C C . ILE A 1 311 ? 17.337 -14.202 -11.484 1.00 94.12 311 ILE A C 1
ATOM 2451 O O . ILE A 1 311 ? 18.103 -14.353 -12.438 1.00 94.12 311 ILE A O 1
ATOM 2455 N N . GLU A 1 312 ? 16.030 -14.448 -11.589 1.00 93.19 312 GLU A N 1
ATOM 2456 C CA . GLU A 1 312 ? 15.396 -14.963 -12.807 1.00 93.19 312 GLU A CA 1
ATOM 2457 C C . GLU A 1 312 ? 15.084 -13.841 -13.812 1.00 93.19 312 GLU A C 1
ATOM 2459 O O . GLU A 1 312 ? 14.045 -13.184 -13.753 1.00 93.19 312 GLU A O 1
ATOM 2464 N N . ILE A 1 313 ? 15.973 -13.639 -14.791 1.00 91.44 313 ILE A N 1
ATOM 2465 C CA . ILE A 1 313 ? 15.715 -12.739 -15.935 1.00 91.44 313 ILE A CA 1
ATOM 2466 C C . ILE A 1 313 ? 14.551 -13.266 -16.791 1.00 91.44 313 ILE A C 1
ATOM 2468 O O . ILE A 1 313 ? 13.706 -12.505 -17.264 1.00 91.44 313 ILE A O 1
ATOM 2472 N N . PHE A 1 314 ? 14.517 -14.582 -16.983 1.00 91.44 314 PHE A N 1
ATOM 2473 C CA . PHE A 1 314 ? 13.424 -15.314 -17.604 1.00 91.44 314 PHE A CA 1
ATOM 2474 C C . PHE A 1 314 ? 12.766 -16.173 -16.530 1.00 91.44 314 PHE A C 1
ATOM 2476 O O . PHE A 1 314 ? 13.455 -16.971 -15.899 1.00 91.44 314 PHE A O 1
ATOM 2483 N N . SER A 1 315 ? 11.454 -16.031 -16.344 1.00 91.88 315 SER A N 1
ATOM 2484 C CA . SER A 1 315 ? 10.717 -16.850 -15.382 1.00 91.88 315 SER A CA 1
ATOM 2485 C C . SER A 1 315 ? 10.037 -18.019 -16.084 1.00 91.88 315 SER A C 1
ATOM 2487 O O . SER A 1 315 ? 9.103 -17.823 -16.865 1.00 91.88 315 SER A O 1
ATOM 2489 N N . LYS A 1 316 ? 10.485 -19.242 -15.780 1.00 92.19 316 LYS A N 1
ATOM 2490 C CA . LYS A 1 316 ? 9.873 -20.475 -16.299 1.00 92.19 316 LYS A CA 1
ATOM 2491 C C . LYS A 1 316 ? 8.425 -20.618 -15.827 1.00 92.19 316 LYS A C 1
ATOM 2493 O O . LYS A 1 316 ? 7.562 -20.922 -16.636 1.00 92.19 316 LYS A O 1
ATOM 2498 N N . ARG A 1 317 ? 8.143 -20.260 -14.572 1.00 91.88 317 ARG A N 1
ATOM 2499 C CA . ARG A 1 317 ? 6.779 -20.244 -14.027 1.00 91.88 317 ARG A CA 1
ATOM 2500 C C . ARG A 1 317 ? 5.828 -19.385 -14.866 1.00 91.88 317 ARG A C 1
ATOM 2502 O O . ARG A 1 317 ? 4.762 -19.851 -15.232 1.00 91.88 317 ARG A O 1
ATOM 2509 N N . LEU A 1 318 ? 6.229 -18.156 -15.201 1.00 91.25 318 LEU A N 1
ATOM 2510 C CA . LEU A 1 318 ? 5.410 -17.274 -16.045 1.00 91.25 318 LEU A CA 1
ATOM 2511 C C . LEU A 1 318 ? 5.316 -17.775 -17.493 1.00 91.25 318 LEU A C 1
ATOM 2513 O O . LEU A 1 318 ? 4.298 -17.586 -18.145 1.00 91.25 318 LEU A O 1
ATOM 2517 N N . TYR A 1 319 ? 6.368 -18.416 -18.007 1.00 91.25 319 TY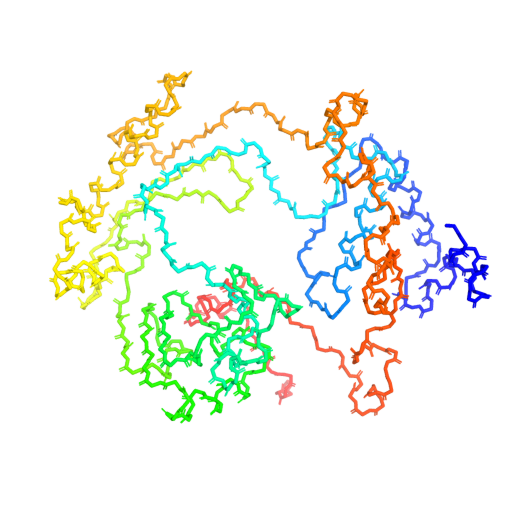R A N 1
ATOM 2518 C CA . TYR A 1 319 ? 6.320 -19.053 -19.325 1.00 91.25 319 TYR A CA 1
ATOM 2519 C C . TYR A 1 319 ? 5.268 -20.164 -19.379 1.00 91.25 319 TYR A C 1
ATOM 2521 O O . TYR A 1 319 ? 4.503 -20.235 -20.336 1.00 91.25 319 TYR A O 1
ATOM 2529 N N . ASP A 1 320 ? 5.212 -20.992 -18.337 1.00 93.81 320 ASP A N 1
ATOM 2530 C CA . ASP A 1 320 ? 4.312 -22.144 -18.256 1.00 93.81 320 ASP A CA 1
ATOM 2531 C C . ASP A 1 320 ? 2.841 -21.750 -18.093 1.00 93.81 320 ASP A C 1
ATOM 2533 O O . ASP A 1 320 ? 1.966 -22.533 -18.445 1.00 93.81 320 ASP A O 1
ATOM 2537 N N . MET A 1 321 ? 2.557 -20.516 -17.659 1.00 90.12 321 MET A N 1
ATOM 2538 C CA . MET A 1 321 ? 1.198 -19.959 -17.663 1.00 90.12 321 MET A CA 1
ATOM 2539 C C . MET A 1 321 ? 0.636 -19.763 -19.078 1.00 90.12 321 MET A C 1
ATOM 2541 O O . MET A 1 321 ? -0.570 -19.595 -19.225 1.00 90.12 321 MET A O 1
ATOM 2545 N N . ASN A 1 322 ? 1.491 -19.732 -20.111 1.00 88.19 322 ASN A N 1
ATOM 2546 C CA . ASN A 1 322 ? 1.110 -19.481 -21.505 1.00 88.19 322 ASN A CA 1
ATOM 2547 C C . ASN A 1 322 ? 0.202 -18.241 -21.689 1.00 88.19 322 ASN A C 1
ATOM 2549 O O . ASN A 1 322 ? -0.678 -18.216 -22.547 1.00 88.19 322 ASN A O 1
ATOM 2553 N N . ASN A 1 323 ? 0.421 -17.206 -20.872 1.00 84.62 323 ASN A N 1
ATOM 2554 C CA . ASN A 1 323 ? -0.356 -15.971 -20.888 1.00 84.62 323 ASN A CA 1
ATOM 2555 C C . ASN A 1 323 ? 0.435 -14.866 -21.609 1.00 84.62 323 ASN A C 1
ATOM 2557 O O . ASN A 1 323 ? 1.524 -14.477 -21.179 1.00 84.62 323 ASN A O 1
ATOM 2561 N N . VAL A 1 324 ? -0.112 -14.363 -22.718 1.00 79.69 324 VAL A N 1
ATOM 2562 C CA . VAL A 1 324 ? 0.528 -13.327 -23.547 1.00 79.69 324 VAL A CA 1
ATOM 2563 C C . VAL A 1 324 ? 0.639 -11.976 -22.836 1.00 79.69 324 VAL A C 1
ATOM 2565 O O . VAL A 1 324 ? 1.591 -11.233 -23.091 1.00 79.69 324 VAL A O 1
ATOM 2568 N N . ASP A 1 325 ? -0.264 -11.696 -21.896 1.00 78.69 325 ASP A N 1
ATOM 2569 C CA . ASP A 1 325 ? -0.289 -10.462 -21.114 1.00 78.69 325 ASP A CA 1
ATOM 2570 C C . ASP A 1 325 ? 0.693 -10.501 -19.940 1.00 78.69 325 ASP A C 1
ATOM 2572 O O . ASP A 1 325 ? 1.161 -9.454 -19.490 1.00 78.69 325 ASP A O 1
ATOM 2576 N N . ILE A 1 326 ? 1.104 -11.695 -19.501 1.00 83.44 326 ILE A N 1
ATOM 2577 C CA . ILE A 1 326 ? 2.067 -11.893 -18.407 1.00 83.44 326 ILE A CA 1
ATOM 2578 C C . ILE A 1 326 ? 3.295 -12.667 -18.922 1.00 83.44 326 ILE A C 1
ATOM 2580 O O . ILE A 1 326 ? 3.530 -13.822 -18.561 1.00 83.44 326 ILE A O 1
ATOM 2584 N N . PRO A 1 327 ? 4.134 -12.054 -19.776 1.00 84.12 327 PRO A N 1
ATOM 2585 C CA . PRO A 1 327 ? 5.206 -12.776 -20.439 1.00 84.12 327 PRO A CA 1
ATOM 2586 C C . PRO A 1 327 ? 6.345 -13.172 -19.490 1.00 84.12 327 PRO A C 1
ATOM 2588 O O . PRO A 1 327 ? 6.756 -12.432 -18.590 1.00 84.12 327 PRO A O 1
ATOM 2591 N N . ALA A 1 328 ? 6.976 -14.308 -19.787 1.00 89.00 328 ALA A N 1
ATOM 2592 C CA . ALA A 1 328 ? 8.138 -14.824 -19.059 1.00 89.00 328 ALA A CA 1
ATOM 2593 C C . ALA A 1 328 ? 9.335 -13.865 -18.992 1.00 89.00 328 ALA A C 1
ATOM 2595 O O . ALA A 1 328 ? 10.084 -13.864 -18.013 1.00 89.00 328 ALA A O 1
ATOM 2596 N N . LEU A 1 329 ? 9.500 -13.024 -20.014 1.00 87.25 329 LEU A N 1
ATOM 2597 C CA . LEU A 1 329 ? 10.531 -11.994 -20.116 1.00 87.25 329 LEU A CA 1
ATOM 2598 C C . LEU A 1 329 ? 9.865 -10.616 -20.124 1.00 87.25 329 LEU A C 1
ATOM 2600 O O . LEU A 1 329 ? 8.934 -10.398 -20.903 1.00 87.25 329 LEU A O 1
ATOM 2604 N N . SER A 1 330 ? 10.384 -9.678 -19.325 1.00 84.75 330 SER A N 1
ATOM 2605 C CA . SER A 1 330 ? 9.938 -8.283 -19.406 1.00 84.75 330 SER A CA 1
ATOM 2606 C C . SER A 1 330 ? 10.309 -7.697 -20.770 1.00 84.75 330 SER A C 1
ATOM 2608 O O . SER A 1 330 ? 11.479 -7.701 -21.163 1.00 84.75 330 SER A O 1
ATOM 2610 N N . HIS A 1 331 ? 9.304 -7.230 -21.507 1.00 84.50 331 HIS A N 1
ATOM 2611 C CA . HIS A 1 331 ? 9.472 -6.563 -22.787 1.00 84.50 331 HIS A CA 1
ATOM 2612 C C . HIS A 1 331 ? 8.340 -5.569 -23.060 1.00 84.50 331 HIS A C 1
ATOM 2614 O O . HIS A 1 331 ? 7.297 -5.600 -22.406 1.00 84.50 331 HIS A O 1
ATOM 2620 N N . TYR A 1 332 ? 8.569 -4.676 -24.026 1.00 85.94 332 TYR A N 1
ATOM 2621 C CA . TYR A 1 332 ? 7.568 -3.709 -24.463 1.00 85.94 332 TYR A CA 1
ATOM 2622 C C . TYR A 1 332 ? 6.395 -4.402 -25.158 1.00 85.94 332 TYR A C 1
ATOM 2624 O O . TYR A 1 332 ? 6.607 -5.143 -26.115 1.00 85.94 332 TYR A O 1
ATOM 2632 N N . VAL A 1 333 ? 5.181 -4.098 -24.709 1.00 82.69 333 VAL A N 1
ATOM 2633 C CA . VAL A 1 333 ? 3.949 -4.289 -25.479 1.00 82.69 333 VAL A CA 1
ATOM 2634 C C . VAL A 1 333 ? 3.155 -2.994 -25.332 1.00 82.69 333 VAL A C 1
ATOM 2636 O O . VAL A 1 333 ? 3.116 -2.458 -24.216 1.00 82.69 333 VAL A O 1
ATOM 2639 N N . PRO A 1 334 ? 2.557 -2.486 -26.418 1.00 85.81 334 PRO A N 1
ATOM 2640 C CA . PRO A 1 334 ? 1.650 -1.351 -26.352 1.00 85.81 334 PRO A CA 1
ATOM 2641 C C . PRO A 1 334 ? 0.549 -1.583 -25.314 1.00 85.81 334 PRO A C 1
ATOM 2643 O O . PRO A 1 334 ? -0.012 -2.674 -25.228 1.00 85.81 334 PRO A O 1
ATOM 2646 N N . ALA A 1 335 ? 0.267 -0.567 -24.504 1.00 86.00 335 ALA A N 1
ATOM 2647 C CA . ALA A 1 335 ? -0.860 -0.616 -23.583 1.00 86.00 335 ALA A CA 1
ATOM 2648 C C . ALA A 1 335 ? -2.174 -0.466 -24.361 1.00 86.00 335 ALA A C 1
ATOM 2650 O O . ALA A 1 335 ? -2.246 0.349 -25.284 1.00 86.00 335 ALA A O 1
ATOM 2651 N N . ILE A 1 336 ? -3.203 -1.209 -23.947 1.00 88.88 336 ILE A N 1
ATOM 2652 C CA . ILE A 1 336 ? -4.592 -0.949 -24.351 1.00 88.88 336 ILE A CA 1
ATOM 2653 C C . ILE A 1 336 ? -4.933 0.490 -23.946 1.00 88.88 336 ILE A C 1
ATOM 2655 O O . ILE A 1 336 ? -4.510 0.932 -22.876 1.00 88.88 336 ILE A O 1
ATOM 2659 N N . GLU A 1 337 ? -5.621 1.228 -24.822 1.00 91.19 337 GLU A N 1
ATOM 2660 C CA . GLU A 1 337 ? -5.910 2.667 -24.659 1.00 91.19 337 GLU A CA 1
ATOM 2661 C C . GLU A 1 337 ? -4.656 3.561 -24.559 1.00 91.19 337 GLU A C 1
ATOM 2663 O O . GLU A 1 337 ? -4.738 4.737 -24.202 1.00 91.19 337 GLU A O 1
ATOM 2668 N N . GLY A 1 338 ? -3.477 3.034 -24.900 1.00 89.88 338 GLY A N 1
ATOM 2669 C CA . GLY A 1 338 ? -2.232 3.792 -24.937 1.00 89.88 338 GLY A CA 1
ATOM 2670 C C . GLY A 1 338 ? -2.075 4.653 -26.201 1.00 89.88 338 GLY A C 1
ATOM 2671 O O . GLY A 1 338 ? -2.911 4.627 -27.101 1.00 89.88 338 GLY A O 1
ATOM 2672 N N . PRO A 1 339 ? -0.952 5.382 -26.335 1.00 89.12 339 PRO A N 1
ATOM 2673 C CA . PRO A 1 339 ? -0.699 6.277 -27.474 1.00 89.12 339 PRO A CA 1
ATOM 2674 C C . PRO A 1 339 ? -0.629 5.612 -28.859 1.00 89.12 339 PRO A C 1
ATOM 2676 O O . PRO A 1 339 ? -0.626 6.313 -29.865 1.00 89.12 339 PRO A O 1
ATOM 2679 N N . GLU A 1 340 ? -0.501 4.286 -28.914 1.00 88.94 340 GLU A N 1
ATOM 2680 C CA . GLU A 1 340 ? -0.457 3.500 -30.157 1.00 88.94 340 GLU A CA 1
ATOM 2681 C C . GLU A 1 340 ? -1.795 2.797 -30.455 1.00 88.94 340 GLU A C 1
ATOM 2683 O O . GLU A 1 340 ? -1.916 2.101 -31.461 1.00 88.94 340 GLU A O 1
ATOM 2688 N N . ASP A 1 341 ? -2.798 2.959 -29.586 1.00 92.56 341 ASP A N 1
ATOM 2689 C CA . ASP A 1 341 ? -4.118 2.356 -29.746 1.00 92.56 341 ASP A CA 1
ATOM 2690 C C . ASP A 1 341 ? -4.951 3.113 -30.796 1.00 92.56 341 ASP A C 1
ATOM 2692 O O . ASP A 1 341 ? -4.908 4.344 -30.884 1.00 92.56 341 ASP A O 1
ATOM 2696 N N . LYS A 1 342 ? -5.762 2.388 -31.577 1.00 94.69 342 LYS A N 1
ATOM 2697 C CA . LYS A 1 342 ? -6.680 2.972 -32.572 1.00 94.69 342 LYS A CA 1
ATOM 2698 C C . LYS A 1 342 ? -7.714 3.898 -31.936 1.00 94.69 342 LYS A C 1
ATOM 2700 O O . LYS A 1 342 ? -8.201 4.815 -32.590 1.00 94.69 342 LYS A O 1
ATOM 2705 N N . LEU A 1 343 ? -8.028 3.700 -30.654 1.00 94.88 343 LEU A N 1
ATOM 2706 C CA . LEU A 1 343 ? -8.920 4.579 -29.905 1.00 94.88 343 LEU A CA 1
ATOM 2707 C C . LEU A 1 343 ? -8.422 6.024 -29.840 1.00 94.88 343 LEU A C 1
ATOM 2709 O O . LEU A 1 343 ? -9.245 6.913 -29.640 1.00 94.88 343 LEU A O 1
ATOM 2713 N N . THR A 1 344 ? -7.137 6.288 -30.088 1.00 94.81 344 THR A N 1
ATOM 2714 C CA . THR A 1 344 ? -6.604 7.656 -30.184 1.00 94.81 344 THR A CA 1
ATOM 2715 C C . THR A 1 344 ? -7.229 8.482 -31.314 1.00 94.81 344 THR A C 1
ATOM 2717 O O . THR A 1 344 ? -7.285 9.704 -31.199 1.00 94.81 344 THR A O 1
ATOM 2720 N N . GLU A 1 345 ? -7.784 7.848 -32.356 1.00 95.94 345 GLU A N 1
ATOM 2721 C CA . GLU A 1 345 ? -8.543 8.536 -33.416 1.00 95.94 345 GLU A CA 1
ATOM 2722 C C . GLU A 1 345 ? -9.818 9.202 -32.871 1.00 95.94 345 GLU A C 1
ATOM 2724 O O . GLU A 1 345 ? -10.243 10.246 -33.363 1.00 95.94 345 GLU A O 1
ATOM 2729 N N . LYS A 1 346 ? -10.415 8.612 -31.827 1.00 97.06 346 LYS A N 1
ATOM 2730 C CA . LYS A 1 346 ? -11.617 9.119 -31.150 1.00 97.06 346 LYS A CA 1
ATOM 2731 C C . LYS A 1 346 ? -11.288 9.887 -29.866 1.00 97.06 346 LYS A C 1
ATOM 2733 O O . LYS A 1 346 ? -11.937 10.886 -29.565 1.00 97.06 346 LYS A O 1
ATOM 2738 N N . TYR A 1 347 ? -10.294 9.423 -29.113 1.00 95.94 347 TYR A N 1
ATOM 2739 C CA . TYR A 1 347 ? -9.862 9.947 -27.818 1.00 95.94 347 TYR A CA 1
ATOM 2740 C C . TYR A 1 347 ? -8.367 10.316 -27.879 1.00 95.94 347 TYR A C 1
ATOM 2742 O O . TYR A 1 347 ? -7.517 9.560 -27.409 1.00 95.94 347 TYR A O 1
ATOM 2750 N N . PRO A 1 348 ? -8.009 11.476 -28.461 1.00 94.19 348 PRO A N 1
ATOM 2751 C CA . PRO A 1 348 ? -6.617 11.798 -28.795 1.00 94.19 348 PRO A CA 1
ATOM 2752 C C . PRO A 1 348 ? -5.744 12.183 -27.590 1.00 94.19 348 PRO A C 1
ATOM 2754 O O . PRO A 1 348 ? -4.538 12.380 -27.739 1.00 94.19 348 PRO A O 1
ATOM 2757 N N . LEU A 1 349 ? -6.330 12.330 -26.398 1.00 94.25 349 LEU A N 1
ATOM 2758 C CA . LEU A 1 349 ? -5.634 12.760 -25.187 1.00 94.25 349 LEU A CA 1
ATOM 2759 C C . LEU A 1 349 ? -5.479 11.601 -24.203 1.00 94.25 349 LEU A C 1
ATOM 2761 O O . LEU A 1 349 ? -6.430 10.880 -23.921 1.00 94.25 349 LEU A O 1
ATOM 2765 N N . GLN A 1 350 ? -4.285 11.478 -23.627 1.00 90.44 350 GLN A N 1
ATOM 2766 C CA . GLN A 1 350 ? -4.000 10.538 -22.545 1.00 90.44 350 GLN A CA 1
ATOM 2767 C C . GLN A 1 350 ? -4.258 11.206 -21.192 1.00 90.44 350 GLN A C 1
ATOM 2769 O O . GLN A 1 350 ? -3.697 12.265 -20.896 1.00 90.44 350 GLN A O 1
ATOM 2774 N N . MET A 1 351 ? -5.083 10.584 -20.350 1.00 89.81 351 MET A N 1
ATOM 2775 C CA . MET A 1 351 ? -5.379 11.098 -19.014 1.00 89.81 351 MET A CA 1
ATOM 2776 C C . MET A 1 351 ? -4.321 10.632 -18.009 1.00 89.81 351 MET A C 1
ATOM 2778 O O . MET A 1 351 ? -4.176 9.443 -17.739 1.00 89.81 351 MET A O 1
ATOM 2782 N N . LEU A 1 352 ? -3.608 11.581 -17.400 1.00 88.31 352 LEU A N 1
ATOM 2783 C CA . LEU A 1 352 ? -2.639 11.309 -16.339 1.00 88.31 352 LEU A CA 1
ATOM 2784 C C . LEU A 1 352 ? -3.134 11.885 -15.011 1.00 88.31 352 LEU A C 1
ATOM 2786 O O . LEU A 1 352 ? -3.267 13.096 -14.858 1.00 88.31 352 LEU A O 1
ATOM 2790 N N . THR A 1 353 ? -3.356 11.025 -14.017 1.00 87.81 353 THR A N 1
ATOM 2791 C CA . THR A 1 353 ? -3.854 11.429 -12.692 1.00 87.81 353 THR A CA 1
ATOM 2792 C C . THR A 1 353 ? -2.742 11.370 -11.642 1.00 87.81 353 THR A C 1
ATOM 2794 O O . THR A 1 353 ? -2.608 10.398 -10.892 1.00 87.81 353 THR A O 1
ATOM 2797 N N . TRP A 1 354 ? -1.901 12.405 -11.580 1.00 86.38 354 TRP A N 1
ATOM 2798 C CA . TRP A 1 354 ? -0.823 12.477 -10.586 1.00 86.38 354 TRP A CA 1
ATOM 2799 C C . TRP A 1 354 ? -1.302 13.007 -9.224 1.00 86.38 354 TRP A C 1
ATOM 2801 O O . TRP A 1 354 ? -2.372 13.602 -9.083 1.00 86.38 354 TRP A O 1
ATOM 2811 N N . LYS A 1 355 ? -0.489 12.795 -8.183 1.00 88.31 355 LYS A N 1
ATOM 2812 C CA . LYS A 1 355 ? -0.749 13.335 -6.840 1.00 88.31 355 LYS A CA 1
ATOM 2813 C C . LYS A 1 355 ? -0.454 14.838 -6.804 1.00 88.31 355 LYS A C 1
ATOM 2815 O O . LYS A 1 355 ? 0.638 15.260 -7.178 1.00 88.31 355 LYS A O 1
ATOM 2820 N N . GLY A 1 356 ? -1.417 15.633 -6.341 1.00 85.44 356 GLY A N 1
ATOM 2821 C CA . GLY A 1 356 ? -1.212 17.054 -6.044 1.00 85.44 356 GLY A CA 1
ATOM 2822 C C . GLY A 1 356 ? -0.361 17.251 -4.787 1.00 85.44 356 GLY A C 1
ATOM 2823 O O . GLY A 1 356 ? -0.301 16.369 -3.935 1.00 85.44 356 GLY A O 1
ATOM 2824 N N . LYS A 1 357 ? 0.287 18.413 -4.660 1.00 87.56 357 LYS A N 1
ATOM 2825 C CA . LYS A 1 357 ? 1.093 18.766 -3.475 1.00 87.56 357 LYS A CA 1
ATOM 2826 C C . LYS A 1 357 ? 0.236 19.210 -2.290 1.00 87.56 357 LYS A C 1
ATOM 2828 O O . LYS A 1 357 ? 0.707 19.218 -1.161 1.00 87.56 357 LYS A O 1
ATOM 2833 N N . ASN A 1 358 ? -1.011 19.589 -2.547 1.00 90.00 358 ASN A N 1
ATOM 2834 C CA . ASN A 1 358 ? -1.911 20.185 -1.568 1.00 90.00 358 ASN A CA 1
ATOM 2835 C C . ASN A 1 358 ? -2.778 19.182 -0.798 1.00 90.00 358 ASN A C 1
ATOM 2837 O O . ASN A 1 358 ? -3.669 19.586 -0.061 1.00 90.00 358 ASN A O 1
ATOM 2841 N N . ARG A 1 359 ? -2.581 17.878 -0.994 1.00 91.25 359 ARG A N 1
ATOM 2842 C CA . ARG A 1 359 ? -3.387 16.847 -0.336 1.00 91.25 359 ARG A CA 1
ATOM 2843 C C . ARG A 1 359 ? -2.700 15.493 -0.352 1.00 91.25 359 ARG A C 1
ATOM 2845 O O . ARG A 1 359 ? -1.893 15.205 -1.233 1.00 91.25 359 ARG A O 1
ATOM 2852 N N . ALA A 1 360 ? -3.096 14.629 0.575 1.00 91.12 360 ALA A N 1
ATOM 2853 C CA . ALA A 1 360 ? -2.741 13.217 0.558 1.00 91.12 360 ALA A CA 1
ATOM 2854 C C . ALA A 1 360 ? -3.954 12.417 0.072 1.00 91.12 360 ALA A C 1
ATOM 2856 O O . ALA A 1 360 ? -4.921 12.244 0.803 1.00 91.12 360 ALA A O 1
ATOM 2857 N N . ASN A 1 361 ? -3.928 11.940 -1.176 1.00 91.62 361 ASN A N 1
ATOM 2858 C CA . ASN A 1 361 ? -5.105 11.333 -1.818 1.00 91.62 361 ASN A CA 1
ATOM 2859 C C . ASN A 1 361 ? -6.301 12.310 -1.821 1.00 91.62 361 ASN A C 1
ATOM 2861 O O . ASN A 1 361 ? -6.185 13.385 -2.409 1.00 91.62 361 ASN A O 1
ATOM 2865 N N . SER A 1 362 ? -7.423 11.942 -1.195 1.00 92.25 362 SER A N 1
ATOM 2866 C CA . SER A 1 362 ? -8.581 12.815 -0.956 1.00 92.25 362 SER A CA 1
ATOM 2867 C C . SER A 1 362 ? -8.507 13.581 0.368 1.00 92.25 362 SER A C 1
ATOM 2869 O O . SER A 1 362 ? -9.257 14.535 0.565 1.00 92.25 362 SER A O 1
ATOM 2871 N N . THR A 1 363 ? -7.625 13.190 1.288 1.00 92.50 363 THR A N 1
ATOM 2872 C CA . THR A 1 363 ? -7.494 13.817 2.607 1.00 92.50 363 THR A CA 1
ATOM 2873 C C . THR A 1 363 ? -6.974 15.241 2.462 1.00 92.50 363 THR A C 1
ATOM 2875 O O . THR A 1 363 ? -6.059 15.490 1.679 1.00 92.50 363 THR A O 1
ATOM 2878 N N . GLN A 1 364 ? -7.533 16.168 3.244 1.00 91.38 364 GLN A N 1
ATOM 2879 C CA . GLN A 1 364 ? -7.290 17.614 3.161 1.00 91.38 364 GLN A CA 1
ATOM 2880 C C . GLN A 1 364 ? -7.843 18.307 1.906 1.00 91.38 364 GLN A C 1
ATOM 2882 O O . GLN A 1 364 ? -7.628 19.504 1.740 1.00 91.38 364 GLN A O 1
ATOM 2887 N N . TYR A 1 365 ? -8.595 17.615 1.039 1.00 87.44 365 TYR A N 1
ATOM 2888 C CA . TYR A 1 365 ? -9.199 18.264 -0.129 1.00 87.44 365 TYR A CA 1
ATOM 2889 C C . TYR A 1 365 ? -10.075 19.465 0.256 1.00 87.44 365 TYR A C 1
ATOM 2891 O O . TYR A 1 365 ? -10.020 20.484 -0.421 1.00 87.44 365 TYR A O 1
ATOM 2899 N N . ALA A 1 366 ? -10.837 19.368 1.349 1.00 86.31 366 ALA A N 1
ATOM 2900 C CA . ALA A 1 366 ? -11.715 20.436 1.831 1.00 86.31 366 ALA A CA 1
ATOM 2901 C C . ALA A 1 366 ? -10.984 21.570 2.583 1.00 86.31 366 ALA A C 1
ATOM 2903 O O . ALA A 1 366 ? -11.633 22.507 3.034 1.00 86.31 366 ALA A O 1
ATOM 2904 N N . ASN A 1 367 ? -9.657 21.502 2.746 1.00 91.25 367 ASN A N 1
ATOM 2905 C CA . ASN A 1 367 ? -8.897 22.531 3.451 1.00 91.25 367 ASN A CA 1
ATOM 2906 C C . ASN A 1 367 ? -8.726 23.775 2.549 1.00 91.25 367 ASN A C 1
ATOM 2908 O O . ASN A 1 367 ? -8.015 23.684 1.541 1.00 91.25 367 ASN A O 1
ATOM 2912 N N . PRO A 1 368 ? -9.328 24.934 2.887 1.00 91.31 368 PRO A N 1
ATOM 2913 C CA . PRO A 1 368 ? -9.335 26.105 2.008 1.00 91.31 368 PRO A CA 1
ATOM 2914 C C . PRO A 1 368 ? -7.926 26.645 1.739 1.00 91.31 368 PRO A C 1
ATOM 2916 O O . PRO A 1 368 ? -7.600 26.963 0.597 1.00 91.31 368 PRO A O 1
ATOM 2919 N N . TRP A 1 369 ? -7.048 26.648 2.746 1.00 93.44 369 TRP A N 1
ATOM 2920 C CA . TRP A 1 369 ? -5.671 27.127 2.591 1.00 93.44 369 TRP A CA 1
ATOM 2921 C C . TRP A 1 369 ? -4.875 26.246 1.625 1.00 93.44 369 TRP A C 1
ATOM 2923 O O . TRP A 1 369 ? -4.106 26.739 0.804 1.00 93.44 369 TRP A O 1
ATOM 2933 N N . LEU A 1 370 ? -5.093 24.930 1.655 1.00 92.25 370 LEU A N 1
ATOM 2934 C CA . LEU A 1 370 ? -4.444 24.023 0.708 1.00 92.25 370 LEU A CA 1
ATOM 2935 C C . LEU A 1 370 ? -5.056 24.103 -0.698 1.00 92.25 370 LEU A C 1
ATOM 2937 O O . LEU A 1 370 ? -4.347 23.929 -1.695 1.00 92.25 370 LEU A O 1
ATOM 2941 N N . GLN A 1 371 ? -6.353 24.391 -0.819 1.00 88.31 371 GLN A N 1
ATOM 2942 C CA . GLN A 1 371 ? -6.963 24.661 -2.122 1.00 88.31 371 GLN A CA 1
ATOM 2943 C C . GLN A 1 371 ? -6.399 25.932 -2.770 1.00 88.31 371 GLN A C 1
ATOM 2945 O O . GLN A 1 371 ? -6.240 25.964 -3.990 1.00 88.31 371 GLN A O 1
ATOM 2950 N N . GLU A 1 372 ? -6.043 26.950 -1.985 1.00 88.38 372 GLU A N 1
ATOM 2951 C CA . GLU A 1 372 ? -5.375 28.155 -2.487 1.00 88.38 372 GLU A CA 1
ATOM 2952 C C . GLU A 1 372 ? -3.974 27.867 -3.039 1.00 88.38 372 GLU A C 1
ATOM 2954 O O . GLU A 1 372 ? -3.640 28.363 -4.116 1.00 88.38 372 GLU A O 1
ATOM 2959 N N . VAL A 1 373 ? -3.192 27.013 -2.364 1.00 86.88 373 VAL A N 1
ATOM 2960 C CA . VAL A 1 373 ? -1.829 26.638 -2.791 1.00 86.88 373 VAL A CA 1
ATOM 2961 C C . VAL A 1 373 ? -1.820 25.942 -4.154 1.00 86.88 373 VAL A C 1
ATOM 2963 O O . VAL A 1 373 ? -0.941 26.193 -4.978 1.00 86.88 373 VAL A O 1
ATOM 2966 N N . GLN A 1 374 ? -2.785 25.055 -4.413 1.00 85.94 374 GLN A N 1
ATOM 2967 C CA . GLN A 1 374 ? -2.914 24.387 -5.707 1.00 85.94 374 GLN A CA 1
ATOM 2968 C C . GLN A 1 374 ? -4.387 24.195 -6.075 1.00 85.94 374 GLN A C 1
ATOM 2970 O O . GLN A 1 374 ? -5.011 23.181 -5.749 1.00 85.94 374 GLN A O 1
ATOM 2975 N N . ARG A 1 375 ? -4.927 25.151 -6.835 1.00 77.75 375 ARG A N 1
ATOM 2976 C CA . ARG A 1 375 ? -6.276 25.040 -7.399 1.00 77.75 375 ARG A CA 1
ATOM 2977 C C . ARG A 1 375 ? -6.283 24.025 -8.536 1.00 77.75 375 ARG A C 1
ATOM 2979 O O . ARG A 1 375 ? -5.608 24.218 -9.546 1.00 77.75 375 ARG A O 1
ATOM 2986 N N . GLN A 1 376 ? -7.083 22.971 -8.399 1.00 70.81 376 GLN A N 1
ATOM 2987 C CA . GLN A 1 376 ? -7.470 22.170 -9.556 1.00 70.81 376 GLN A CA 1
ATOM 2988 C C . GLN A 1 376 ? -8.471 22.976 -10.374 1.00 70.81 376 GLN A C 1
ATOM 2990 O O . GLN A 1 376 ? -9.557 23.292 -9.896 1.00 70.81 376 GLN A O 1
ATOM 2995 N N . ARG A 1 377 ? -8.076 23.353 -11.587 1.00 67.69 377 ARG A N 1
ATOM 2996 C CA . ARG A 1 377 ? -8.957 24.013 -12.545 1.00 67.69 377 ARG A CA 1
ATOM 2997 C C . ARG A 1 377 ? -9.380 22.970 -13.565 1.00 67.69 377 ARG A C 1
ATOM 2999 O O . ARG A 1 377 ? -8.522 22.295 -14.129 1.00 67.69 377 ARG A O 1
ATOM 3006 N N . ASN A 1 378 ? -10.683 22.841 -13.780 1.00 58.72 378 ASN A N 1
ATOM 3007 C CA . ASN A 1 378 ? -11.183 22.121 -14.943 1.00 58.72 378 ASN A CA 1
ATOM 3008 C C . ASN A 1 378 ? -10.808 22.940 -16.181 1.00 58.72 378 ASN A C 1
ATOM 3010 O O . ASN A 1 378 ? -10.909 24.168 -16.160 1.00 58.72 378 ASN A O 1
ATOM 3014 N N . VAL A 1 379 ? -10.344 22.260 -17.226 1.00 58.25 379 VAL A N 1
ATOM 3015 C CA . VAL A 1 379 ? -9.845 22.882 -18.465 1.00 58.25 379 VAL A CA 1
ATOM 3016 C C . VAL A 1 379 ? -10.961 23.648 -19.207 1.00 58.25 379 VAL A C 1
ATOM 3018 O O . VAL A 1 379 ? -10.672 24.502 -20.036 1.00 58.25 379 VAL A O 1
ATOM 3021 N N . ASP A 1 380 ? -12.226 23.441 -18.828 1.00 47.81 380 ASP A N 1
ATOM 3022 C CA . ASP A 1 380 ? -13.412 23.993 -19.497 1.00 47.81 380 ASP A CA 1
ATOM 3023 C C . ASP A 1 380 ? -13.798 25.429 -19.105 1.00 47.81 380 ASP A C 1
ATOM 3025 O O . ASP A 1 380 ? -14.870 25.902 -19.483 1.00 47.81 380 ASP A O 1
ATOM 3029 N N . LYS A 1 381 ? -12.967 26.158 -18.350 1.00 36.22 381 LYS A N 1
ATOM 3030 C CA . LYS A 1 381 ? -13.167 27.607 -18.179 1.00 36.22 381 LYS A CA 1
ATOM 3031 C C . LYS A 1 381 ? -12.092 28.375 -18.952 1.00 36.22 381 LYS A C 1
ATOM 3033 O O . LYS A 1 381 ? -10.954 28.404 -18.479 1.00 36.22 381 LYS A O 1
ATOM 3038 N N . PRO A 1 382 ? -12.421 28.971 -20.120 1.00 40.88 382 PRO A N 1
ATOM 3039 C CA . PRO A 1 382 ? -11.499 29.867 -20.807 1.00 40.88 382 PRO A CA 1
ATOM 3040 C C . PRO A 1 382 ? -11.169 31.073 -19.914 1.00 40.88 382 PRO A C 1
ATOM 3042 O O . PRO A 1 382 ? -11.963 31.442 -19.044 1.00 40.88 382 PRO A O 1
ATOM 3045 N N . TYR A 1 383 ? -9.955 31.593 -20.106 1.00 43.47 383 TYR A N 1
ATOM 3046 C CA . TYR A 1 383 ? -9.328 32.663 -19.323 1.00 43.47 383 TYR A CA 1
ATOM 3047 C C . TYR A 1 383 ? -10.132 33.958 -19.269 1.00 43.47 383 TYR A C 1
ATOM 3049 O O . TYR A 1 383 ? -10.733 34.320 -20.306 1.00 43.47 383 TYR A O 1
#